Protein AF-0000000067017288 (afdb_homodimer)

Foldseek 3Di:
DDPPPPVVVVVVVVVVVVVVVVVVVVVVVVVVVVVVVVVPPVPPPVPDDPPPPDPPDDPPPPPPLLVVQLPPPQPVVVVVDDDDDDDDDDDDDPVVVVVVVVVLCVLVVPAAAFQAFDLDADDPVLVVVLLVQLQVFDARNSPSFKDKDKDQDLVLLVVLQVLQLVLLVVVVCVVCVVPDDDPPVVVNVVSHRCSSRSFNIKIFMKGFAPPPPPVPPPSNRVNNRVRSLVRSVRSVVSSQSSCSVVQKHKHKDASRVSFVVSCVSVVHDPRMTGGTMIRIHHHDPPTDGDPDDDDDPVVVDDDDD/DDPPPPPVVVVVVVVVVVVVVVVVVVVVVVVVVVVVVVVPVVPPPVPDDPPPPDPPDDPPDPPVLLVVQLPPPQPVVVVVDDDDDDDDDDDDDPVVVVVVVVVLCVLVVPAAAFQAFDLDADDPVLVVVLLVQLQVFDARNSPSFKDKDKDQDLVLLVVLQVLQLVLLVVVVCVVPVVDDDDPPVVVNVVSHRCSSRSFNIKIFMKGFAPPPPPVPPPSNRVNNRVRSLVRSVRSVVSSQSSCSVVQKHKHKDASRVSFVVSCVSVVHDPRITGGIMIRIHHHDPPTDGDPDDDDDPVVVDDDDD

InterPro domains:
  IPR000415 Nitroreductase-like [G3DSA:3.40.109.10] (81-304)
  IPR000415 Nitroreductase-like [SSF55469] (104-302)
  IPR029479 Nitroreductase [PF00881] (109-281)
  IPR050627 Nitroreductase/BluB [PTHR23026] (95-302)

Radius of gyration: 33.51 Å; Cα contacts (8 Å, |Δi|>4): 882; chains: 2; bounding box: 77×176×64 Å

Nearest PDB structures (foldseek):
  4ttc-assembly2_D  TM=8.836E-01  e=7.783E-23  Homo sapiens
  5yak-assembly3_D  TM=8.912E-01  e=1.045E-22  Homo sapiens
  5yak-assembly2_B  TM=8.889E-01  e=2.250E-22  Homo sapiens
  3to0-assembly1_A  TM=9.563E-01  e=1.242E-20  Mus musculus
  5ko8-assembly2_B-2  TM=8.628E-01  e=1.173E-21  Haliscomenobacter hydrossis DSM 1100

Organism: Wuchereria bancrofti (NCBI:txid6293)

Solvent-accessible surface area (backbone atoms only — not comparable to full-atom values): 33010 Å² total; per-residue (Å²): 138,82,87,66,75,70,56,60,61,53,51,53,53,50,50,51,50,51,52,51,50,52,52,52,51,53,50,52,50,52,51,49,48,55,55,53,54,60,60,58,65,66,62,60,71,72,69,64,83,76,66,80,70,71,76,68,73,74,73,72,80,62,67,58,60,61,29,67,13,58,47,62,64,52,58,52,75,64,60,77,64,55,56,70,38,80,50,86,72,81,83,63,51,70,66,55,22,39,49,39,19,46,53,52,22,62,56,36,65,69,57,61,65,41,64,40,46,23,81,58,81,71,60,65,68,41,54,49,30,26,50,48,32,17,63,48,45,72,35,71,85,64,61,62,48,50,35,39,35,40,34,53,29,60,70,60,31,45,51,48,38,50,44,42,32,51,42,46,46,52,29,45,47,62,50,34,74,74,51,79,87,65,59,62,69,66,47,50,66,64,35,60,56,65,34,45,53,53,18,48,30,28,37,39,36,28,33,53,43,84,72,57,78,78,57,73,61,69,50,35,54,57,30,45,49,50,43,37,50,46,26,46,18,22,19,50,12,29,29,50,50,38,34,50,66,28,47,32,38,32,32,88,39,74,43,70,57,29,25,64,62,48,36,55,76,66,68,52,62,87,45,47,39,60,61,38,37,33,31,31,27,35,60,22,90,82,20,56,29,69,72,73,80,73,80,53,63,76,77,33,49,45,79,40,111,138,80,87,72,74,71,61,62,62,55,55,54,54,52,52,51,49,52,53,52,50,52,54,52,51,53,50,53,49,53,53,50,50,57,55,53,54,62,62,58,63,68,63,60,73,72,70,65,86,76,64,80,70,71,77,69,74,75,74,76,76,69,60,63,59,60,26,64,12,58,44,65,64,53,56,52,73,65,57,78,65,54,54,70,38,79,51,86,73,81,84,62,52,70,66,57,22,40,49,39,19,46,52,51,22,61,56,37,65,69,58,60,66,42,64,40,47,22,80,59,80,71,59,67,66,42,54,47,29,27,51,48,31,16,65,48,46,71,37,71,85,64,62,63,48,51,37,38,36,39,35,52,28,61,69,60,31,45,51,47,38,50,45,43,30,50,42,46,45,52,31,45,46,61,53,35,73,72,52,77,88,63,61,61,71,66,47,50,65,65,38,60,56,65,32,45,53,51,17,48,29,29,36,39,36,28,33,52,43,83,71,55,78,80,57,72,61,67,50,34,52,57,30,46,48,50,45,36,49,46,24,45,18,22,20,49,14,29,29,51,49,37,33,50,66,26,47,35,38,33,32,87,39,74,43,70,56,29,25,64,62,47,35,55,76,68,68,51,64,89,46,47,39,60,61,39,35,32,30,33,27,35,59,24,89,80,21,55,27,69,71,73,80,72,80,53,64,78,76,32,49,45,80,41,111

Sequence (610 aa):
MLTEGNWRWDVVHSCTNVFCLTLVIAFVITQLISLFRITKARKQNMVATIQERKFIPKAPMIDKQIGDVIESVMNYGEVFGVKKVPYHRLRLHDDEALLRSQLFYENMKMRRCIQEFSPRPVPSKLIQNIIKSAGTAPSAGNLQPWMFCVISNYGLKATIRKIIEEEERSTYSKKMGADWVLDIAELKVMWSKPYLTEAPHLIVMMKQVEFAAHLINDSNELTSTHYNQISIGITVGILIAALQDAGLATSITYPLYGGEKIRKHLKRPPDEEVFLLLPVGFPAKNATVSDLKRKSVEEIIRCYVMLTEGNWRWDVVHSCTNVFCLTLVIAFVITQLISLFRITKARKQNMVATIQERKFIPKAPMIDKQIGDVIESVMNYGEVFGVKKVPYHRLRLHDDEALLRSQLFYENMKMRRCIQEFSPRPVPSKLIQNIIKSAGTAPSAGNLQPWMFCVISNYGLKATIRKIIEEEERSTYSKKMGADWVLDIAELKVMWSKPYLTEAPHLIVMMKQVEFAAHLINDSNELTSTHYNQISIGITVGILIAALQDAGLATSITYPLYGGEKIRKHLKRPPDEEVFLLLPVGFPAKNATVSDLKRKSVEEIIRCYV

Structure (mmCIF, N/CA/C/O backbone):
data_AF-0000000067017288-model_v1
#
loop_
_entity.id
_entity.type
_entity.pdbx_description
1 polymer Nitroreductase
#
loop_
_atom_site.group_PDB
_atom_site.id
_atom_site.type_symbol
_atom_site.label_atom_id
_atom_site.label_alt_id
_atom_site.label_comp_id
_atom_site.label_asym_id
_atom_site.label_entity_id
_atom_site.label_seq_id
_atom_site.pdbx_PDB_ins_code
_atom_site.Cartn_x
_atom_site.Cartn_y
_atom_site.Cartn_z
_atom_site.occupancy
_atom_site.B_iso_or_equiv
_atom_site.auth_seq_id
_atom_site.auth_comp_id
_atom_site.auth_asym_id
_atom_site.auth_atom_id
_atom_site.pdbx_PDB_model_num
ATOM 1 N N . MET A 1 1 ? 46.594 -78.688 -23.688 1 28.33 1 MET A N 1
ATOM 2 C CA . MET A 1 1 ? 47.188 -77.438 -24.172 1 28.33 1 MET A CA 1
ATOM 3 C C . MET A 1 1 ? 46.438 -76.25 -23.625 1 28.33 1 MET A C 1
ATOM 5 O O . MET A 1 1 ? 45.312 -76 -24.016 1 28.33 1 MET A O 1
ATOM 9 N N . LEU A 1 2 ? 46.656 -75.875 -22.328 1 35.28 2 LEU A N 1
ATOM 10 C CA . LEU A 1 2 ? 46.188 -74.875 -21.406 1 35.28 2 LEU A CA 1
ATOM 11 C C . LEU A 1 2 ? 46.375 -73.5 -22.016 1 35.28 2 LEU A C 1
ATOM 13 O O . LEU A 1 2 ? 47.344 -73.25 -22.75 1 35.28 2 LEU A O 1
ATOM 17 N N . THR A 1 3 ? 45.312 -72.625 -22.078 1 37.78 3 THR A N 1
ATOM 18 C CA . THR A 1 3 ? 44.875 -71.312 -22.531 1 37.78 3 THR A CA 1
ATOM 19 C C . THR A 1 3 ? 45.75 -70.188 -21.969 1 37.78 3 THR A C 1
ATOM 21 O O . THR A 1 3 ? 45.625 -69.812 -20.812 1 37.78 3 THR A O 1
ATOM 24 N N . GLU A 1 4 ? 47.156 -70.188 -22.25 1 42.38 4 GLU A N 1
ATOM 25 C CA . GLU A 1 4 ? 48.219 -69.25 -21.875 1 42.38 4 GLU A CA 1
ATOM 26 C C . GLU A 1 4 ? 47.906 -67.812 -22.312 1 42.38 4 GLU A C 1
ATOM 28 O O . GLU A 1 4 ? 48.625 -66.875 -21.953 1 42.38 4 GLU A O 1
ATOM 33 N N . GLY A 1 5 ? 47.156 -67.75 -23.391 1 41.66 5 GLY A N 1
ATOM 34 C CA . GLY A 1 5 ? 47.156 -66.5 -24.125 1 41.66 5 GLY A CA 1
ATOM 35 C C . GLY A 1 5 ? 46.688 -65.312 -23.297 1 41.66 5 GLY A C 1
ATOM 36 O O . GLY A 1 5 ? 46.75 -64.125 -23.734 1 41.66 5 GLY A O 1
ATOM 37 N N . ASN A 1 6 ? 45.844 -65.625 -22.266 1 44.34 6 ASN A N 1
ATOM 38 C CA . ASN A 1 6 ? 45.062 -64.5 -21.75 1 44.34 6 ASN A CA 1
ATOM 39 C C . ASN A 1 6 ? 45.875 -63.594 -20.828 1 44.34 6 ASN A C 1
ATOM 41 O O . ASN A 1 6 ? 45.375 -62.594 -20.297 1 44.34 6 ASN A O 1
ATOM 45 N N . TRP A 1 7 ? 47.156 -64.062 -20.453 1 48.84 7 TRP A N 1
ATOM 46 C CA . TRP A 1 7 ? 47.844 -63.375 -19.375 1 48.84 7 TRP A CA 1
ATOM 47 C C . TRP A 1 7 ? 48.469 -62.094 -19.891 1 48.84 7 TRP A C 1
ATOM 49 O O . TRP A 1 7 ? 48.594 -61.094 -19.172 1 48.84 7 TRP A O 1
ATOM 59 N N . ARG A 1 8 ? 48.969 -62.062 -21.219 1 51.12 8 ARG A N 1
ATOM 60 C CA . ARG A 1 8 ? 49.75 -60.938 -21.719 1 51.12 8 ARG A CA 1
ATOM 61 C C . ARG A 1 8 ? 48.969 -59.656 -21.719 1 51.12 8 ARG A C 1
ATOM 63 O O . ARG A 1 8 ? 49.5 -58.562 -21.422 1 51.12 8 ARG A O 1
ATOM 70 N N . TRP A 1 9 ? 47.688 -59.875 -22.203 1 50.84 9 TRP A N 1
ATOM 71 C CA . TRP A 1 9 ? 46.906 -58.656 -22.375 1 50.84 9 TRP A CA 1
ATOM 72 C C . TRP A 1 9 ? 46.625 -58 -21.047 1 50.84 9 TRP A C 1
ATOM 74 O O . TRP A 1 9 ? 46.562 -56.781 -20.953 1 50.84 9 TRP A O 1
ATOM 84 N N . ASP A 1 10 ? 46.688 -58.844 -19.969 1 50.5 10 ASP A N 1
ATOM 85 C CA . ASP A 1 10 ? 46.375 -58.281 -18.656 1 50.5 10 ASP A CA 1
ATOM 86 C C . ASP A 1 10 ? 47.5 -57.375 -18.156 1 50.5 10 ASP A C 1
ATOM 88 O O . ASP A 1 10 ? 47.25 -56.344 -17.531 1 50.5 10 ASP A O 1
ATOM 92 N N . VAL A 1 11 ? 48.75 -57.75 -18.547 1 55.78 11 VAL A N 1
ATOM 93 C CA . VAL A 1 11 ? 49.875 -57 -18.062 1 55.78 11 VAL A CA 1
ATOM 94 C C . VAL A 1 11 ? 49.969 -55.656 -18.75 1 55.78 11 VAL A C 1
ATOM 96 O O . VAL A 1 11 ? 50.25 -54.625 -18.125 1 55.78 11 VAL A O 1
ATOM 99 N N . VAL A 1 12 ? 49.656 -55.688 -20.016 1 56.38 12 VAL A N 1
ATOM 100 C CA . VAL A 1 12 ? 49.75 -54.469 -20.797 1 56.38 12 VAL A CA 1
ATOM 101 C C . VAL A 1 12 ? 48.688 -53.469 -20.312 1 56.38 12 VAL A C 1
ATOM 103 O O . VAL A 1 12 ? 48.969 -52.281 -20.172 1 56.38 12 VAL A O 1
ATOM 106 N N . HIS A 1 13 ? 47.5 -54 -19.953 1 55.44 13 HIS A N 1
ATOM 107 C CA . HIS A 1 13 ? 46.438 -53.125 -19.484 1 55.44 13 HIS A CA 1
ATOM 108 C C . HIS A 1 13 ? 46.781 -52.531 -18.109 1 55.44 13 HIS A C 1
ATOM 110 O O . HIS A 1 13 ? 46.469 -51.375 -17.844 1 55.44 13 HIS A O 1
ATOM 116 N N . SER A 1 14 ? 47.5 -53.312 -17.359 1 58.22 14 SER A N 1
ATOM 117 C CA . SER A 1 14 ? 47.875 -52.844 -16.031 1 58.22 14 SER A CA 1
ATOM 118 C C . SER A 1 14 ? 48.938 -51.75 -16.109 1 58.22 14 SER A C 1
ATOM 120 O O . SER A 1 14 ? 48.844 -50.75 -15.383 1 58.22 14 SER A O 1
ATOM 122 N N . CYS A 1 15 ? 49.844 -51.906 -17.047 1 58.03 15 CYS A N 1
ATOM 123 C CA . CYS A 1 15 ? 50.906 -50.938 -17.203 1 58.03 15 CYS A CA 1
ATOM 124 C C . CYS A 1 15 ? 50.375 -49.625 -17.75 1 58.03 15 CYS A C 1
ATOM 126 O O . CYS A 1 15 ? 50.781 -48.531 -17.312 1 58.03 15 CYS A O 1
ATOM 128 N N . THR A 1 16 ? 49.406 -49.781 -18.672 1 60.19 16 THR A N 1
ATOM 129 C CA . THR A 1 16 ? 48.812 -48.562 -19.25 1 60.19 16 THR A CA 1
ATOM 130 C C . THR A 1 16 ? 48 -47.812 -18.203 1 60.19 16 THR A C 1
ATOM 132 O O . THR A 1 16 ? 48.031 -46.562 -18.188 1 60.19 16 THR A O 1
ATOM 135 N N . ASN A 1 17 ? 47.406 -48.562 -17.266 1 56.94 17 ASN A N 1
ATOM 136 C CA . ASN A 1 17 ? 46.625 -47.938 -16.203 1 56.94 17 ASN A CA 1
ATOM 137 C C . ASN A 1 17 ? 47.531 -47.188 -15.234 1 56.94 17 ASN A C 1
ATOM 139 O O . ASN A 1 17 ? 47.219 -46.062 -14.812 1 56.94 17 ASN A O 1
ATOM 143 N N . VAL A 1 18 ? 48.688 -47.75 -14.977 1 60.28 18 VAL A N 1
ATOM 144 C CA . VAL A 1 18 ? 49.625 -47.125 -14.062 1 60.28 18 VAL A CA 1
ATOM 145 C C . VAL A 1 18 ? 50.219 -45.875 -14.703 1 60.28 18 VAL A C 1
ATOM 147 O O . VAL A 1 18 ? 50.375 -44.844 -14.039 1 60.28 18 VAL A O 1
ATOM 150 N N . PHE A 1 19 ? 50.438 -45.969 -16 1 62.44 19 PHE A N 1
ATOM 151 C CA . PHE A 1 19 ? 50.969 -44.844 -16.734 1 62.44 19 PHE A CA 1
ATOM 152 C C . PHE A 1 19 ? 49.969 -43.688 -16.75 1 62.44 19 PHE A C 1
ATOM 154 O O . PHE A 1 19 ? 50.344 -42.531 -16.516 1 62.44 19 PHE A O 1
ATOM 161 N N . CYS A 1 20 ? 48.656 -44.12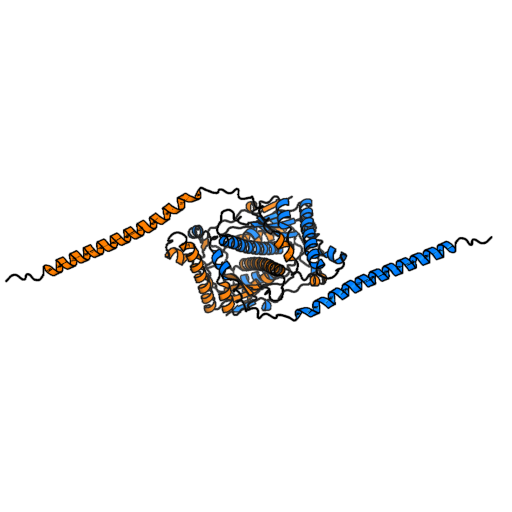5 -16.953 1 59.75 20 CYS A N 1
ATOM 162 C CA . CYS A 1 20 ? 47.625 -43.094 -16.969 1 59.75 20 CYS A CA 1
ATOM 163 C C . CYS A 1 20 ? 47.438 -42.469 -15.594 1 59.75 20 CYS A C 1
ATOM 165 O O . CYS A 1 20 ? 47.25 -41.25 -15.477 1 59.75 20 CYS A O 1
ATOM 167 N N . LEU A 1 21 ? 47.594 -43.25 -14.531 1 60.5 21 LEU A N 1
ATOM 168 C CA . LEU A 1 21 ? 47.469 -42.75 -13.164 1 60.5 21 LEU A CA 1
ATOM 169 C C . LEU A 1 21 ? 48.594 -41.812 -12.805 1 60.5 21 LEU A C 1
ATOM 171 O O . LEU A 1 21 ? 48.375 -40.75 -12.18 1 60.5 21 LEU A O 1
ATOM 175 N N . THR A 1 22 ? 49.812 -42.062 -13.297 1 63.97 22 THR A N 1
ATOM 176 C CA . THR A 1 22 ? 50.969 -41.219 -13.008 1 63.97 22 THR A CA 1
ATOM 177 C C . THR A 1 22 ? 50.844 -39.875 -13.719 1 63.97 22 THR A C 1
ATOM 179 O O . THR A 1 22 ? 51.188 -38.844 -13.148 1 63.97 22 THR A O 1
ATOM 182 N N . LEU A 1 23 ? 50.25 -39.938 -14.938 1 63.75 23 LEU A N 1
ATOM 183 C CA . LEU A 1 23 ? 50.062 -38.688 -15.688 1 63.75 23 LEU A CA 1
ATOM 184 C C . LEU A 1 23 ? 49 -37.812 -15.016 1 63.75 23 LEU A C 1
ATOM 186 O O . LEU A 1 23 ? 49.188 -36.594 -14.945 1 63.75 23 LEU A O 1
ATOM 190 N N . VAL A 1 24 ? 47.938 -38.5 -14.422 1 61.56 24 VAL A N 1
ATOM 191 C CA . VAL A 1 24 ? 46.875 -37.75 -13.734 1 61.56 24 VAL A CA 1
ATOM 192 C C . VAL A 1 24 ? 47.438 -37.156 -12.445 1 61.56 24 VAL A C 1
ATOM 194 O O . VAL A 1 24 ? 47.188 -35.969 -12.141 1 61.56 24 VAL A O 1
ATOM 197 N N . ILE A 1 25 ? 48.312 -37.844 -11.773 1 63.03 25 ILE A N 1
ATOM 198 C CA . ILE A 1 25 ? 48.875 -37.344 -10.531 1 63.03 25 ILE A CA 1
ATOM 199 C C . ILE A 1 25 ? 49.844 -36.188 -10.828 1 63.03 25 ILE A C 1
ATOM 201 O O . ILE A 1 25 ? 49.812 -35.156 -10.141 1 63.03 25 ILE A O 1
ATOM 205 N N . ALA A 1 26 ? 50.594 -36.281 -11.922 1 64.25 26 ALA A N 1
ATOM 206 C CA . ALA A 1 26 ? 51.531 -35.219 -12.312 1 64.25 26 ALA A CA 1
ATOM 207 C C . ALA A 1 26 ? 50.75 -33.938 -12.68 1 64.25 26 ALA A C 1
ATOM 209 O O . ALA A 1 26 ? 51.156 -32.844 -12.297 1 64.25 26 ALA A O 1
ATOM 210 N N . PHE A 1 27 ? 49.594 -34.188 -13.336 1 62.59 27 PHE A N 1
ATOM 211 C CA . PHE A 1 27 ? 48.75 -33.062 -13.719 1 62.59 27 PHE A CA 1
ATOM 212 C C . PHE A 1 27 ? 48.156 -32.375 -12.484 1 62.59 27 PHE A C 1
ATOM 214 O O . PHE A 1 27 ? 48.156 -31.156 -12.391 1 62.59 27 PHE A O 1
ATOM 221 N N . VAL A 1 28 ? 47.719 -33.156 -11.5 1 60 28 VAL A N 1
ATOM 222 C CA . VAL A 1 28 ? 47.125 -32.594 -10.273 1 60 28 VAL A CA 1
ATOM 223 C C . VAL A 1 28 ? 48.188 -31.859 -9.484 1 60 28 VAL A C 1
ATOM 225 O O . VAL A 1 28 ? 47.938 -30.766 -8.961 1 60 28 VAL A O 1
ATOM 228 N N . ILE A 1 29 ? 49.406 -32.312 -9.516 1 62 29 ILE A N 1
ATOM 229 C CA . ILE A 1 29 ? 50.5 -31.688 -8.781 1 62 29 ILE A CA 1
ATOM 230 C C . ILE A 1 29 ? 50.844 -30.344 -9.438 1 62 29 ILE A C 1
ATOM 232 O O . ILE A 1 29 ? 51.031 -29.344 -8.75 1 62 29 ILE A O 1
ATOM 236 N N . THR A 1 30 ? 50.875 -30.328 -10.789 1 59.59 30 THR A N 1
ATOM 237 C CA . THR A 1 30 ? 51.188 -29.094 -11.484 1 59.59 30 THR A CA 1
ATOM 238 C C . THR A 1 30 ? 50.125 -28.047 -11.242 1 59.59 30 THR A C 1
ATOM 240 O O . THR A 1 30 ? 50.406 -26.859 -11.102 1 59.59 30 THR A O 1
ATOM 243 N N . GLN A 1 31 ? 48.812 -28.547 -11.18 1 52.44 31 GLN A N 1
ATOM 244 C CA . GLN A 1 31 ? 47.688 -27.625 -10.883 1 52.44 31 GLN A CA 1
ATOM 245 C C . GLN A 1 31 ? 47.781 -27.094 -9.461 1 52.44 31 GLN A C 1
ATOM 247 O O . GLN A 1 31 ? 47.562 -25.906 -9.219 1 52.44 31 GLN A O 1
ATOM 252 N N . LEU A 1 32 ? 48.188 -27.906 -8.547 1 54 32 LEU A N 1
ATOM 253 C CA . LEU A 1 32 ? 48.312 -27.484 -7.16 1 54 32 LEU A CA 1
ATOM 254 C C . LEU A 1 32 ? 49.5 -26.547 -7.004 1 54 32 LEU A C 1
ATOM 256 O O . LEU A 1 32 ? 49.406 -25.547 -6.281 1 54 32 LEU A O 1
ATOM 260 N N . ILE A 1 33 ? 50.562 -26.812 -7.691 1 52.81 33 ILE A N 1
ATOM 261 C CA . ILE A 1 33 ? 51.719 -25.938 -7.637 1 52.81 33 ILE A CA 1
ATOM 262 C C . ILE A 1 33 ? 51.375 -24.578 -8.234 1 52.81 33 ILE A C 1
ATOM 264 O O . ILE A 1 33 ? 51.75 -23.531 -7.695 1 52.81 33 ILE A O 1
ATOM 268 N N . SER A 1 34 ? 50.625 -24.656 -9.367 1 46.72 34 SER A N 1
ATOM 269 C CA . SER A 1 34 ? 50.219 -23.406 -9.984 1 46.72 34 SER A CA 1
ATOM 270 C C . SER A 1 34 ? 49.312 -22.609 -9.047 1 46.72 34 SER A C 1
ATOM 272 O O . SER A 1 34 ? 49.375 -21.375 -9.023 1 46.72 34 SER A O 1
ATOM 274 N N . LEU A 1 35 ? 48.469 -23.328 -8.266 1 44.62 35 LEU A N 1
ATOM 275 C CA . LEU A 1 35 ? 47.594 -22.641 -7.32 1 44.62 35 LEU A CA 1
ATOM 276 C C . LEU A 1 35 ? 48.406 -22.062 -6.164 1 44.62 35 LEU A C 1
ATOM 278 O O . LEU A 1 35 ? 48.125 -20.953 -5.707 1 44.62 35 LEU A O 1
ATOM 282 N N . PHE A 1 36 ? 49.375 -22.719 -5.703 1 45.91 36 PHE A N 1
ATOM 283 C CA . PHE A 1 36 ? 50.125 -22.234 -4.559 1 45.91 36 PHE A CA 1
ATOM 284 C C . PHE A 1 36 ? 51.094 -21.141 -4.977 1 45.91 36 PHE A C 1
ATOM 286 O O . PHE A 1 36 ? 51.562 -20.359 -4.145 1 45.91 36 PHE A O 1
ATOM 293 N N . ARG A 1 37 ? 51.594 -21.219 -6.191 1 39.44 37 ARG A N 1
ATOM 294 C CA . ARG A 1 37 ? 52.5 -20.156 -6.605 1 39.44 37 ARG A CA 1
ATOM 295 C C . ARG A 1 37 ? 51.781 -18.812 -6.68 1 39.44 37 ARG A C 1
ATOM 297 O O . ARG A 1 37 ? 52.438 -17.75 -6.566 1 39.44 37 ARG A O 1
ATOM 304 N N . ILE A 1 38 ? 50.5 -18.875 -7.035 1 37.28 38 ILE A N 1
ATOM 305 C CA . ILE A 1 38 ? 49.812 -17.594 -7.16 1 37.28 38 ILE A CA 1
ATOM 306 C C . ILE A 1 38 ? 49.656 -16.969 -5.781 1 37.28 38 ILE A C 1
ATOM 308 O O . ILE A 1 38 ? 49.688 -15.734 -5.645 1 37.28 38 ILE A O 1
ATOM 312 N N . THR A 1 39 ? 49.656 -17.828 -4.719 1 36.5 39 THR A N 1
ATOM 313 C CA . THR A 1 39 ? 49.375 -17.219 -3.424 1 36.5 39 THR A CA 1
ATOM 314 C C . THR A 1 39 ? 50.594 -16.453 -2.904 1 36.5 39 THR A C 1
ATOM 316 O O . THR A 1 39 ? 50.469 -15.555 -2.07 1 36.5 39 THR A O 1
ATOM 319 N N . LYS A 1 40 ? 51.844 -16.922 -3.238 1 37.41 40 LYS A N 1
ATOM 320 C CA . LYS A 1 40 ? 52.969 -16.297 -2.572 1 37.41 40 LYS A CA 1
ATOM 321 C C . LYS A 1 40 ? 53.25 -14.906 -3.133 1 37.41 40 LYS A C 1
ATOM 323 O O . LYS A 1 40 ? 53.812 -14.055 -2.439 1 37.41 40 LYS A O 1
ATOM 328 N N . ALA A 1 41 ? 53.125 -14.781 -4.422 1 33.03 41 ALA A N 1
ATOM 329 C CA . ALA A 1 41 ? 53.656 -13.516 -4.938 1 33.03 41 ALA A CA 1
ATOM 330 C C . ALA A 1 41 ? 52.875 -12.328 -4.383 1 33.03 41 ALA A C 1
ATOM 332 O O . ALA A 1 41 ? 53.375 -11.203 -4.355 1 33.03 41 ALA A O 1
ATOM 333 N N . ARG A 1 42 ? 51.656 -12.594 -4.121 1 28.08 42 ARG A N 1
ATOM 334 C CA . ARG A 1 42 ? 50.906 -11.359 -3.885 1 28.08 42 ARG A CA 1
ATOM 335 C C . ARG A 1 42 ? 51.188 -10.805 -2.494 1 28.08 42 ARG A C 1
ATOM 337 O O . ARG A 1 42 ? 50.688 -9.75 -2.123 1 28.08 42 ARG A O 1
ATOM 344 N N . LYS A 1 43 ? 51.906 -11.625 -1.715 1 32.56 43 LYS A N 1
ATOM 345 C CA . LYS A 1 43 ? 52 -11.117 -0.348 1 32.56 43 LYS A CA 1
ATOM 346 C C . LYS A 1 43 ? 53 -9.961 -0.265 1 32.56 43 LYS A C 1
ATOM 348 O O . LYS A 1 43 ? 52.969 -9.188 0.693 1 32.56 43 LYS A O 1
ATOM 353 N N . GLN A 1 44 ? 54 -10.125 -1.071 1 29.11 44 GLN A N 1
ATOM 354 C CA . GLN A 1 44 ? 55.094 -9.25 -0.652 1 29.11 44 GLN A CA 1
ATOM 355 C C . GLN A 1 44 ? 54.719 -7.781 -0.793 1 29.11 44 GLN A C 1
ATOM 357 O O . GLN A 1 44 ? 55.062 -6.961 0.06 1 29.11 44 GLN A O 1
ATOM 362 N N . ASN A 1 45 ? 54.5 -7.434 -2.002 1 28.39 45 ASN A N 1
ATOM 363 C CA . ASN A 1 45 ? 54.781 -6.031 -2.297 1 28.39 45 ASN A CA 1
ATOM 364 C C . ASN A 1 45 ? 53.75 -5.109 -1.64 1 28.39 45 ASN A C 1
ATOM 366 O O . ASN A 1 45 ? 53.688 -3.912 -1.927 1 28.39 45 ASN A O 1
ATOM 370 N N . MET A 1 46 ? 52.781 -5.703 -1.032 1 26.89 46 MET A N 1
ATOM 371 C CA . MET A 1 46 ? 51.688 -4.797 -0.696 1 26.89 46 MET A CA 1
ATOM 372 C C . MET A 1 46 ? 52.094 -3.857 0.437 1 26.89 46 MET A C 1
ATOM 374 O O . MET A 1 46 ? 51.25 -3.109 0.954 1 26.89 46 MET A O 1
ATOM 378 N N . VAL A 1 47 ? 53.281 -3.988 0.901 1 29.86 47 VAL A N 1
ATOM 379 C CA . VAL A 1 47 ? 53.562 -3.131 2.047 1 29.86 47 VAL A CA 1
ATOM 380 C C . VAL A 1 47 ? 53.594 -1.668 1.607 1 29.86 47 VAL A C 1
ATOM 382 O O . VAL A 1 47 ? 53.688 -0.764 2.439 1 29.86 47 VAL A O 1
ATOM 385 N N . ALA A 1 48 ? 54.031 -1.485 0.389 1 27.11 48 ALA A N 1
ATOM 386 C CA . ALA A 1 48 ? 54.656 -0.184 0.228 1 27.11 48 ALA A CA 1
ATOM 387 C C . ALA A 1 48 ? 53.75 0.944 0.676 1 27.11 48 ALA A C 1
ATOM 389 O O . ALA A 1 48 ? 54.125 1.766 1.516 1 27.11 48 ALA A O 1
ATOM 390 N N . THR A 1 49 ? 53.469 1.944 -0.359 1 27.06 49 THR A N 1
ATOM 391 C CA . THR A 1 49 ? 53.25 3.383 -0.259 1 27.06 49 THR A CA 1
ATOM 392 C C . THR A 1 49 ? 51.875 3.676 0.328 1 27.06 49 THR A C 1
ATOM 394 O O . THR A 1 49 ? 50.875 3.391 -0.3 1 27.06 49 THR A O 1
ATOM 397 N N . ILE A 1 50 ? 51.688 3.439 1.53 1 28.41 50 ILE A N 1
ATOM 398 C CA . ILE A 1 50 ? 50.531 3.918 2.273 1 28.41 50 ILE A CA 1
ATOM 399 C C . ILE A 1 50 ? 50.281 5.398 1.985 1 28.41 50 ILE A C 1
ATOM 401 O O . ILE A 1 50 ? 51 6.258 2.531 1 28.41 50 ILE A O 1
ATOM 405 N N . GLN A 1 51 ? 50.438 5.844 0.662 1 26.73 51 GLN A N 1
ATOM 406 C CA . GLN A 1 51 ? 50.219 7.281 0.519 1 26.73 51 GLN A CA 1
ATOM 407 C C . GLN A 1 51 ? 48.969 7.723 1.31 1 26.73 51 GLN A C 1
ATOM 409 O O . GLN A 1 51 ? 47.969 7.023 1.333 1 26.73 51 GLN A O 1
ATOM 414 N N . GLU A 1 52 ? 49.188 8.688 2.242 1 29.25 52 GLU A N 1
ATOM 415 C CA . GLU A 1 52 ? 48.219 9.477 3.012 1 29.25 52 GLU A CA 1
ATOM 416 C C . GLU A 1 52 ? 47.031 9.891 2.156 1 29.25 52 GLU A C 1
ATOM 418 O O . GLU A 1 52 ? 47.156 10.742 1.271 1 29.25 52 GLU A O 1
ATOM 423 N N . ARG A 1 53 ? 46.344 8.977 1.615 1 26.81 53 ARG A N 1
ATOM 424 C CA . ARG A 1 53 ? 45.188 9.477 0.851 1 26.81 53 ARG A CA 1
ATOM 425 C C . ARG A 1 53 ? 44.5 10.609 1.599 1 26.81 53 ARG A C 1
ATOM 427 O O . ARG A 1 53 ? 44.094 10.438 2.754 1 26.81 53 ARG A O 1
ATOM 434 N N . LYS A 1 54 ? 44.812 11.781 1.206 1 28.11 54 LYS A N 1
ATOM 435 C CA . LYS A 1 54 ? 44.062 12.984 1.56 1 28.11 54 LYS A CA 1
ATOM 436 C C . LYS A 1 54 ? 42.562 12.695 1.66 1 28.11 54 LYS A C 1
ATOM 438 O O . LYS A 1 54 ? 42 12 0.813 1 28.11 54 LYS A O 1
ATOM 443 N N . PHE A 1 55 ? 42 12.648 2.84 1 23.33 55 PHE A N 1
ATOM 444 C CA . PHE A 1 55 ? 40.594 12.625 3.221 1 23.33 55 PHE A CA 1
ATOM 445 C C . PHE A 1 55 ? 39.75 13.43 2.234 1 23.33 55 PHE A C 1
ATOM 447 O O . PHE A 1 55 ? 39.812 14.656 2.213 1 23.33 55 PHE A O 1
ATOM 454 N N . ILE A 1 56 ? 39.781 13.039 0.952 1 27.94 56 ILE A N 1
ATOM 455 C CA . ILE A 1 56 ? 38.812 13.875 0.25 1 27.94 56 ILE A CA 1
ATOM 456 C C . ILE A 1 56 ? 37.469 13.891 1.012 1 27.94 56 ILE A C 1
ATOM 458 O O . ILE A 1 56 ? 36.938 12.836 1.322 1 27.94 56 ILE A O 1
ATOM 462 N N . PRO A 1 57 ? 37.062 14.93 1.617 1 25.73 57 PRO A N 1
ATOM 463 C CA . PRO A 1 57 ? 35.781 15.086 2.314 1 25.73 57 PRO A CA 1
ATOM 464 C C . PRO A 1 57 ? 34.625 14.422 1.573 1 25.73 57 PRO A C 1
ATOM 466 O O . PRO A 1 57 ? 34.594 14.414 0.34 1 25.73 57 PRO A O 1
ATOM 469 N N . LYS A 1 58 ? 34.094 13.414 2.139 1 30.78 58 LYS A N 1
ATOM 470 C CA . LYS A 1 58 ? 32.875 12.75 1.717 1 30.78 58 LYS A CA 1
ATOM 471 C C . LYS A 1 58 ? 31.875 13.742 1.107 1 30.78 58 LYS A C 1
ATOM 473 O O . LYS A 1 58 ? 31.453 14.688 1.77 1 30.78 58 LYS A O 1
ATOM 478 N N . ALA A 1 59 ? 31.984 13.938 -0.106 1 28.69 59 ALA A N 1
ATOM 479 C CA . ALA A 1 59 ? 30.891 14.734 -0.64 1 28.69 59 ALA A CA 1
ATOM 480 C C . ALA A 1 59 ? 29.547 14.273 -0.085 1 28.69 59 ALA A C 1
ATOM 482 O O . ALA A 1 59 ? 29.234 13.078 -0.109 1 28.69 59 ALA A O 1
ATOM 483 N N . PRO A 1 60 ? 28.953 14.883 0.963 1 27.77 60 PRO A N 1
ATOM 484 C CA . PRO A 1 60 ? 27.609 14.609 1.479 1 27.77 60 PRO A CA 1
ATOM 485 C C . PRO A 1 60 ? 26.625 14.18 0.386 1 27.77 60 PRO A C 1
ATOM 487 O O . PRO A 1 60 ? 26.469 14.883 -0.616 1 27.77 60 PRO A O 1
ATOM 490 N N . MET A 1 61 ? 26.609 13.055 0.025 1 29.7 61 MET A N 1
ATOM 491 C CA . MET A 1 61 ? 25.562 12.578 -0.873 1 29.7 61 MET A CA 1
ATOM 492 C C . MET A 1 61 ? 24.25 13.32 -0.616 1 29.7 61 MET A C 1
ATOM 494 O O . MET A 1 61 ? 23.703 13.258 0.488 1 29.7 61 MET A O 1
ATOM 498 N N . ILE A 1 62 ? 23.859 14.398 -1.354 1 29.38 62 ILE A N 1
ATOM 499 C CA . ILE A 1 62 ? 22.922 15.516 -1.362 1 29.38 62 ILE A CA 1
ATOM 500 C C . ILE A 1 62 ? 21.5 15 -1.175 1 29.38 62 ILE A C 1
ATOM 502 O O . ILE A 1 62 ? 20.969 14.312 -2.045 1 29.38 62 ILE A O 1
ATOM 506 N N . ASP A 1 63 ? 21.031 14.609 -0.152 1 32.47 63 ASP A N 1
ATOM 507 C CA . ASP A 1 63 ? 19.656 14.727 0.29 1 32.47 63 ASP A CA 1
ATOM 508 C C . ASP A 1 63 ? 18.953 15.891 -0.415 1 32.47 63 ASP A C 1
ATOM 510 O O . ASP A 1 63 ? 17.719 16 -0.367 1 32.47 63 ASP A O 1
ATOM 514 N N . LYS A 1 64 ? 19.703 16.859 -0.899 1 34.78 64 LYS A N 1
ATOM 515 C CA . LYS A 1 64 ? 19.297 18.078 -1.589 1 34.78 64 LYS A CA 1
ATOM 516 C C . LYS A 1 64 ? 18.609 17.75 -2.918 1 34.78 64 LYS A C 1
ATOM 518 O O . LYS A 1 64 ? 17.703 18.453 -3.34 1 34.78 64 LYS A O 1
ATOM 523 N N . GLN A 1 65 ? 19.016 16.734 -3.562 1 32.38 65 GLN A N 1
ATOM 524 C CA . GLN A 1 65 ? 18.531 16.5 -4.918 1 32.38 65 GLN A CA 1
ATOM 525 C C . GLN A 1 65 ? 17.094 15.977 -4.91 1 32.38 65 GLN A C 1
ATOM 527 O O . GLN A 1 65 ? 16.344 16.203 -5.852 1 32.38 65 GLN A O 1
ATOM 532 N N . ILE A 1 66 ? 16.781 15.281 -3.916 1 33.94 66 ILE A N 1
ATOM 533 C CA . ILE A 1 66 ? 15.414 14.773 -3.932 1 33.94 66 ILE A CA 1
ATOM 534 C C . ILE A 1 66 ? 14.43 15.922 -3.682 1 33.94 66 ILE A C 1
ATOM 536 O O . ILE A 1 66 ? 13.344 15.945 -4.254 1 33.94 66 ILE A O 1
ATOM 540 N N . GLY A 1 67 ? 14.789 16.953 -2.832 1 31.95 67 GLY A N 1
ATOM 541 C CA . GLY A 1 67 ? 13.945 18.094 -2.516 1 31.95 67 GLY A CA 1
ATOM 542 C C . GLY A 1 67 ? 13.625 18.953 -3.725 1 31.95 67 GLY A C 1
ATOM 543 O O . GLY A 1 67 ? 12.492 19.422 -3.877 1 31.95 67 GLY A O 1
ATOM 544 N N . ASP A 1 68 ? 14.578 19.25 -4.504 1 35.25 68 ASP A N 1
ATOM 545 C CA . ASP A 1 68 ? 14.43 20.203 -5.598 1 35.25 68 ASP A CA 1
ATOM 546 C C . ASP A 1 68 ? 13.477 19.672 -6.664 1 35.25 68 ASP A C 1
ATOM 548 O O . ASP A 1 68 ? 12.805 20.453 -7.344 1 35.25 68 ASP A O 1
ATOM 552 N N . VAL A 1 69 ? 13.398 18.391 -6.855 1 36.59 69 VAL A N 1
ATOM 553 C CA . VAL A 1 69 ? 12.781 17.688 -7.98 1 36.59 69 VAL A CA 1
ATOM 554 C C . VAL A 1 69 ? 11.312 17.391 -7.664 1 36.59 69 VAL A C 1
ATOM 556 O O . VAL A 1 69 ? 10.547 17.031 -8.555 1 36.59 69 VAL A O 1
ATOM 559 N N . ILE A 1 70 ? 10.852 17.391 -6.531 1 39.28 70 ILE A N 1
ATOM 560 C CA . ILE A 1 70 ? 9.492 17.078 -6.09 1 39.28 70 ILE A CA 1
ATOM 561 C C . ILE A 1 70 ? 8.508 18.047 -6.75 1 39.28 70 ILE A C 1
ATOM 563 O O . ILE A 1 70 ? 7.297 17.797 -6.742 1 39.28 70 ILE A O 1
ATOM 567 N N . GLU A 1 71 ? 8.953 19.141 -7.324 1 37.34 71 GLU A N 1
ATOM 568 C CA . GLU A 1 71 ? 8.273 20.406 -7.57 1 37.34 71 GLU A CA 1
ATOM 569 C C . GLU A 1 71 ? 7.262 20.281 -8.711 1 37.34 71 GLU A C 1
ATOM 571 O O . GLU A 1 71 ? 6.172 20.844 -8.641 1 37.34 71 GLU A O 1
ATOM 576 N N . SER A 1 72 ? 7.672 19.766 -9.906 1 37.88 72 SER A N 1
ATOM 577 C CA . SER A 1 72 ? 6.969 20.078 -11.148 1 37.88 72 SER A CA 1
ATOM 578 C C . SER A 1 72 ? 5.715 19.219 -11.305 1 37.88 72 SER A C 1
ATOM 580 O O . SER A 1 72 ? 4.926 19.438 -12.227 1 37.88 72 SER A O 1
ATOM 582 N N . VAL A 1 73 ? 5.707 18.141 -10.781 1 41.84 73 VAL A N 1
ATOM 583 C CA . VAL A 1 73 ? 4.625 17.25 -11.195 1 41.84 73 VAL A CA 1
ATOM 584 C C . VAL A 1 73 ? 3.291 17.797 -10.688 1 41.84 73 VAL A C 1
ATOM 586 O O . VAL A 1 73 ? 2.227 17.391 -11.156 1 41.84 73 VAL A O 1
ATOM 589 N N . MET A 1 74 ? 3.301 18.516 -9.555 1 40.81 74 MET A N 1
ATOM 590 C CA . MET A 1 74 ? 1.982 19 -9.164 1 40.81 74 MET A CA 1
ATOM 591 C C . MET A 1 74 ? 1.57 20.188 -10.023 1 40.81 74 MET A C 1
ATOM 593 O O . MET A 1 74 ? 2.211 21.25 -9.984 1 40.81 74 MET A O 1
ATOM 597 N N . ASN A 1 75 ? 1.223 19.906 -11.258 1 37.62 75 ASN A N 1
ATOM 598 C CA . ASN A 1 75 ? 0.572 21.047 -11.891 1 37.62 75 ASN A CA 1
ATOM 599 C C . ASN A 1 75 ? -0.264 21.844 -10.891 1 37.62 75 ASN A C 1
ATOM 601 O O . ASN A 1 75 ? -1.45 21.562 -10.711 1 37.62 75 ASN A O 1
ATOM 605 N N . TYR A 1 76 ? 0.367 22.391 -10.062 1 39.59 76 TYR A N 1
ATOM 606 C CA . TYR A 1 76 ? -0.203 23.266 -9.039 1 39.59 76 TYR A CA 1
ATOM 607 C C . TYR A 1 76 ? -1.249 24.203 -9.641 1 39.59 76 TYR A C 1
ATOM 609 O O . TYR A 1 76 ? -2.145 24.672 -8.938 1 39.59 76 TYR A O 1
ATOM 617 N N . GLY A 1 77 ? -0.964 24.562 -10.805 1 40.12 77 GLY A N 1
ATOM 618 C CA . GLY A 1 77 ? -1.983 25.422 -11.383 1 40.12 77 GLY A CA 1
ATOM 619 C C . GLY A 1 77 ? -3.373 24.812 -11.336 1 40.12 77 GLY A C 1
ATOM 620 O O . GLY A 1 77 ? -4.359 25.516 -11.133 1 40.12 77 GLY A O 1
ATOM 621 N N . GLU A 1 78 ? -3.41 23.547 -11.703 1 43.44 78 GLU A N 1
ATOM 622 C CA . GLU A 1 78 ? -4.723 22.906 -11.758 1 43.44 78 GLU A CA 1
ATOM 623 C C . GLU A 1 78 ? -5.242 22.594 -10.359 1 43.44 78 GLU A C 1
ATOM 625 O O . GLU A 1 78 ? -6.434 22.328 -10.18 1 43.44 78 GLU A O 1
ATOM 630 N N . VAL A 1 79 ? -4.422 22.625 -9.375 1 47.41 79 VAL A N 1
ATOM 631 C CA . VAL A 1 79 ? -4.871 22.359 -8.008 1 47.41 79 VAL A CA 1
ATOM 632 C C . VAL A 1 79 ? -5.691 23.531 -7.496 1 47.41 79 VAL A C 1
ATOM 634 O O . VAL A 1 79 ? -6.672 23.344 -6.766 1 47.41 79 VAL A O 1
ATOM 637 N N . PHE A 1 80 ? -5.305 24.75 -7.887 1 50.31 80 PHE A N 1
ATOM 638 C CA . PHE A 1 80 ? -5.98 25.938 -7.367 1 50.31 80 PHE A CA 1
ATOM 639 C C . PHE A 1 80 ? -7.426 25.984 -7.852 1 50.31 80 PHE A C 1
ATOM 641 O O . PHE A 1 80 ? -8.266 26.656 -7.25 1 50.31 80 PHE A O 1
ATOM 648 N N . GLY A 1 81 ? -7.68 25.109 -8.695 1 58.88 81 GLY A N 1
ATOM 649 C CA . GLY A 1 81 ? -9 25.375 -9.25 1 58.88 81 GLY A CA 1
ATOM 650 C C . GLY A 1 81 ? -9.961 24.219 -9.094 1 58.88 81 GLY A C 1
ATOM 651 O O . GLY A 1 81 ? -11.008 24.172 -9.75 1 58.88 81 GLY A O 1
ATOM 652 N N . VAL A 1 82 ? -9.5 23.359 -8.055 1 68.88 82 VAL A N 1
ATOM 653 C CA . VAL A 1 82 ? -10.445 22.25 -8.047 1 68.88 82 VAL A CA 1
ATOM 654 C C . VAL A 1 82 ? -11.617 22.578 -7.117 1 68.88 82 VAL A C 1
ATOM 656 O O . VAL A 1 82 ? -11.414 23.062 -6.004 1 68.88 82 VAL A O 1
ATOM 659 N N . LYS A 1 83 ? -12.773 22.469 -7.637 1 83.19 83 LYS A N 1
ATOM 660 C CA . LYS A 1 83 ? -14 22.672 -6.871 1 83.19 83 LYS A CA 1
ATOM 661 C C . LYS A 1 83 ? -14.047 21.75 -5.656 1 83.19 83 LYS A C 1
ATOM 663 O O . LYS A 1 83 ? -13.672 20.578 -5.746 1 83.19 83 LYS A O 1
ATOM 668 N N . LYS A 1 84 ? -14.375 22.375 -4.543 1 89.5 84 LYS A N 1
ATOM 669 C CA . LYS A 1 84 ? -14.547 21.594 -3.32 1 89.5 84 LYS A CA 1
ATOM 670 C C . LYS A 1 84 ? -16 21.203 -3.123 1 89.5 84 LYS A C 1
ATOM 672 O O . LYS A 1 84 ? -16.906 21.953 -3.469 1 89.5 84 LYS A O 1
ATOM 677 N N . VAL A 1 85 ? -16.25 19.984 -2.637 1 92.06 85 VAL A N 1
ATOM 678 C CA . VAL A 1 85 ? -17.594 19.5 -2.336 1 92.06 85 VAL A CA 1
ATOM 679 C C . VAL A 1 85 ? -17.641 18.984 -0.897 1 92.06 85 VAL A C 1
ATOM 681 O O . VAL A 1 85 ? -16.609 18.594 -0.333 1 92.06 85 VAL A O 1
ATOM 684 N N . PRO A 1 86 ? -18.797 19.031 -0.307 1 93.5 86 PRO A N 1
ATOM 685 C CA . PRO A 1 86 ? -18.906 18.5 1.055 1 93.5 86 PRO A CA 1
ATOM 686 C C . PRO A 1 86 ? -18.609 17 1.133 1 93.5 86 PRO A C 1
ATOM 688 O O . PRO A 1 86 ? -18.969 16.25 0.22 1 93.5 86 PRO A O 1
ATOM 691 N N . TYR A 1 87 ? -17.938 16.656 2.168 1 93.5 87 TYR A N 1
ATOM 692 C CA . TYR A 1 87 ? -17.672 15.242 2.463 1 93.5 87 TYR A CA 1
ATOM 693 C C . TYR A 1 87 ? -18.688 14.711 3.47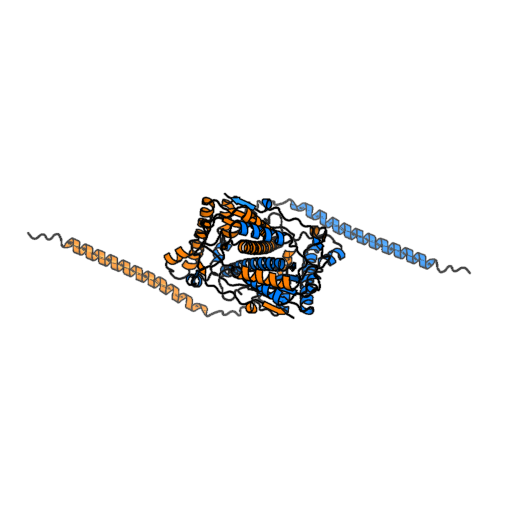7 1 93.5 87 TYR A C 1
ATOM 695 O O . TYR A 1 87 ? -18.828 15.266 4.566 1 93.5 87 TYR A O 1
ATOM 703 N N . HIS A 1 88 ? -19.406 13.594 3.051 1 87.62 88 HIS A N 1
ATOM 704 C CA . HIS A 1 88 ? -20.391 13 3.932 1 87.62 88 HIS A CA 1
ATOM 705 C C . HIS A 1 88 ? -20.078 11.539 4.227 1 87.62 88 HIS A C 1
ATOM 707 O O . HIS A 1 88 ? -19.953 10.734 3.305 1 87.62 88 HIS A O 1
ATOM 713 N N . ARG A 1 89 ? -19.859 11.336 5.473 1 87.62 89 ARG A N 1
ATOM 714 C CA . ARG A 1 89 ? -19.672 9.953 5.914 1 87.62 89 ARG A CA 1
ATOM 715 C C . ARG A 1 89 ? -20.359 9.711 7.254 1 87.62 89 ARG A C 1
ATOM 717 O O . ARG A 1 89 ? -20.5 10.633 8.062 1 87.62 89 ARG A O 1
ATOM 724 N N . LEU A 1 90 ? -20.75 8.461 7.398 1 82.94 90 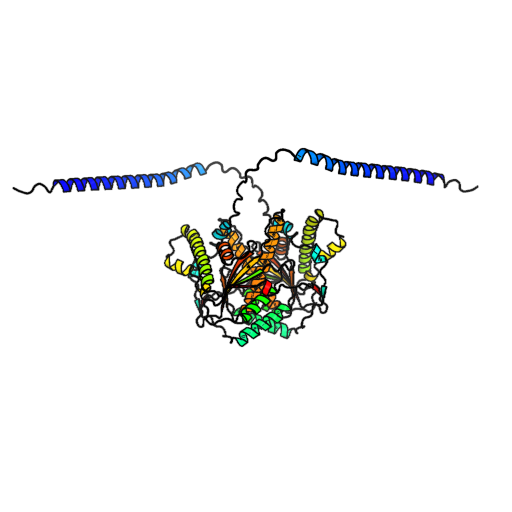LEU A N 1
ATOM 725 C CA . LEU A 1 90 ? -21.391 8.094 8.664 1 82.94 90 LEU A CA 1
ATOM 726 C C . LEU A 1 90 ? -20.406 8.227 9.82 1 82.94 90 LEU A C 1
ATOM 728 O O . LEU A 1 90 ? -19.266 7.781 9.727 1 82.94 90 LEU A O 1
ATOM 732 N N . ARG A 1 91 ? -20.922 8.922 10.844 1 88.5 91 ARG A N 1
ATOM 733 C CA . ARG A 1 91 ? -20.125 9.062 12.055 1 88.5 91 ARG A CA 1
ATOM 734 C C . ARG A 1 91 ? -20.266 7.844 12.953 1 88.5 91 ARG A C 1
ATOM 736 O O . ARG A 1 91 ? -21.375 7.488 13.359 1 88.5 91 ARG A O 1
ATOM 743 N N . LEU A 1 92 ? -19.125 7.266 13.289 1 93 92 LEU A N 1
ATOM 744 C CA . LEU A 1 92 ? -19.156 6.098 14.164 1 93 92 LEU A CA 1
ATOM 745 C C . LEU A 1 92 ? -18.938 6.504 15.617 1 93 92 LEU A C 1
ATOM 747 O O . LEU A 1 92 ? -18.125 7.395 15.906 1 93 92 LEU A O 1
ATOM 751 N N . HIS A 1 93 ? -19.656 5.781 16.469 1 93.31 93 HIS A N 1
ATOM 752 C CA . HIS A 1 93 ? -19.344 5.91 17.891 1 93.31 93 HIS A CA 1
ATOM 753 C C . HIS A 1 93 ? -18 5.281 18.219 1 93.31 93 HIS A C 1
ATOM 755 O O . HIS A 1 93 ? -17.531 4.398 17.5 1 93.31 93 HIS A O 1
ATOM 761 N N . ASP A 1 94 ? -17.469 5.691 19.328 1 94.25 94 ASP A N 1
ATOM 762 C CA . ASP A 1 94 ? -16.141 5.227 19.719 1 94.25 94 ASP A CA 1
ATOM 763 C C . ASP A 1 94 ? -16.094 3.707 19.859 1 94.25 94 ASP A C 1
ATOM 765 O O . ASP A 1 94 ? -15.156 3.061 19.406 1 94.25 94 ASP A O 1
ATOM 769 N N . ASP A 1 95 ? -17.141 3.186 20.391 1 95.31 95 ASP A N 1
ATOM 770 C CA . ASP A 1 95 ? -17.188 1.743 20.609 1 95.31 95 ASP A CA 1
ATOM 771 C C . ASP A 1 95 ? -17.234 0.988 19.281 1 95.31 95 ASP A C 1
ATOM 773 O O . ASP A 1 95 ? -16.594 -0.056 19.141 1 95.31 95 ASP A O 1
ATOM 777 N N . GLU A 1 96 ? -18.031 1.529 18.438 1 96.69 96 GLU A N 1
ATOM 778 C CA . GLU A 1 96 ? -18.141 0.902 17.125 1 96.69 96 GLU A CA 1
ATOM 779 C C . GLU A 1 96 ? -16.828 1.011 16.359 1 96.69 96 GLU A C 1
ATOM 781 O O . GLU A 1 96 ? -16.406 0.054 15.703 1 96.69 96 GLU A O 1
ATOM 786 N N . ALA A 1 97 ? -16.188 2.184 16.453 1 97.81 97 ALA A N 1
ATOM 787 C CA . ALA A 1 97 ? -14.898 2.385 15.797 1 97.81 97 ALA A CA 1
ATOM 788 C C . ALA A 1 97 ? -13.852 1.415 16.344 1 97.81 97 ALA A C 1
ATOM 790 O O . ALA A 1 97 ? -13.086 0.821 15.578 1 97.81 97 ALA A O 1
ATOM 791 N N . LEU A 1 98 ? -13.852 1.237 17.625 1 97.81 98 LEU A N 1
ATOM 792 C CA . LEU A 1 98 ? -12.914 0.325 18.281 1 97.81 98 LEU A CA 1
ATOM 793 C C . LEU A 1 98 ? -13.18 -1.116 17.859 1 97.81 98 LEU A C 1
ATOM 795 O O . LEU A 1 98 ? -12.242 -1.856 17.547 1 97.81 98 LEU A O 1
ATOM 799 N N . LEU A 1 99 ? -14.461 -1.507 17.797 1 97.94 99 LEU A N 1
ATOM 800 C CA . LEU A 1 99 ? -14.828 -2.861 17.391 1 97.94 99 LEU A CA 1
ATOM 801 C C . LEU A 1 99 ? -14.43 -3.133 15.953 1 97.94 99 LEU A C 1
ATOM 803 O O . LEU A 1 99 ? -13.859 -4.184 15.648 1 97.94 99 LEU A O 1
ATOM 807 N N . ARG A 1 100 ? -14.68 -2.201 15.117 1 98 100 ARG A N 1
ATOM 808 C CA . ARG A 1 100 ? -14.344 -2.361 13.711 1 98 100 ARG A CA 1
ATOM 809 C C . ARG A 1 100 ? -12.836 -2.475 13.508 1 98 100 ARG A C 1
ATOM 811 O O . ARG A 1 100 ? -12.375 -3.285 12.711 1 98 100 ARG A O 1
ATOM 818 N N . SER A 1 101 ? -12.078 -1.622 14.242 1 98.44 101 SER A N 1
ATOM 819 C CA . SER A 1 101 ? -10.625 -1.685 14.141 1 98.44 101 SER A CA 1
ATOM 820 C C . SER A 1 101 ? -10.094 -3.037 14.609 1 98.44 101 SER A C 1
ATOM 822 O O . SER A 1 101 ? -9.18 -3.596 13.992 1 98.44 101 SER A O 1
ATOM 824 N N . GLN A 1 102 ? -10.68 -3.582 15.633 1 98.31 102 GLN A N 1
ATOM 825 C CA . GLN A 1 102 ? -10.266 -4.883 16.156 1 98.31 102 GLN A CA 1
ATOM 826 C C . GLN A 1 102 ? -10.609 -6.004 15.18 1 98.31 102 GLN A C 1
ATOM 828 O O . GLN A 1 102 ? -9.797 -6.895 14.93 1 98.31 102 GLN A O 1
ATOM 833 N N . LEU A 1 103 ? -11.82 -5.926 14.656 1 98.38 103 LEU A N 1
ATOM 834 C CA . LEU A 1 103 ? -12.258 -6.953 13.711 1 98.38 103 LEU A CA 1
ATOM 835 C C . LEU A 1 103 ? -11.406 -6.922 12.445 1 98.38 103 LEU A C 1
ATOM 837 O O . LEU A 1 103 ? -11.062 -7.973 11.898 1 98.38 103 LEU A O 1
ATOM 841 N N . PHE A 1 104 ? -11.086 -5.75 11.992 1 98.75 104 PHE A N 1
ATOM 842 C CA . PHE A 1 104 ? -10.211 -5.613 10.828 1 98.75 104 PHE A CA 1
ATOM 843 C C . PHE A 1 104 ? -8.852 -6.246 11.094 1 98.75 104 PHE A C 1
ATOM 845 O O . PHE A 1 104 ? -8.336 -6.988 10.258 1 98.75 104 PHE A O 1
ATOM 852 N N . TYR A 1 105 ? -8.312 -6 12.281 1 98.62 105 TYR A N 1
ATOM 853 C CA . TYR A 1 105 ? -7.02 -6.57 12.648 1 98.62 105 TYR A CA 1
ATOM 854 C C . TYR A 1 105 ? -7.09 -8.086 12.719 1 98.62 105 TYR A C 1
ATOM 856 O O . TYR A 1 105 ? -6.195 -8.781 12.227 1 98.62 105 TYR A O 1
ATOM 864 N N . GLU A 1 106 ? -8.102 -8.602 13.305 1 97.81 106 GLU A N 1
ATOM 865 C CA . GLU A 1 106 ? -8.25 -10.055 13.422 1 97.81 106 GLU A CA 1
ATOM 866 C C . GLU A 1 106 ? -8.289 -10.719 12.055 1 97.81 106 GLU A C 1
ATOM 868 O O . GLU A 1 106 ? -7.754 -11.812 11.875 1 97.81 106 GLU A O 1
ATOM 873 N N . ASN A 1 107 ? -8.906 -10.047 11.117 1 97.5 107 ASN A N 1
ATOM 874 C CA . ASN A 1 107 ? -8.938 -10.57 9.75 1 97.5 107 ASN A CA 1
ATOM 875 C C . ASN A 1 107 ? -7.562 -10.5 9.094 1 97.5 107 ASN A C 1
ATOM 877 O O . ASN A 1 107 ? -7.086 -11.484 8.531 1 97.5 107 ASN A O 1
ATOM 881 N N . MET A 1 108 ? -6.914 -9.32 9.234 1 97.94 108 MET A N 1
ATOM 882 C CA . MET A 1 108 ? -5.629 -9.109 8.578 1 97.94 108 MET A CA 1
ATOM 883 C C . MET A 1 108 ? -4.543 -9.969 9.227 1 97.94 108 MET A C 1
ATOM 885 O O . MET A 1 108 ? -3.596 -10.383 8.555 1 97.94 108 MET A O 1
ATOM 889 N N . LYS A 1 109 ? -4.711 -10.242 10.469 1 96.12 109 LYS A N 1
ATOM 890 C CA . LYS A 1 109 ? -3.752 -11.062 11.195 1 96.12 109 LYS A CA 1
ATOM 891 C C . LYS A 1 109 ? -3.643 -12.461 10.586 1 96.12 109 LYS A C 1
ATOM 893 O O . LYS A 1 109 ? -2.602 -13.109 10.695 1 96.12 109 LYS A O 1
ATOM 898 N N . MET A 1 110 ? -4.648 -12.891 9.922 1 95.25 110 MET A N 1
ATOM 899 C CA . MET A 1 110 ? -4.68 -14.219 9.305 1 95.25 110 MET A CA 1
ATOM 900 C C . MET A 1 110 ? -4.062 -14.195 7.914 1 95.25 110 MET A C 1
ATOM 902 O O . MET A 1 110 ? -3.859 -15.242 7.301 1 95.25 110 MET A O 1
ATOM 906 N N . ARG A 1 111 ? -3.754 -13.031 7.418 1 96.25 111 ARG A N 1
ATOM 907 C CA . ARG A 1 111 ? -3.176 -12.922 6.082 1 96.25 111 ARG A CA 1
ATOM 908 C C . ARG A 1 111 ? -1.771 -13.516 6.043 1 96.25 111 ARG A C 1
ATOM 910 O O . ARG A 1 111 ? -0.932 -13.188 6.887 1 96.25 111 ARG A O 1
ATOM 917 N N . ARG A 1 112 ? -1.551 -14.344 5.094 1 94.94 112 ARG A N 1
ATOM 918 C CA . ARG A 1 112 ? -0.244 -14.922 4.793 1 94.94 112 ARG A CA 1
ATOM 919 C C . ARG A 1 112 ? 0.026 -14.914 3.293 1 94.94 112 ARG A C 1
ATOM 921 O O . ARG A 1 112 ? -0.897 -14.75 2.492 1 94.94 112 ARG A O 1
ATOM 928 N N . CYS A 1 113 ? 1.315 -14.961 2.996 1 94.75 113 CYS A N 1
ATOM 929 C CA . CYS A 1 113 ? 1.656 -15.195 1.597 1 94.75 113 CYS A CA 1
ATOM 930 C C . CYS A 1 113 ? 1.386 -16.641 1.207 1 94.75 113 CYS A C 1
ATOM 932 O O . CYS A 1 113 ? 2.045 -17.562 1.704 1 94.75 113 CYS A O 1
ATOM 934 N N . ILE A 1 114 ? 0.461 -16.812 0.31 1 95.75 114 ILE A N 1
ATOM 935 C CA . ILE A 1 114 ? 0.044 -18.156 -0.079 1 95.75 114 ILE A CA 1
ATOM 936 C C . ILE A 1 114 ? 0.521 -18.453 -1.498 1 95.75 114 ILE A C 1
ATOM 938 O O . ILE A 1 114 ? 0.356 -17.625 -2.4 1 95.75 114 ILE A O 1
ATOM 942 N N . GLN A 1 115 ? 1.111 -19.672 -1.647 1 95.56 115 GLN A N 1
ATOM 943 C CA . GLN A 1 115 ? 1.597 -20.062 -2.965 1 95.56 115 GLN A CA 1
ATOM 944 C C . GLN A 1 115 ? 1.007 -21.406 -3.387 1 95.56 115 GLN A C 1
ATOM 946 O O . GLN A 1 115 ? 1.548 -22.078 -4.27 1 95.56 115 GLN A O 1
ATOM 951 N N . GLU A 1 116 ? 0.037 -21.828 -2.666 1 97.12 116 GLU A N 1
ATOM 952 C CA . GLU A 1 116 ? -0.763 -23 -3 1 97.12 116 GLU A CA 1
ATOM 953 C C . GLU A 1 116 ? -2.242 -22.641 -3.115 1 97.12 116 GLU A C 1
ATOM 955 O O . GLU A 1 116 ? -2.881 -22.297 -2.123 1 97.12 116 GLU A O 1
ATOM 960 N N . PHE A 1 117 ? -2.816 -22.891 -4.324 1 97.56 117 PHE A N 1
ATOM 961 C CA . PHE A 1 117 ? -4.16 -22.375 -4.574 1 97.56 117 PHE A CA 1
ATOM 962 C C . PHE A 1 117 ? -5.113 -23.516 -4.918 1 97.56 117 PHE A C 1
ATOM 964 O O . PHE A 1 117 ? -4.711 -24.5 -5.52 1 97.56 117 PHE A O 1
ATOM 971 N N . SER A 1 118 ? -6.32 -23.328 -4.496 1 96.44 118 SER A N 1
ATOM 972 C CA . SER A 1 118 ? -7.41 -24.188 -4.934 1 96.44 118 SER A CA 1
ATOM 973 C C . SER A 1 118 ? -7.746 -23.953 -6.402 1 96.44 118 SER A C 1
ATOM 975 O O . SER A 1 118 ? -7.711 -22.812 -6.879 1 96.44 118 SER A O 1
ATOM 977 N N . PRO A 1 119 ? -8.109 -25 -7.086 1 94.56 119 PRO A N 1
ATOM 978 C CA . PRO A 1 119 ? -8.562 -24.812 -8.469 1 94.56 119 PRO A CA 1
ATOM 979 C C . PRO A 1 119 ? -9.953 -24.172 -8.547 1 94.56 119 PRO A C 1
ATOM 981 O O . PRO A 1 119 ? -10.43 -23.875 -9.648 1 94.56 119 PRO A O 1
ATOM 984 N N . ARG A 1 120 ? -10.578 -23.969 -7.43 1 95.31 120 ARG A N 1
ATOM 985 C CA . ARG A 1 120 ? -11.891 -23.328 -7.402 1 95.31 120 ARG A CA 1
ATOM 986 C C . ARG A 1 120 ? -11.867 -22.016 -8.18 1 95.31 120 ARG A C 1
ATOM 988 O O . ARG A 1 120 ? -11.023 -21.156 -7.93 1 95.31 120 ARG A O 1
ATOM 995 N N . PRO A 1 121 ? -12.781 -21.922 -9.195 1 95.69 121 PRO A N 1
ATOM 996 C CA . PRO A 1 121 ? -12.805 -20.672 -9.969 1 95.69 121 PRO A CA 1
ATOM 997 C C . PRO A 1 121 ? -13.164 -19.469 -9.109 1 95.69 121 PRO A C 1
ATOM 999 O O . PRO A 1 121 ? -13.867 -19.594 -8.109 1 95.69 121 PRO A O 1
ATOM 1002 N N . VAL A 1 122 ? -12.68 -18.359 -9.508 1 97.31 122 VAL A N 1
ATOM 1003 C CA . VAL A 1 122 ? -13 -17.078 -8.883 1 97.31 122 VAL A CA 1
ATOM 1004 C C . VAL A 1 122 ? -13.828 -16.234 -9.844 1 97.31 122 VAL A C 1
ATOM 1006 O O . VAL A 1 122 ? -13.375 -15.898 -10.938 1 97.31 122 VAL A O 1
ATOM 1009 N N . PRO A 1 123 ? -14.992 -15.867 -9.43 1 95.12 123 PRO A N 1
ATOM 1010 C CA . PRO A 1 123 ? -15.836 -15.055 -10.312 1 95.12 123 PRO A CA 1
ATOM 1011 C C . PRO A 1 123 ? -15.172 -13.742 -10.734 1 95.12 123 PRO A C 1
ATOM 1013 O O . PRO A 1 123 ? -14.523 -13.094 -9.914 1 95.12 123 PRO A O 1
ATOM 1016 N N . SER A 1 124 ? -15.422 -13.406 -12 1 94.88 124 SER A N 1
ATOM 1017 C CA . SER A 1 124 ? -14.828 -12.188 -12.539 1 94.88 124 SER A CA 1
ATOM 1018 C C . SER A 1 124 ? -15.32 -10.961 -11.789 1 94.88 124 SER A C 1
ATOM 1020 O O . SER A 1 124 ? -14.562 -10.008 -11.586 1 94.88 124 SER A O 1
ATOM 1022 N N . LYS A 1 125 ? -16.578 -10.977 -11.43 1 97.06 125 LYS A N 1
ATOM 1023 C CA . LYS A 1 125 ? -17.156 -9.844 -10.719 1 97.06 125 LYS A CA 1
ATOM 1024 C C . LYS A 1 125 ? -16.453 -9.617 -9.383 1 97.06 125 LYS A C 1
ATOM 1026 O O . LYS A 1 125 ? -16.281 -8.477 -8.953 1 97.06 125 LYS A O 1
ATOM 1031 N N . LEU A 1 126 ? -16.078 -10.703 -8.75 1 98 126 LEU A N 1
ATOM 1032 C CA . LEU A 1 126 ? -15.336 -10.633 -7.496 1 98 126 LEU A CA 1
ATOM 1033 C C . LEU A 1 126 ? -14 -9.93 -7.691 1 98 126 LEU A C 1
ATOM 1035 O O . LEU A 1 126 ? -13.656 -9.023 -6.93 1 98 126 LEU A O 1
ATOM 1039 N N . ILE A 1 127 ? -13.281 -10.25 -8.758 1 98.25 127 ILE A N 1
ATOM 1040 C CA . ILE A 1 127 ? -11.992 -9.641 -9.078 1 98.25 127 ILE A CA 1
ATOM 1041 C C . ILE A 1 127 ? -12.195 -8.164 -9.414 1 98.25 127 ILE A C 1
ATOM 1043 O O . ILE A 1 127 ? -11.414 -7.312 -8.992 1 98.25 127 ILE A O 1
ATOM 1047 N N . GLN A 1 128 ? -13.227 -7.855 -10.07 1 98.25 128 GLN A N 1
ATOM 1048 C CA . GLN A 1 128 ? -13.516 -6.477 -10.445 1 98.25 128 GLN A CA 1
ATOM 1049 C C . GLN A 1 128 ? -13.773 -5.617 -9.203 1 98.25 128 GLN A C 1
ATOM 1051 O O . GLN A 1 128 ? -13.266 -4.5 -9.102 1 98.25 128 GLN A O 1
ATOM 1056 N N . ASN A 1 129 ? -14.617 -6.137 -8.281 1 98.56 129 ASN A N 1
ATOM 1057 C CA . ASN A 1 129 ? -14.867 -5.414 -7.043 1 98.56 129 ASN A CA 1
ATOM 1058 C C . ASN A 1 129 ? -13.57 -5.117 -6.293 1 98.56 129 ASN A C 1
ATOM 1060 O O . ASN A 1 129 ? -13.391 -4.012 -5.77 1 98.56 129 ASN A O 1
ATOM 1064 N N . ILE A 1 130 ? -12.719 -6.066 -6.281 1 98.81 130 ILE A N 1
ATOM 1065 C CA . ILE A 1 130 ? -11.453 -5.945 -5.57 1 98.81 130 ILE A CA 1
ATOM 1066 C C . ILE A 1 130 ? -10.594 -4.871 -6.23 1 98.81 130 ILE A C 1
ATOM 1068 O O . ILE A 1 130 ? -10.008 -4.027 -5.547 1 98.81 130 ILE A O 1
ATOM 1072 N N . ILE A 1 131 ? -10.547 -4.867 -7.531 1 98.75 131 ILE A N 1
ATOM 1073 C CA . ILE A 1 131 ? -9.734 -3.908 -8.273 1 98.75 131 ILE A CA 1
ATOM 1074 C C . ILE A 1 131 ? -10.336 -2.51 -8.133 1 98.75 131 ILE A C 1
ATOM 1076 O O . ILE A 1 131 ? -9.602 -1.522 -8.016 1 98.75 131 ILE A O 1
ATOM 1080 N N . LYS A 1 132 ? -11.648 -2.41 -8.133 1 98.56 132 LYS A N 1
ATOM 1081 C CA . LYS A 1 132 ? -12.297 -1.129 -7.859 1 98.56 132 LYS A CA 1
ATOM 1082 C C . LYS A 1 132 ? -11.859 -0.566 -6.512 1 98.56 132 LYS A C 1
ATOM 1084 O O . LYS A 1 132 ? -11.57 0.627 -6.395 1 98.56 132 LYS A O 1
ATOM 1089 N N . SER A 1 133 ? -11.82 -1.42 -5.496 1 98.75 133 SER A N 1
ATOM 1090 C CA . SER A 1 133 ? -11.359 -0.996 -4.18 1 98.75 133 SER A CA 1
ATOM 1091 C C . SER A 1 133 ? -9.922 -0.475 -4.234 1 98.75 133 SER A C 1
ATOM 1093 O O . SER A 1 133 ? -9.617 0.572 -3.66 1 98.75 133 SER A O 1
ATOM 1095 N N . ALA A 1 134 ? -9.078 -1.228 -4.945 1 98.75 134 ALA A N 1
ATOM 1096 C CA . ALA A 1 134 ? -7.68 -0.82 -5.086 1 98.75 134 ALA A CA 1
ATOM 1097 C C . ALA A 1 134 ? -7.574 0.537 -5.777 1 98.75 134 ALA A C 1
ATOM 1099 O O . ALA A 1 134 ? -6.727 1.357 -5.414 1 98.75 134 ALA A O 1
ATOM 1100 N N . GLY A 1 135 ? -8.461 0.831 -6.688 1 97.81 135 GLY A N 1
ATOM 1101 C CA . GLY A 1 135 ? -8.469 2.062 -7.461 1 97.81 135 GLY A CA 1
ATOM 1102 C C . GLY A 1 135 ? -8.867 3.277 -6.645 1 97.81 135 GLY A C 1
ATOM 1103 O O . GLY A 1 135 ? -8.812 4.406 -7.137 1 97.81 135 GLY A O 1
ATOM 1104 N N . THR A 1 136 ? -9.258 3.096 -5.391 1 97.69 136 THR A N 1
ATOM 1105 C CA . THR A 1 136 ? -9.633 4.219 -4.539 1 97.69 136 THR A CA 1
ATOM 1106 C C . THR A 1 136 ? -8.406 4.797 -3.842 1 97.69 136 THR A C 1
ATOM 1108 O O . THR A 1 136 ? -8.516 5.766 -3.084 1 97.69 136 THR A O 1
ATOM 1111 N N . ALA A 1 137 ? -7.223 4.211 -4.113 1 98.12 137 ALA A N 1
ATOM 1112 C CA . ALA A 1 137 ? -5.98 4.637 -3.473 1 98.12 137 ALA A CA 1
ATOM 1113 C C . ALA A 1 137 ? -5.684 6.105 -3.773 1 98.12 137 ALA A C 1
ATOM 1115 O O . ALA A 1 137 ? -6.055 6.617 -4.832 1 98.12 137 ALA A O 1
ATOM 1116 N N . PRO A 1 138 ? -5.09 6.82 -2.793 1 96.25 138 PRO A N 1
ATOM 1117 C CA . PRO A 1 138 ? -4.602 8.164 -3.104 1 96.25 138 PRO A CA 1
ATOM 1118 C C . PRO A 1 138 ? -3.414 8.156 -4.062 1 96.25 138 PRO A C 1
ATOM 1120 O O . PRO A 1 138 ? -2.678 7.168 -4.133 1 96.25 138 PRO A O 1
ATOM 1123 N N . SER A 1 139 ? -3.307 9.172 -4.84 1 93.12 139 SER A N 1
ATOM 1124 C CA . SER A 1 139 ? -2.162 9.375 -5.723 1 93.12 139 SER A CA 1
ATOM 1125 C C . SER A 1 139 ? -1.852 10.859 -5.891 1 93.12 139 SER A C 1
ATOM 1127 O O . SER A 1 139 ? -2.736 11.703 -5.75 1 93.12 139 SER A O 1
ATOM 1129 N N . ALA A 1 140 ? -0.574 11.062 -6.082 1 85.62 140 ALA A N 1
ATOM 1130 C CA . ALA A 1 140 ? -0.174 12.453 -6.305 1 85.62 140 ALA A CA 1
ATOM 1131 C C . ALA A 1 140 ? -0.932 13.055 -7.484 1 85.62 140 ALA A C 1
ATOM 1133 O O . ALA A 1 140 ? -0.955 12.484 -8.578 1 85.62 140 ALA A O 1
ATOM 1134 N N . GLY A 1 141 ? -1.655 14.18 -7.199 1 82.88 141 GLY A N 1
ATOM 1135 C CA . GLY A 1 141 ? -2.393 14.859 -8.258 1 82.88 141 GLY A CA 1
ATOM 1136 C C . GLY A 1 141 ? -3.551 14.039 -8.789 1 82.88 141 GLY A C 1
ATOM 1137 O O . GLY A 1 141 ? -4.051 14.305 -9.883 1 82.88 141 GLY A O 1
ATOM 1138 N N . ASN A 1 142 ? -3.926 12.992 -8.117 1 90 142 ASN A N 1
ATOM 1139 C CA . ASN A 1 142 ? -4.969 12.07 -8.562 1 90 142 ASN A CA 1
ATOM 1140 C C . ASN A 1 142 ? -4.648 11.477 -9.93 1 90 142 ASN A C 1
ATOM 1142 O O . ASN A 1 142 ? -5.551 11.266 -10.742 1 90 142 ASN A O 1
ATOM 1146 N N . LEU A 1 143 ? -3.41 11.219 -10.156 1 89.25 143 LEU A N 1
ATOM 1147 C CA . LEU A 1 143 ? -2.969 10.68 -11.438 1 89.25 143 LEU A CA 1
ATOM 1148 C C . LEU A 1 143 ? -3.48 9.258 -11.625 1 89.25 143 LEU A C 1
ATOM 1150 O O . LEU A 1 143 ? -3.668 8.805 -12.758 1 89.25 143 LEU A O 1
ATOM 1154 N N . GLN A 1 144 ? -3.617 8.562 -10.562 1 94.81 144 GLN A N 1
ATOM 1155 C CA . GLN A 1 144 ? -4.078 7.184 -10.625 1 94.81 144 GLN A CA 1
ATOM 1156 C C . GLN A 1 144 ? -3.242 6.363 -11.602 1 94.81 144 GLN A C 1
ATOM 1158 O O . GLN A 1 144 ? -3.779 5.766 -12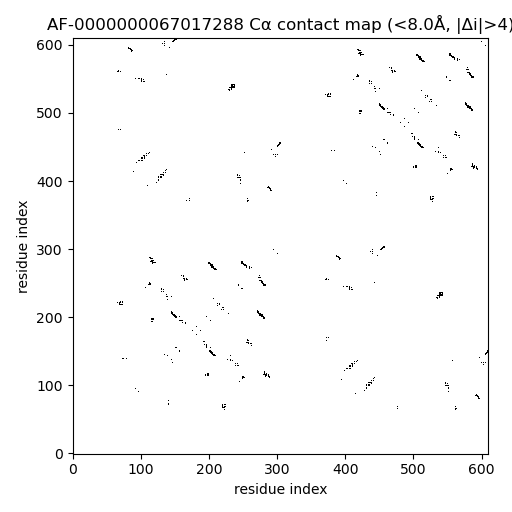.539 1 94.81 144 GLN A O 1
ATOM 1163 N N . PRO A 1 145 ? -1.867 6.312 -11.281 1 95.5 145 PRO A N 1
ATOM 1164 C CA . PRO A 1 145 ? -0.916 5.75 -12.242 1 95.5 145 PRO A CA 1
ATOM 1165 C C . PRO A 1 145 ? -0.868 4.223 -12.195 1 95.5 145 PRO A C 1
ATOM 1167 O O . PRO A 1 145 ? 0.217 3.639 -12.156 1 95.5 145 PRO A O 1
ATOM 1170 N N . TRP A 1 146 ? -1.978 3.59 -12.242 1 97.56 146 TRP A N 1
ATOM 1171 C CA . TRP A 1 146 ? -1.999 2.137 -12.117 1 97.56 146 TRP A CA 1
ATOM 1172 C C . TRP A 1 146 ? -2.859 1.507 -13.203 1 97.56 146 TRP A C 1
ATOM 1174 O O . TRP A 1 146 ? -3.865 2.084 -13.625 1 97.56 146 TRP A O 1
ATOM 1184 N N . MET A 1 147 ? -2.438 0.374 -13.672 1 98.25 147 MET A N 1
ATOM 1185 C CA . MET A 1 147 ? -3.166 -0.533 -14.555 1 98.25 147 MET A CA 1
ATOM 1186 C C . MET A 1 147 ? -3.098 -1.967 -14.039 1 98.25 147 MET A C 1
ATOM 1188 O O . MET A 1 147 ? -2.027 -2.445 -13.664 1 98.25 147 MET A O 1
ATOM 1192 N N . PHE A 1 148 ? -4.262 -2.617 -13.969 1 98.75 148 PHE A N 1
ATOM 1193 C CA . PHE A 1 148 ? -4.344 -3.998 -13.508 1 98.75 148 PHE A CA 1
ATOM 1194 C C . PHE A 1 148 ? -4.547 -4.949 -14.68 1 98.75 148 PHE A C 1
ATOM 1196 O O . PHE A 1 148 ? -5.625 -4.977 -15.289 1 98.75 148 PHE A O 1
ATOM 1203 N N . CYS A 1 149 ? -3.549 -5.707 -14.984 1 98.81 149 CYS A N 1
ATOM 1204 C CA . CYS A 1 149 ? -3.693 -6.754 -15.992 1 98.81 149 CYS A CA 1
ATOM 1205 C C . CYS A 1 149 ? -4.086 -8.078 -15.344 1 98.81 149 CYS A C 1
ATOM 1207 O O . CYS A 1 149 ? -3.287 -8.688 -14.633 1 98.81 149 CYS A O 1
ATOM 1209 N N . VAL A 1 150 ? -5.285 -8.5 -15.594 1 98.81 150 VAL A N 1
ATOM 1210 C CA . VAL A 1 150 ? -5.805 -9.742 -15.023 1 98.81 150 VAL A CA 1
ATOM 1211 C C . VAL A 1 150 ? -5.695 -10.867 -16.047 1 98.81 150 VAL A C 1
ATOM 1213 O O . VAL A 1 150 ? -6.363 -10.836 -17.078 1 98.81 150 VAL A O 1
ATOM 1216 N N . ILE A 1 151 ? -4.887 -11.867 -15.711 1 98.75 151 ILE A N 1
ATOM 1217 C CA . ILE A 1 151 ? -4.617 -12.953 -16.641 1 98.75 151 ILE A CA 1
ATOM 1218 C C . ILE A 1 151 ? -5.266 -14.234 -16.141 1 98.75 151 ILE A C 1
ATOM 1220 O O . ILE A 1 151 ? -4.934 -14.727 -15.055 1 98.75 151 ILE A O 1
ATOM 1224 N N . SER A 1 152 ? -6.137 -14.789 -16.906 1 97.75 152 SER A N 1
ATOM 1225 C CA . SER A 1 152 ? -6.75 -16.078 -16.609 1 97.75 152 SER A CA 1
ATOM 1226 C C . SER A 1 152 ? -6.328 -17.141 -17.625 1 97.75 152 SER A C 1
ATOM 1228 O O . SER A 1 152 ? -6.504 -18.344 -17.391 1 97.75 152 SER A O 1
ATOM 1230 N N . ASN A 1 153 ? -5.754 -16.656 -18.75 1 97.69 153 ASN A N 1
ATOM 1231 C CA . ASN A 1 153 ? -5.273 -17.547 -19.797 1 97.69 153 ASN A CA 1
ATOM 1232 C C . ASN A 1 153 ? -4.07 -18.359 -19.328 1 97.69 153 ASN A C 1
ATOM 1234 O O . ASN A 1 153 ? -3.029 -17.781 -18.984 1 97.69 153 ASN A O 1
ATOM 1238 N N . TYR A 1 154 ? -4.227 -19.672 -19.391 1 97.56 154 TYR A N 1
ATOM 1239 C CA . TYR A 1 154 ? -3.188 -20.562 -18.891 1 97.56 154 TYR A CA 1
ATOM 1240 C C . TYR A 1 154 ? -1.887 -20.375 -19.656 1 97.56 154 TYR A C 1
ATOM 1242 O O . TYR A 1 154 ? -0.806 -20.344 -19.078 1 97.56 154 TYR A O 1
ATOM 1250 N N . GLY A 1 155 ? -1.988 -20.328 -20.984 1 98.25 155 GLY A N 1
ATOM 1251 C CA . GLY A 1 155 ? -0.799 -20.172 -21.797 1 98.25 155 GLY A CA 1
ATOM 1252 C C . GLY A 1 155 ? -0.009 -18.922 -21.484 1 98.25 155 GLY A C 1
ATOM 1253 O O . GLY A 1 155 ? 1.219 -18.953 -21.391 1 98.25 155 GLY A O 1
ATOM 1254 N N . LEU A 1 156 ? -0.679 -17.844 -21.344 1 98.5 156 LEU A N 1
ATOM 1255 C CA . LEU A 1 156 ? -0.026 -16.578 -21.016 1 98.5 156 LEU A CA 1
ATOM 1256 C C . LEU A 1 156 ? 0.596 -16.641 -19.625 1 98.5 156 LEU A C 1
ATOM 1258 O O . LEU A 1 156 ? 1.722 -16.172 -19.422 1 98.5 156 LEU A O 1
ATOM 1262 N N . LYS A 1 157 ? -0.128 -17.188 -18.641 1 98.56 157 LYS A N 1
ATOM 1263 C CA . LYS A 1 157 ? 0.433 -17.344 -17.312 1 98.56 157 LYS A CA 1
ATOM 1264 C C . LYS A 1 157 ? 1.696 -18.203 -17.344 1 98.56 157 LYS A C 1
ATOM 1266 O O . LYS A 1 157 ? 2.682 -17.891 -16.672 1 98.56 157 LYS A O 1
ATOM 1271 N N . ALA A 1 158 ? 1.657 -19.25 -18.125 1 98.5 158 ALA A N 1
ATOM 1272 C CA . ALA A 1 158 ? 2.809 -20.141 -18.25 1 98.5 158 ALA A CA 1
ATOM 1273 C C . ALA A 1 158 ? 4.008 -19.406 -18.844 1 98.5 158 ALA A C 1
ATOM 1275 O O . ALA A 1 158 ? 5.145 -19.609 -18.406 1 98.5 158 ALA A O 1
ATOM 1276 N N . THR A 1 159 ? 3.756 -18.609 -19.828 1 98.44 159 THR A N 1
ATOM 1277 C CA . THR A 1 159 ? 4.816 -17.797 -20.438 1 98.44 159 THR A CA 1
ATOM 1278 C C . THR A 1 159 ? 5.434 -16.859 -19.406 1 98.44 159 THR A C 1
ATOM 1280 O O . THR A 1 159 ? 6.656 -16.75 -19.312 1 98.44 159 THR A O 1
ATOM 1283 N N . ILE A 1 160 ? 4.609 -16.203 -18.656 1 98.44 160 ILE A N 1
ATOM 1284 C CA . ILE A 1 160 ? 5.074 -15.266 -17.641 1 98.44 160 ILE A CA 1
ATOM 1285 C C . ILE A 1 160 ? 5.879 -16.016 -16.578 1 98.44 160 ILE A C 1
ATOM 1287 O O . ILE A 1 160 ? 6.945 -15.562 -16.172 1 98.44 160 ILE A O 1
ATOM 1291 N N . ARG A 1 161 ? 5.355 -17.156 -16.172 1 97.88 161 ARG A N 1
ATOM 1292 C CA . ARG A 1 161 ? 6.07 -17.984 -15.203 1 97.88 161 ARG A CA 1
ATOM 1293 C C . ARG A 1 161 ? 7.465 -18.328 -15.703 1 97.88 161 ARG A C 1
ATOM 1295 O O . ARG A 1 161 ? 8.445 -18.219 -14.961 1 97.88 161 ARG A O 1
ATOM 1302 N N . LYS A 1 162 ? 7.555 -18.734 -16.938 1 97.38 162 LYS A N 1
ATOM 1303 C CA . LYS A 1 162 ? 8.844 -19.078 -17.531 1 97.38 162 LYS A CA 1
ATOM 1304 C C . LYS A 1 162 ? 9.812 -17.906 -17.469 1 97.38 162 LYS A C 1
ATOM 1306 O O . LYS A 1 162 ? 10.984 -18.078 -17.125 1 97.38 162 LYS A O 1
ATOM 1311 N N . ILE A 1 163 ? 9.32 -16.766 -17.812 1 96.94 163 ILE A N 1
ATOM 1312 C CA . ILE A 1 163 ? 10.148 -15.57 -17.797 1 96.94 163 ILE A CA 1
ATOM 1313 C C . ILE A 1 163 ? 10.68 -15.336 -16.375 1 96.94 163 ILE A C 1
ATOM 1315 O O . ILE A 1 163 ? 11.883 -15.102 -16.188 1 96.94 163 ILE A O 1
ATOM 1319 N N . ILE A 1 164 ? 9.812 -15.398 -15.398 1 95.25 164 ILE A N 1
ATOM 1320 C CA . ILE A 1 164 ? 10.18 -15.109 -14.008 1 95.25 164 ILE A CA 1
ATOM 1321 C C . ILE A 1 164 ? 11.172 -16.156 -13.516 1 95.25 164 ILE A C 1
ATOM 1323 O O . ILE A 1 164 ? 12.172 -15.805 -12.875 1 95.25 164 ILE A O 1
ATOM 1327 N N . GLU A 1 165 ? 10.93 -17.406 -13.781 1 93.06 165 GLU A N 1
ATOM 1328 C CA . GLU A 1 165 ? 11.805 -18.484 -13.328 1 93.06 165 GLU A CA 1
ATOM 1329 C C . GLU A 1 165 ? 13.18 -18.391 -13.992 1 93.06 165 GLU A C 1
ATOM 1331 O O . GLU A 1 165 ? 14.195 -18.656 -13.352 1 93.06 165 GLU A O 1
ATOM 1336 N N . GLU A 1 166 ? 13.242 -18.016 -15.219 1 91.75 166 GLU A N 1
ATOM 1337 C CA . GLU A 1 166 ? 14.516 -17.828 -15.906 1 91.75 166 GLU A CA 1
ATOM 1338 C C . GLU A 1 166 ? 15.312 -16.688 -15.289 1 91.75 166 GLU A C 1
ATOM 1340 O O . GLU A 1 166 ? 16.531 -16.797 -15.117 1 91.75 166 GLU A O 1
ATOM 1345 N N . GLU A 1 167 ? 14.602 -15.633 -15.031 1 86.31 167 GLU A N 1
ATOM 1346 C CA . GLU A 1 167 ? 15.258 -14.492 -14.414 1 86.31 167 GLU A CA 1
ATOM 1347 C C . GLU A 1 167 ? 15.805 -14.852 -13.031 1 86.31 167 GLU A C 1
ATOM 1349 O O . GLU A 1 167 ? 16.891 -14.406 -12.648 1 86.31 167 GLU A O 1
ATOM 1354 N N . GLU A 1 168 ? 15 -15.555 -12.258 1 82.25 168 GLU A N 1
ATOM 1355 C CA . GLU A 1 168 ? 15.445 -16 -10.945 1 82.25 168 GLU A CA 1
ATOM 1356 C C . GLU A 1 168 ? 16.672 -16.891 -11.055 1 82.25 168 GLU A C 1
ATOM 1358 O O . GLU A 1 168 ? 17.625 -16.734 -10.289 1 82.25 168 GLU A O 1
ATOM 1363 N N . ARG A 1 169 ? 16.656 -17.812 -11.992 1 82.19 169 ARG A N 1
ATOM 1364 C CA . ARG A 1 169 ? 17.797 -18.703 -12.227 1 82.19 169 ARG A CA 1
ATOM 1365 C C . ARG A 1 169 ? 19.047 -17.906 -12.586 1 82.19 169 ARG A C 1
ATOM 1367 O O . ARG A 1 169 ? 20.125 -18.156 -12.047 1 82.19 169 ARG A O 1
ATOM 1374 N N . SER A 1 170 ? 18.891 -16.969 -13.406 1 78.62 170 SER A N 1
ATOM 1375 C CA . SER A 1 170 ? 20 -16.141 -13.852 1 78.62 170 SER A CA 1
ATOM 1376 C C . SER A 1 170 ? 20.547 -15.297 -12.703 1 78.62 170 SER A C 1
ATOM 1378 O O . SER A 1 170 ? 21.766 -15.164 -12.555 1 78.62 170 SER A O 1
ATOM 1380 N N . THR A 1 171 ? 19.656 -14.695 -11.938 1 71.25 171 THR A N 1
ATOM 1381 C CA . THR A 1 171 ? 20.047 -13.836 -10.828 1 71.25 171 THR A CA 1
ATOM 1382 C C . THR A 1 171 ? 20.781 -14.641 -9.75 1 71.25 171 THR A C 1
ATOM 1384 O O . THR A 1 171 ? 21.781 -14.195 -9.211 1 71.25 171 THR A O 1
ATOM 1387 N N . TYR A 1 172 ? 20.25 -15.82 -9.492 1 66.88 172 TYR A N 1
ATOM 1388 C CA . TYR A 1 172 ? 20.859 -16.656 -8.469 1 66.88 172 TYR A CA 1
ATOM 1389 C C . TYR A 1 172 ? 22.172 -17.25 -8.961 1 66.88 172 TYR A C 1
ATOM 1391 O O . TYR A 1 172 ? 23.125 -17.406 -8.188 1 66.88 172 TYR A O 1
ATOM 1399 N N . SER A 1 173 ? 22.172 -17.703 -10.172 1 68.5 173 SER A N 1
ATOM 1400 C CA . SER A 1 173 ? 23.406 -18.25 -10.734 1 68.5 173 SER A CA 1
ATOM 1401 C C . SER A 1 173 ? 24.531 -17.219 -10.703 1 68.5 173 SER A C 1
ATOM 1403 O O . SER A 1 173 ? 25.688 -17.547 -10.43 1 68.5 173 SER A O 1
ATOM 1405 N N . LYS A 1 174 ? 24.203 -16.016 -11.008 1 63.09 174 LYS A N 1
ATOM 1406 C CA . LYS A 1 174 ? 25.188 -14.938 -10.969 1 63.09 174 LYS A CA 1
ATOM 1407 C C . LYS A 1 174 ? 25.688 -14.695 -9.547 1 63.09 174 LYS A C 1
ATOM 1409 O O . LYS A 1 174 ? 26.859 -14.406 -9.336 1 63.09 174 LYS A O 1
ATOM 1414 N N . LYS A 1 175 ? 24.75 -14.898 -8.688 1 56.75 175 LYS A N 1
ATOM 1415 C CA . LYS A 1 175 ? 25.109 -14.703 -7.289 1 56.75 175 LYS A CA 1
ATOM 1416 C C . LYS A 1 175 ? 25.922 -15.875 -6.754 1 56.75 175 LYS A C 1
ATOM 1418 O O . LYS A 1 175 ? 26.859 -15.695 -5.977 1 56.75 175 LYS A O 1
ATOM 1423 N N . MET A 1 176 ? 25.391 -17.078 -7.055 1 53.12 176 MET A N 1
ATOM 1424 C CA . MET A 1 176 ? 26.078 -18.297 -6.598 1 53.12 176 MET A CA 1
ATOM 1425 C C . MET A 1 176 ? 27.438 -18.438 -7.273 1 53.12 176 MET A C 1
ATOM 1427 O O . MET A 1 176 ? 28.344 -19.047 -6.707 1 53.12 176 MET A O 1
ATOM 1431 N N . GLY A 1 177 ? 27.5 -18.344 -8.648 1 49.56 177 GLY A N 1
ATOM 1432 C CA . GLY A 1 177 ? 28.859 -18.422 -9.164 1 49.56 177 GLY A CA 1
ATOM 1433 C C . GLY A 1 177 ? 29.875 -17.734 -8.281 1 49.56 177 GLY A C 1
ATOM 1434 O O . GLY A 1 177 ? 31.078 -17.969 -8.398 1 49.56 177 GLY A O 1
ATOM 1435 N N . ALA A 1 178 ? 29.484 -16.578 -7.68 1 43.91 178 ALA A N 1
ATOM 1436 C CA . ALA A 1 178 ? 30.516 -16.047 -6.789 1 43.91 178 ALA A CA 1
ATOM 1437 C C . ALA A 1 178 ? 30.719 -16.969 -5.586 1 43.91 178 ALA A C 1
ATOM 1439 O O . ALA A 1 178 ? 31.844 -17.109 -5.094 1 43.91 178 ALA A O 1
ATOM 1440 N N . ASP A 1 179 ? 29.562 -17.328 -4.789 1 46.16 179 ASP A N 1
ATOM 1441 C CA . ASP A 1 179 ? 29.734 -18.266 -3.67 1 46.16 179 ASP A CA 1
ATOM 1442 C C . ASP A 1 179 ? 29.547 -19.703 -4.125 1 46.16 179 ASP A C 1
ATOM 1444 O O . ASP A 1 179 ? 29.047 -19.969 -5.219 1 46.16 179 ASP A O 1
ATOM 1448 N N . TRP A 1 180 ? 29.609 -20.828 -2.973 1 41.91 180 TRP A N 1
ATOM 1449 C CA . TRP A 1 180 ? 29.719 -2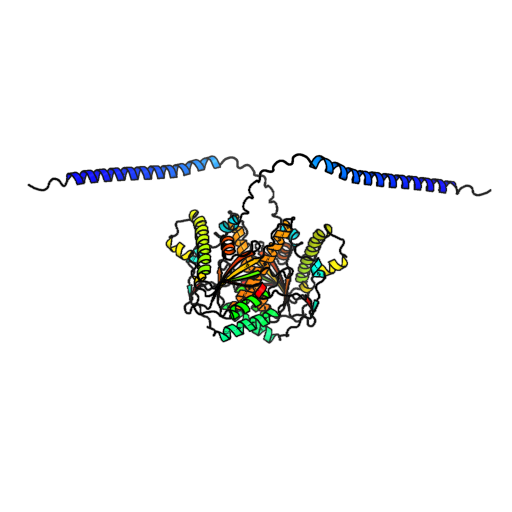2.281 -2.91 1 41.91 180 TRP A CA 1
ATOM 1450 C C . TRP A 1 180 ? 28.578 -22.953 -3.666 1 41.91 180 TRP A C 1
ATOM 1452 O O . TRP A 1 180 ? 27.516 -22.359 -3.834 1 41.91 180 TRP A O 1
ATOM 1462 N N . VAL A 1 181 ? 28.859 -24.156 -4.34 1 42.16 181 VAL A N 1
ATOM 1463 C CA . VAL A 1 181 ? 28.188 -25.219 -5.078 1 42.16 181 VAL A CA 1
ATOM 1464 C C . VAL A 1 181 ? 26.875 -25.578 -4.379 1 42.16 181 VAL A C 1
ATOM 1466 O O . VAL A 1 181 ? 26.891 -26.25 -3.344 1 42.16 181 VAL A O 1
ATOM 1469 N N . LEU A 1 182 ? 26.016 -24.734 -4.074 1 45.5 182 LEU A N 1
ATOM 1470 C CA . LEU A 1 182 ? 24.781 -25.328 -3.559 1 45.5 182 LEU A CA 1
ATOM 1471 C C . LEU A 1 182 ? 24.203 -26.312 -4.555 1 45.5 182 LEU A C 1
ATOM 1473 O O . LEU A 1 182 ? 24.438 -26.219 -5.758 1 45.5 182 LEU A O 1
ATOM 1477 N N . ASP A 1 183 ? 23.781 -27.469 -4.062 1 46.44 183 ASP A N 1
ATOM 1478 C CA . ASP A 1 183 ? 23.125 -28.547 -4.797 1 46.44 183 ASP A CA 1
ATOM 1479 C C . ASP A 1 183 ? 22.047 -28.016 -5.727 1 46.44 183 ASP A C 1
ATOM 1481 O O . ASP A 1 183 ? 21.141 -27.297 -5.289 1 46.44 183 ASP A O 1
ATOM 1485 N N . ILE A 1 184 ? 22.375 -28.031 -6.941 1 48.06 184 ILE A N 1
ATOM 1486 C CA . ILE A 1 184 ? 21.562 -27.625 -8.078 1 48.06 184 ILE A CA 1
ATOM 1487 C C . ILE A 1 184 ? 20.094 -28 -7.84 1 48.06 184 ILE A C 1
ATOM 1489 O O . ILE A 1 184 ? 19.188 -27.234 -8.18 1 48.06 184 ILE A O 1
ATOM 1493 N N . ALA A 1 185 ? 19.906 -29.234 -7.273 1 50.31 185 ALA A N 1
ATOM 1494 C CA . ALA A 1 185 ? 18.547 -29.688 -7.039 1 50.31 185 ALA A CA 1
ATOM 1495 C C . ALA A 1 185 ? 17.812 -28.781 -6.051 1 50.31 185 ALA A C 1
ATOM 1497 O O . ALA A 1 185 ? 16.625 -28.5 -6.219 1 50.31 185 ALA A O 1
ATOM 1498 N N . GLU A 1 186 ? 18.484 -28.406 -4.996 1 53.5 186 GLU A N 1
ATOM 1499 C CA . GLU A 1 186 ? 17.906 -27.531 -3.98 1 53.5 186 GLU A CA 1
ATOM 1500 C C . GLU A 1 186 ? 17.609 -26.156 -4.547 1 53.5 186 GLU A C 1
ATOM 1502 O O . GLU A 1 186 ? 16.625 -25.516 -4.184 1 53.5 186 GLU A O 1
ATOM 1507 N N . LEU A 1 187 ? 18.406 -25.906 -5.609 1 51.72 187 LEU A N 1
ATOM 1508 C CA . LEU A 1 187 ? 18.234 -24.609 -6.246 1 51.72 187 LEU A CA 1
ATOM 1509 C C . LEU A 1 187 ? 17 -24.594 -7.141 1 51.72 187 LEU A C 1
ATOM 1511 O O . LEU A 1 187 ? 16.312 -23.578 -7.242 1 51.72 187 LEU A O 1
ATOM 1515 N N . LYS A 1 188 ? 16.875 -25.797 -7.883 1 50.69 188 LYS A N 1
ATOM 1516 C CA . LYS A 1 188 ? 15.711 -25.875 -8.773 1 50.69 188 LYS A CA 1
ATOM 1517 C C . LYS A 1 188 ? 14.414 -25.609 -8.016 1 50.69 188 LYS A C 1
ATOM 1519 O O . LYS A 1 188 ? 13.508 -24.953 -8.531 1 50.69 188 LYS A O 1
ATOM 1524 N N . VAL A 1 189 ? 14.305 -26.25 -6.855 1 53.91 189 VAL A N 1
ATOM 1525 C CA . VAL A 1 189 ? 13.125 -26.062 -6.023 1 53.91 189 VAL A CA 1
ATOM 1526 C C . VAL A 1 189 ? 12.961 -24.594 -5.652 1 53.91 189 VAL A C 1
ATOM 1528 O O . VAL A 1 189 ? 11.844 -24.094 -5.527 1 53.91 189 VAL A O 1
ATOM 1531 N N . MET A 1 190 ? 14.094 -23.922 -5.867 1 61.5 190 MET A N 1
ATOM 1532 C CA . MET A 1 190 ? 14.047 -22.562 -5.367 1 61.5 190 MET A CA 1
ATOM 1533 C C . MET A 1 190 ? 13.508 -21.609 -6.434 1 61.5 190 MET A C 1
ATOM 1535 O O . MET A 1 190 ? 12.836 -20.625 -6.113 1 61.5 190 MET A O 1
ATOM 1539 N N . TRP A 1 191 ? 13.641 -22.156 -7.73 1 76.69 191 TRP A N 1
ATOM 1540 C CA . TRP A 1 191 ? 13.289 -21.188 -8.75 1 76.69 191 TRP A CA 1
ATOM 1541 C C . TRP A 1 191 ? 11.906 -21.469 -9.32 1 76.69 191 TRP A C 1
ATOM 1543 O O . TRP A 1 191 ? 11.32 -20.625 -10 1 76.69 191 TRP A O 1
ATOM 1553 N N . SER A 1 192 ? 11.469 -22.641 -9.023 1 87.69 192 SER A N 1
ATOM 1554 C CA . SER A 1 192 ? 10.156 -22.984 -9.555 1 87.69 192 SER A CA 1
ATOM 1555 C C . SER A 1 192 ? 9.047 -22.234 -8.828 1 87.69 192 SER A C 1
ATOM 1557 O O . SER A 1 192 ? 9.047 -22.141 -7.602 1 87.69 192 SER A O 1
ATOM 1559 N N . LYS A 1 193 ? 8.141 -21.625 -9.664 1 93.94 193 LYS A N 1
ATOM 1560 C CA . LYS A 1 193 ? 7.039 -20.844 -9.117 1 93.94 193 LYS A CA 1
ATOM 1561 C C . LYS A 1 193 ? 5.703 -21.297 -9.703 1 93.94 193 LYS A C 1
ATOM 1563 O O . LYS A 1 193 ? 4.996 -20.5 -10.336 1 93.94 193 LYS A O 1
ATOM 1568 N N . PRO A 1 194 ? 5.328 -22.547 -9.43 1 96.06 194 PRO A N 1
ATOM 1569 C CA . PRO A 1 194 ? 4.109 -23.094 -10.031 1 96.06 194 PRO A CA 1
ATOM 1570 C C . PRO A 1 194 ? 2.859 -22.297 -9.656 1 96.06 194 PRO A C 1
ATOM 1572 O O . PRO A 1 194 ? 1.863 -22.344 -10.383 1 96.06 194 PRO A O 1
ATOM 1575 N N . TYR A 1 195 ? 2.877 -21.562 -8.562 1 96.44 195 TYR A N 1
ATOM 1576 C CA . TYR A 1 195 ? 1.707 -20.812 -8.109 1 96.44 195 TYR A CA 1
ATOM 1577 C C . TYR A 1 195 ? 1.324 -19.734 -9.125 1 96.44 195 TYR A C 1
ATOM 1579 O O . TYR A 1 195 ? 0.182 -19.281 -9.141 1 96.44 195 TYR A O 1
ATOM 1587 N N . LEU A 1 196 ? 2.219 -19.359 -10.016 1 97.94 196 LEU A N 1
ATOM 1588 C CA . LEU A 1 196 ? 1.928 -18.344 -11.023 1 97.94 196 LEU A CA 1
ATOM 1589 C C . LEU A 1 196 ? 0.99 -18.891 -12.094 1 97.94 196 LEU A C 1
ATOM 1591 O O . LEU A 1 196 ? 0.242 -18.141 -12.719 1 97.94 196 LEU A O 1
ATOM 1595 N N . THR A 1 197 ? 1.006 -20.203 -12.266 1 97.94 197 THR A N 1
ATOM 1596 C CA . THR A 1 197 ? 0.123 -20.828 -13.242 1 97.94 197 THR A CA 1
ATOM 1597 C C . THR A 1 197 ? -1.061 -21.5 -12.555 1 97.94 197 THR A C 1
ATOM 1599 O O . THR A 1 197 ? -2.154 -21.578 -13.117 1 97.94 197 THR A O 1
ATOM 1602 N N . GLU A 1 198 ? -0.875 -21.953 -11.344 1 97.44 198 GLU A N 1
ATOM 1603 C CA . GLU A 1 198 ? -1.893 -22.719 -10.625 1 97.44 198 GLU A CA 1
ATOM 1604 C C . GLU A 1 198 ? -3.002 -21.812 -10.109 1 97.44 198 GLU A C 1
ATOM 1606 O O . GLU A 1 198 ? -4.16 -22.234 -10.016 1 97.44 198 GLU A O 1
ATOM 1611 N N . ALA A 1 199 ? -2.668 -20.625 -9.773 1 98.25 199 ALA A N 1
ATOM 1612 C CA . ALA A 1 199 ? -3.699 -19.688 -9.328 1 98.25 199 ALA A CA 1
ATOM 1613 C C . ALA A 1 199 ? -4.688 -19.391 -10.453 1 98.25 199 ALA A C 1
ATOM 1615 O O . ALA A 1 199 ? -4.293 -19.203 -11.609 1 98.25 199 ALA A O 1
ATOM 1616 N N . PRO A 1 200 ? -5.98 -19.375 -10.148 1 98.25 200 PRO A N 1
ATOM 1617 C CA . PRO A 1 200 ? -6.984 -19.094 -11.188 1 98.25 200 PRO A CA 1
ATOM 1618 C C . PRO A 1 200 ? -6.715 -17.797 -11.938 1 98.25 200 PRO A C 1
ATOM 1620 O O . PRO A 1 200 ? -6.914 -17.719 -13.148 1 98.25 200 PRO A O 1
ATOM 1623 N N . HIS A 1 201 ? -6.293 -16.75 -11.242 1 98.5 201 HIS A N 1
ATOM 1624 C CA . HIS A 1 201 ? -5.953 -15.469 -11.867 1 98.5 201 HIS A CA 1
ATOM 1625 C C . HIS A 1 201 ? -4.555 -15.016 -11.469 1 98.5 201 HIS A C 1
ATOM 1627 O O . HIS A 1 201 ? -4.082 -15.336 -10.375 1 98.5 201 HIS A O 1
ATOM 1633 N N . LEU A 1 202 ? -3.908 -14.406 -12.383 1 98.81 202 LEU A N 1
ATOM 1634 C CA . LEU A 1 202 ? -2.688 -13.656 -12.117 1 98.81 202 LEU A CA 1
ATOM 1635 C C . LEU A 1 202 ? -2.895 -12.172 -12.383 1 98.81 202 LEU A C 1
ATOM 1637 O O . LEU A 1 202 ? -3.25 -11.781 -13.5 1 98.81 202 LEU A O 1
ATOM 1641 N N . ILE A 1 203 ? -2.77 -11.352 -11.352 1 98.88 203 ILE A N 1
ATOM 1642 C CA . ILE A 1 203 ? -2.832 -9.906 -11.547 1 98.88 203 ILE A CA 1
ATOM 1643 C C . ILE A 1 203 ? -1.421 -9.344 -11.695 1 98.88 203 ILE A C 1
ATOM 1645 O O . ILE A 1 203 ? -0.593 -9.469 -10.797 1 98.88 203 ILE A O 1
ATOM 1649 N N . VAL A 1 204 ? -1.146 -8.836 -12.836 1 98.88 204 VAL A N 1
ATOM 1650 C CA . VAL A 1 204 ? 0.088 -8.094 -13.062 1 98.88 204 VAL A CA 1
ATOM 1651 C C . VAL A 1 204 ? -0.167 -6.598 -12.875 1 98.88 204 VAL A C 1
ATOM 1653 O O . VAL A 1 204 ? -0.882 -5.977 -13.664 1 98.88 204 VAL A O 1
ATOM 1656 N N . MET A 1 205 ? 0.42 -6.035 -11.812 1 98.56 205 MET A N 1
ATOM 1657 C CA . MET A 1 205 ? 0.294 -4.613 -11.516 1 98.56 205 MET A CA 1
ATOM 1658 C C . MET A 1 205 ? 1.26 -3.793 -12.367 1 98.56 205 MET A C 1
ATOM 1660 O O . MET A 1 205 ? 2.475 -3.984 -12.297 1 98.56 205 MET A O 1
ATOM 1664 N N . MET A 1 206 ? 0.683 -2.865 -13.172 1 98.06 206 MET A N 1
ATOM 1665 C CA . MET A 1 206 ? 1.489 -1.992 -14.016 1 98.06 206 MET A CA 1
ATOM 1666 C C . MET A 1 206 ? 1.544 -0.579 -13.445 1 98.06 206 MET A C 1
ATOM 1668 O O . MET A 1 206 ? 0.532 -0.055 -12.977 1 98.06 206 MET A O 1
ATOM 1672 N N . LYS A 1 207 ? 2.688 -0.06 -13.445 1 96 207 LYS A N 1
ATOM 1673 C CA . LYS A 1 207 ? 2.896 1.333 -13.062 1 96 207 LYS A CA 1
ATOM 1674 C C . LYS A 1 207 ? 3.104 2.215 -14.289 1 96 207 LYS A C 1
ATOM 1676 O O . LYS A 1 207 ? 3.928 1.905 -15.148 1 96 207 LYS A O 1
ATOM 1681 N N . GLN A 1 208 ? 2.361 3.27 -14.383 1 91.56 208 GLN A N 1
ATOM 1682 C CA . GLN A 1 208 ? 2.584 4.242 -15.453 1 91.56 208 GLN A CA 1
ATOM 1683 C C . GLN A 1 208 ? 3.832 5.078 -15.18 1 91.56 208 GLN A C 1
ATOM 1685 O O . GLN A 1 208 ? 4.086 5.477 -14.047 1 91.56 208 GLN A O 1
ATOM 1690 N N . VAL A 1 209 ? 4.613 5.121 -16.25 1 85 209 VAL A N 1
ATOM 1691 C CA . VAL A 1 209 ? 5.852 5.883 -16.109 1 85 209 VAL A CA 1
ATOM 1692 C C . VAL A 1 209 ? 5.836 7.074 -17.078 1 85 209 VAL A C 1
ATOM 1694 O O . VAL A 1 209 ? 5.227 7.012 -18.141 1 85 209 VAL A O 1
ATOM 1697 N N . GLU A 1 210 ? 5.941 8.297 -16.656 1 65.44 210 GLU A N 1
ATOM 1698 C CA . GLU A 1 210 ? 6.012 9.445 -17.547 1 65.44 210 GLU A CA 1
ATOM 1699 C C . GLU A 1 210 ? 7.301 9.438 -18.359 1 65.44 210 GLU A C 1
ATOM 1701 O O . GLU A 1 210 ? 8.375 9.141 -17.828 1 65.44 210 GLU A O 1
ATOM 1706 N N . PHE A 1 211 ? 7.234 9.023 -19.656 1 49.72 211 PHE A N 1
ATOM 1707 C CA . PHE A 1 211 ? 8.398 9.109 -20.531 1 49.72 211 PHE A CA 1
ATOM 1708 C C . PHE A 1 211 ? 8.953 10.531 -20.562 1 49.72 211 PHE A C 1
ATOM 1710 O O . PHE A 1 211 ? 8.188 11.5 -20.531 1 49.72 211 PHE A O 1
ATOM 1717 N N . ALA A 1 212 ? 10.102 10.703 -20.141 1 43.03 212 ALA A N 1
ATOM 1718 C CA . ALA A 1 212 ? 10.953 11.883 -20.25 1 43.03 212 ALA A CA 1
ATOM 1719 C C . ALA A 1 212 ? 10.789 12.555 -21.609 1 43.03 212 ALA A C 1
ATOM 1721 O O . ALA A 1 212 ? 11.586 13.43 -21.969 1 43.03 212 ALA A O 1
ATOM 1722 N N . ALA A 1 213 ? 10.234 12.133 -22.719 1 37.53 213 ALA A N 1
ATOM 1723 C CA . ALA A 1 213 ? 10.594 13 -23.844 1 37.53 213 ALA A CA 1
ATOM 1724 C C . ALA A 1 213 ? 10.562 14.469 -23.438 1 37.53 213 ALA A C 1
ATOM 1726 O O . ALA A 1 213 ? 11.398 15.258 -23.875 1 37.53 213 ALA A O 1
ATOM 1727 N N . HIS A 1 214 ? 9.422 15.086 -23.25 1 35.62 214 HIS A N 1
ATOM 1728 C CA . HIS A 1 214 ? 9.414 16.547 -23.203 1 35.62 214 HIS A CA 1
ATOM 1729 C C . HIS A 1 214 ? 9.938 17.062 -21.875 1 35.62 214 HIS A C 1
ATOM 1731 O O . HIS A 1 214 ? 10 18.281 -21.656 1 35.62 214 HIS A O 1
ATOM 1737 N N . LEU A 1 215 ? 9.789 16.281 -20.875 1 37.91 215 LEU A N 1
ATOM 1738 C CA . LEU A 1 215 ? 10.234 17.016 -19.703 1 37.91 215 LEU A CA 1
ATOM 1739 C C . LEU A 1 215 ? 11.758 17.094 -19.641 1 37.91 215 LEU A C 1
ATOM 1741 O O . LEU A 1 215 ? 12.422 16.078 -19.438 1 37.91 215 LEU A O 1
ATOM 1745 N N . ILE A 1 216 ? 12.289 17.844 -20.438 1 36.69 216 ILE A N 1
ATOM 1746 C CA . ILE A 1 216 ? 13.68 18.266 -20.578 1 36.69 216 ILE A CA 1
ATOM 1747 C C . ILE A 1 216 ? 14.359 18.234 -19.203 1 36.69 216 ILE A C 1
ATOM 1749 O O . ILE A 1 216 ? 15.562 17.969 -19.109 1 36.69 216 ILE A O 1
ATOM 1753 N N . ASN A 1 217 ? 13.789 18.797 -18.109 1 40.66 217 ASN A N 1
ATOM 1754 C CA . ASN A 1 217 ? 14.641 18.953 -16.938 1 40.66 217 ASN A CA 1
ATOM 1755 C C . ASN A 1 217 ? 14.586 17.734 -16.031 1 40.66 217 ASN A C 1
ATOM 1757 O O . ASN A 1 217 ? 13.508 17.344 -15.57 1 40.66 217 ASN A O 1
ATOM 1761 N N . ASP A 1 218 ? 15.531 16.828 -16 1 47.22 218 ASP A N 1
ATOM 1762 C CA . ASP A 1 218 ? 15.922 15.547 -15.414 1 47.22 218 ASP A CA 1
ATOM 1763 C C . ASP A 1 218 ? 15.367 15.398 -14 1 47.22 218 ASP A C 1
ATOM 1765 O O . ASP A 1 218 ? 14.945 14.305 -13.609 1 47.22 218 ASP A O 1
ATOM 1769 N N . SER A 1 219 ? 15.32 16.484 -13.234 1 47.91 219 SER A N 1
ATOM 1770 C CA . SER A 1 219 ? 15 16.422 -11.812 1 47.91 219 SER A CA 1
ATOM 1771 C C . SER A 1 219 ? 13.508 16.188 -11.594 1 47.91 219 SER A C 1
ATOM 1773 O O . SER A 1 219 ? 13.117 15.445 -10.688 1 47.91 219 SER A O 1
ATOM 1775 N N . ASN A 1 220 ? 12.602 16.688 -12.547 1 50.72 220 ASN A N 1
ATOM 1776 C CA . ASN A 1 220 ? 11.156 16.594 -12.43 1 50.72 220 ASN A CA 1
ATOM 1777 C C . ASN A 1 220 ? 10.664 15.172 -12.727 1 50.72 220 ASN A C 1
ATOM 1779 O O . ASN A 1 220 ? 9.711 14.703 -12.102 1 50.72 220 ASN A O 1
ATOM 1783 N N . GLU A 1 221 ? 11.375 14.508 -13.547 1 53.25 221 GLU A N 1
ATOM 1784 C CA . GLU A 1 221 ? 11 13.156 -13.938 1 53.25 221 GLU A CA 1
ATOM 1785 C C . GLU A 1 221 ? 11.188 12.172 -12.789 1 53.25 221 GLU A C 1
ATOM 1787 O O . GLU A 1 221 ? 10.336 11.312 -12.547 1 53.25 221 GLU A O 1
ATOM 1792 N N . LEU A 1 222 ? 12.305 12.344 -12.148 1 54.47 222 LEU A N 1
ATOM 1793 C CA . LEU A 1 222 ? 12.625 11.398 -11.086 1 54.47 222 LEU A CA 1
ATOM 1794 C C . LEU A 1 222 ? 11.617 11.508 -9.945 1 54.47 222 LEU A C 1
ATOM 1796 O O . LEU A 1 222 ? 11.211 10.5 -9.367 1 54.47 222 LEU A O 1
ATOM 1800 N N . THR A 1 223 ? 11.062 12.734 -9.852 1 59.72 223 THR A N 1
ATOM 1801 C CA . THR A 1 223 ? 10.125 12.953 -8.75 1 59.72 223 THR A CA 1
ATOM 1802 C C . THR A 1 223 ? 8.766 12.336 -9.07 1 59.72 223 THR A C 1
ATOM 1804 O O . THR A 1 223 ? 8.164 11.68 -8.219 1 59.72 223 THR A O 1
ATOM 1807 N N . SER A 1 224 ? 8.406 12.492 -10.328 1 67.88 224 SER A N 1
ATOM 1808 C CA . SER A 1 224 ? 7.113 11.938 -10.703 1 67.88 224 SER A CA 1
ATOM 1809 C C . SER A 1 224 ? 7.113 10.414 -10.609 1 67.88 224 SER A C 1
ATOM 1811 O O . SER A 1 224 ? 6.156 9.812 -10.117 1 67.88 224 SER A O 1
ATOM 1813 N N . THR A 1 225 ? 8.242 9.914 -10.938 1 76.94 225 THR A N 1
ATOM 1814 C CA . THR A 1 225 ? 8.367 8.461 -10.891 1 76.94 225 THR A CA 1
ATOM 1815 C C . THR A 1 225 ? 8.328 7.969 -9.445 1 76.94 225 THR A C 1
ATOM 1817 O O . THR A 1 225 ? 7.707 6.941 -9.156 1 76.94 225 THR A O 1
ATOM 1820 N N . HIS A 1 226 ? 8.906 8.766 -8.594 1 82.62 226 HIS A N 1
ATOM 1821 C CA . HIS A 1 226 ? 8.945 8.406 -7.18 1 82.62 226 HIS A CA 1
ATOM 1822 C C . HIS A 1 226 ? 7.543 8.414 -6.57 1 82.62 226 HIS A C 1
ATOM 1824 O O . HIS A 1 226 ? 7.145 7.457 -5.902 1 82.62 226 HIS A O 1
ATOM 1830 N N . TYR A 1 227 ? 6.738 9.367 -6.891 1 86.69 227 TYR A N 1
ATOM 1831 C CA . TYR A 1 227 ? 5.391 9.484 -6.344 1 86.69 227 TYR A CA 1
ATOM 1832 C C . TYR A 1 227 ? 4.469 8.414 -6.922 1 86.69 227 TYR A C 1
ATOM 1834 O O . TYR A 1 227 ? 3.615 7.875 -6.215 1 86.69 227 TYR A O 1
ATOM 1842 N N . ASN A 1 228 ? 4.73 8.164 -8.18 1 90.38 228 ASN A N 1
ATOM 1843 C CA . ASN A 1 228 ? 3.953 7.086 -8.781 1 90.38 228 ASN A CA 1
ATOM 1844 C C . ASN A 1 228 ? 4.227 5.746 -8.109 1 90.38 228 ASN A C 1
ATOM 1846 O O . ASN A 1 228 ? 3.307 4.957 -7.891 1 90.38 228 ASN A O 1
ATOM 1850 N N . GLN A 1 229 ? 5.461 5.586 -7.758 1 91.69 229 GLN A N 1
ATOM 1851 C CA . GLN A 1 229 ? 5.824 4.34 -7.094 1 91.69 229 GLN A CA 1
ATOM 1852 C C . GLN A 1 229 ? 5.148 4.23 -5.73 1 91.69 229 GLN A C 1
ATOM 1854 O O . GLN A 1 229 ? 4.664 3.158 -5.355 1 91.69 229 GLN A O 1
ATOM 1859 N N . ILE A 1 230 ? 5.133 5.305 -5.012 1 94.56 230 ILE A N 1
ATOM 1860 C CA . ILE A 1 230 ? 4.469 5.312 -3.711 1 94.56 230 ILE A CA 1
ATOM 1861 C C . ILE A 1 230 ? 2.98 5.023 -3.891 1 94.56 230 ILE A C 1
ATOM 1863 O O . ILE A 1 230 ? 2.422 4.168 -3.199 1 94.56 230 ILE A O 1
ATOM 1867 N N . SER A 1 231 ? 2.361 5.66 -4.887 1 96.06 231 SER A N 1
ATOM 1868 C CA . SER A 1 231 ? 0.932 5.504 -5.137 1 96.06 231 SER A CA 1
ATOM 1869 C C . SER A 1 231 ? 0.588 4.059 -5.488 1 96.06 231 SER A C 1
ATOM 1871 O O . SER A 1 231 ? -0.411 3.52 -5.008 1 96.06 231 SER A O 1
ATOM 1873 N N . ILE A 1 232 ? 1.409 3.459 -6.273 1 96.94 232 ILE A N 1
ATOM 1874 C CA . ILE A 1 232 ? 1.125 2.092 -6.691 1 96.94 232 ILE A CA 1
ATOM 1875 C C . ILE A 1 232 ? 1.301 1.142 -5.508 1 96.94 232 ILE A C 1
ATOM 1877 O O . ILE A 1 232 ? 0.544 0.179 -5.359 1 96.94 232 ILE A O 1
ATOM 1881 N N . GLY A 1 233 ? 2.338 1.368 -4.652 1 97.81 233 GLY A N 1
ATOM 1882 C CA . GLY A 1 233 ? 2.475 0.576 -3.441 1 97.81 233 GLY A CA 1
ATOM 1883 C C . GLY A 1 233 ? 1.248 0.631 -2.551 1 97.81 233 GLY A C 1
ATOM 1884 O O . GLY A 1 233 ? 0.776 -0.401 -2.07 1 97.81 233 GLY A O 1
ATOM 1885 N N . ILE A 1 234 ? 0.739 1.808 -2.369 1 98.56 234 ILE A N 1
ATOM 1886 C CA . ILE A 1 234 ? -0.458 2.008 -1.561 1 98.56 234 ILE A CA 1
ATOM 1887 C C . ILE A 1 234 ? -1.631 1.247 -2.176 1 98.56 234 ILE A C 1
ATOM 1889 O O . ILE A 1 234 ? -2.375 0.564 -1.469 1 98.56 234 ILE A O 1
ATOM 1893 N N . THR A 1 235 ? -1.72 1.342 -3.488 1 98.69 235 THR A N 1
ATOM 1894 C CA . THR A 1 235 ? -2.795 0.672 -4.211 1 98.69 235 THR A CA 1
ATOM 1895 C C . THR A 1 235 ? -2.729 -0.838 -4 1 98.69 235 THR A C 1
ATOM 1897 O O . THR A 1 235 ? -3.758 -1.487 -3.803 1 98.69 235 THR A O 1
ATOM 1900 N N . VAL A 1 236 ? -1.583 -1.379 -3.988 1 98.81 236 VAL A N 1
ATOM 1901 C CA . VAL A 1 236 ? -1.405 -2.812 -3.783 1 98.81 236 VAL A CA 1
ATOM 1902 C C . VAL A 1 236 ? -1.82 -3.188 -2.363 1 98.81 236 VAL A C 1
ATOM 1904 O O . VAL A 1 236 ? -2.406 -4.25 -2.141 1 98.81 236 VAL A O 1
ATOM 1907 N N . GLY A 1 237 ? -1.501 -2.336 -1.398 1 98.88 237 GLY A N 1
ATOM 1908 C CA . GLY A 1 237 ? -1.939 -2.596 -0.037 1 98.88 237 GLY A CA 1
ATOM 1909 C C . GLY A 1 237 ? -3.447 -2.689 0.096 1 98.88 237 GLY A C 1
ATOM 1910 O O . GLY A 1 237 ? -3.963 -3.592 0.76 1 98.88 237 GLY A O 1
ATOM 1911 N N . ILE A 1 238 ? -4.156 -1.789 -0.533 1 98.94 238 ILE A N 1
ATOM 1912 C CA . ILE A 1 238 ? -5.617 -1.815 -0.506 1 98.94 238 ILE A CA 1
ATOM 1913 C C . ILE A 1 238 ? -6.125 -3.059 -1.232 1 98.94 238 ILE A C 1
ATOM 1915 O O . ILE A 1 238 ? -7.074 -3.701 -0.784 1 98.94 238 ILE A O 1
ATOM 1919 N N . LEU A 1 239 ? -5.453 -3.404 -2.318 1 98.94 239 LEU A N 1
ATOM 1920 C CA . LEU A 1 239 ? -5.789 -4.613 -3.061 1 98.94 239 LEU A CA 1
ATOM 1921 C C . LEU A 1 239 ? -5.688 -5.848 -2.168 1 98.94 239 LEU A C 1
ATOM 1923 O O . LEU A 1 239 ? -6.609 -6.668 -2.131 1 98.94 239 LEU A O 1
ATOM 1927 N N . ILE A 1 240 ? -4.621 -5.938 -1.431 1 98.88 240 ILE A N 1
ATOM 1928 C CA . ILE A 1 240 ? -4.359 -7.09 -0.571 1 98.88 240 ILE A CA 1
ATOM 1929 C C . ILE A 1 240 ? -5.41 -7.156 0.534 1 98.88 240 ILE A C 1
ATOM 1931 O O . ILE A 1 240 ? -5.922 -8.234 0.847 1 98.88 240 ILE A O 1
ATOM 1935 N N . ALA A 1 241 ? -5.742 -6.008 1.093 1 98.88 241 ALA A N 1
ATOM 1936 C CA . ALA A 1 241 ? -6.77 -5.977 2.131 1 98.88 241 ALA A CA 1
ATOM 1937 C C . ALA A 1 241 ? -8.117 -6.434 1.579 1 98.88 241 ALA A C 1
ATOM 1939 O O . ALA A 1 241 ? -8.844 -7.18 2.24 1 98.88 241 ALA A O 1
ATOM 1940 N N . ALA A 1 242 ? -8.422 -5.977 0.387 1 98.88 242 ALA A N 1
ATOM 1941 C CA . ALA A 1 242 ? -9.68 -6.367 -0.25 1 98.88 242 ALA A CA 1
ATOM 1942 C C . ALA A 1 242 ? -9.703 -7.863 -0.543 1 98.88 242 ALA A C 1
ATOM 1944 O O . ALA A 1 242 ? -10.711 -8.531 -0.32 1 98.88 242 ALA A O 1
ATOM 1945 N N . LEU A 1 243 ? -8.602 -8.414 -1.062 1 98.75 243 LEU A N 1
ATOM 1946 C CA . LEU A 1 243 ? -8.484 -9.844 -1.313 1 98.75 243 LEU A CA 1
ATOM 1947 C C . LEU A 1 243 ? -8.703 -10.641 -0.03 1 98.75 243 LEU A C 1
ATOM 1949 O O . LEU A 1 243 ? -9.484 -11.594 -0.009 1 98.75 243 LEU A O 1
ATOM 1953 N N . GLN A 1 244 ? -8.047 -10.18 1.003 1 98.38 244 GLN A N 1
ATOM 1954 C CA . GLN A 1 244 ? -8.133 -10.859 2.293 1 98.38 244 GLN A CA 1
ATOM 1955 C C . GLN A 1 244 ? -9.57 -10.859 2.816 1 98.38 244 GLN A C 1
ATOM 1957 O O . GLN A 1 244 ? -10.047 -11.875 3.322 1 98.38 244 GLN A O 1
ATOM 1962 N N . ASP A 1 245 ? -10.219 -9.75 2.668 1 98.25 245 ASP A N 1
ATOM 1963 C CA . ASP A 1 245 ? -11.586 -9.625 3.162 1 98.25 245 ASP A CA 1
ATOM 1964 C C . ASP A 1 245 ? -12.531 -10.57 2.414 1 98.25 245 ASP A C 1
ATOM 1966 O O . ASP A 1 245 ? -13.484 -11.094 2.994 1 98.25 245 ASP A O 1
ATOM 1970 N N . ALA A 1 246 ? -12.25 -10.852 1.196 1 98.19 246 ALA A N 1
ATOM 1971 C CA . ALA A 1 246 ? -13.117 -11.672 0.346 1 98.19 246 ALA A CA 1
ATOM 1972 C C . ALA A 1 246 ? -12.758 -13.148 0.462 1 98.19 246 ALA A C 1
ATOM 1974 O O . ALA A 1 246 ? -13.336 -13.992 -0.227 1 98.19 246 ALA A O 1
ATOM 1975 N N . GLY A 1 247 ? -11.797 -13.484 1.262 1 97.31 247 GLY A N 1
ATOM 1976 C CA . GLY A 1 247 ? -11.422 -14.867 1.475 1 97.31 247 GLY A CA 1
ATOM 1977 C C . GLY A 1 247 ? -10.414 -15.383 0.455 1 97.31 247 GLY A C 1
ATOM 1978 O O . GLY A 1 247 ? -10.078 -16.562 0.445 1 97.31 247 GLY A O 1
ATOM 1979 N N . LEU A 1 248 ? -9.984 -14.508 -0.428 1 98.25 248 LEU A N 1
ATOM 1980 C CA . LEU A 1 248 ? -8.961 -14.859 -1.407 1 98.25 248 LEU A CA 1
ATOM 1981 C C . LEU A 1 248 ? -7.562 -14.68 -0.822 1 98.25 248 LEU A C 1
ATOM 1983 O O . LEU A 1 248 ? -7.402 -14.062 0.23 1 98.25 248 LEU A O 1
ATOM 1987 N N . ALA A 1 249 ? -6.633 -15.352 -1.419 1 97.44 249 ALA A N 1
ATOM 1988 C CA . ALA A 1 249 ? -5.23 -15.266 -1.015 1 97.44 249 ALA A CA 1
ATOM 1989 C C . ALA A 1 249 ? -4.348 -14.844 -2.186 1 97.44 249 ALA A C 1
ATOM 1991 O O . ALA A 1 249 ? -4.777 -14.891 -3.342 1 97.44 249 ALA A O 1
ATOM 1992 N N . THR A 1 250 ? -3.164 -14.375 -1.831 1 98.25 250 THR A N 1
ATOM 1993 C CA . THR A 1 250 ? -2.186 -13.961 -2.83 1 98.25 250 THR A CA 1
ATOM 1994 C C . THR A 1 250 ? -0.771 -14.031 -2.26 1 98.25 250 THR A C 1
ATOM 1996 O O . THR A 1 250 ? -0.581 -14.398 -1.1 1 98.25 250 THR A O 1
ATOM 1999 N N . SER A 1 251 ? 0.182 -13.852 -3.082 1 96.88 251 SER A N 1
ATOM 2000 C CA . SER A 1 251 ? 1.594 -13.664 -2.762 1 96.88 251 SER A CA 1
ATOM 2001 C C . SER A 1 251 ? 2.232 -12.617 -3.666 1 96.88 251 SER A C 1
ATOM 2003 O O . SER A 1 251 ? 1.681 -12.273 -4.711 1 96.88 251 SER A O 1
ATOM 2005 N N . ILE A 1 252 ? 3.303 -12.023 -3.172 1 96.31 252 ILE A N 1
ATOM 2006 C CA . ILE A 1 252 ? 3.988 -10.984 -3.938 1 96.31 252 ILE A CA 1
ATOM 2007 C C . ILE A 1 252 ? 5.156 -11.602 -4.707 1 96.31 252 ILE A C 1
ATOM 2009 O O . ILE A 1 252 ? 6.008 -12.273 -4.121 1 96.31 252 ILE A O 1
ATOM 2013 N N . THR A 1 253 ? 5.141 -11.484 -5.98 1 94.56 253 THR A N 1
ATOM 2014 C CA . THR A 1 253 ? 6.262 -11.883 -6.824 1 94.56 253 THR A CA 1
ATOM 2015 C C . THR A 1 253 ? 6.84 -10.68 -7.559 1 94.56 253 THR A C 1
ATOM 2017 O O . THR A 1 253 ? 6.105 -9.93 -8.203 1 94.56 253 THR A O 1
ATOM 2020 N N . TYR A 1 254 ? 8.094 -10.492 -7.398 1 90.94 254 TYR A N 1
ATOM 2021 C CA . TYR A 1 254 ? 8.781 -9.406 -8.086 1 90.94 254 TYR A CA 1
ATOM 2022 C C . TYR A 1 254 ? 9.188 -9.828 -9.5 1 90.94 254 TYR A C 1
ATOM 2024 O O . TYR A 1 254 ? 9.609 -10.961 -9.719 1 90.94 254 TYR A O 1
ATOM 2032 N N . PRO A 1 255 ? 9.102 -8.898 -10.43 1 92.75 255 PRO A N 1
ATOM 2033 C CA . PRO A 1 255 ? 9.422 -9.25 -11.812 1 92.75 255 PRO A CA 1
ATOM 2034 C C . PRO A 1 255 ? 10.922 -9.336 -12.062 1 92.75 255 PRO A C 1
ATOM 2036 O O . PRO A 1 255 ? 11.352 -9.883 -13.086 1 92.75 255 PRO A O 1
ATOM 2039 N N . LEU A 1 256 ? 11.664 -8.797 -11.203 1 82.94 256 LEU A N 1
ATOM 2040 C CA . LEU A 1 256 ? 13.109 -8.719 -11.414 1 82.94 256 LEU A CA 1
ATOM 2041 C C . LEU A 1 256 ? 13.422 -8.102 -12.773 1 82.94 256 LEU A C 1
ATOM 2043 O O . LEU A 1 256 ? 13 -6.98 -13.07 1 82.94 256 LEU A O 1
ATOM 2047 N N . TYR A 1 257 ? 14.234 -8.742 -13.641 1 84.69 257 TYR A N 1
ATOM 2048 C CA . TYR A 1 257 ? 14.594 -8.18 -14.93 1 84.69 257 TYR A CA 1
ATOM 2049 C C . TYR A 1 257 ? 13.633 -8.656 -16.016 1 84.69 257 TYR A C 1
ATOM 2051 O O . TYR A 1 257 ? 13.828 -8.352 -17.203 1 84.69 257 TYR A O 1
ATOM 2059 N N . GLY A 1 258 ? 12.641 -9.281 -15.633 1 93.5 258 GLY A N 1
ATOM 2060 C CA . GLY A 1 258 ? 11.703 -9.828 -16.609 1 93.5 258 GLY A CA 1
ATOM 2061 C C . GLY A 1 258 ? 10.547 -8.898 -16.922 1 93.5 258 GLY A C 1
ATOM 2062 O O . GLY A 1 258 ? 9.68 -9.227 -17.719 1 93.5 258 GLY A O 1
ATOM 2063 N N . GLY A 1 259 ? 10.539 -7.707 -16.344 1 95.94 259 GLY A N 1
ATOM 2064 C CA . GLY A 1 259 ? 9.422 -6.785 -16.484 1 95.94 259 GLY A CA 1
ATOM 2065 C C . GLY A 1 259 ? 9.172 -6.375 -17.922 1 95.94 259 GLY A C 1
ATOM 2066 O O . GLY A 1 259 ? 8.023 -6.371 -18.391 1 95.94 259 GLY A O 1
ATOM 2067 N N . GLU A 1 260 ? 10.164 -6.07 -18.594 1 95.69 260 GLU A N 1
ATOM 2068 C CA . GLU A 1 260 ? 10.016 -5.621 -19.969 1 95.69 260 GLU A CA 1
ATOM 2069 C C . GLU A 1 260 ? 9.453 -6.73 -20.859 1 95.69 260 GLU A C 1
ATOM 2071 O O . GLU A 1 260 ? 8.562 -6.488 -21.672 1 95.69 260 GLU A O 1
ATOM 2076 N N . LYS A 1 261 ? 10.047 -7.93 -20.703 1 97.56 261 LYS A N 1
ATOM 2077 C CA . LYS A 1 261 ? 9.562 -9.07 -21.484 1 97.56 261 LYS A CA 1
ATOM 2078 C C . LYS A 1 261 ? 8.086 -9.32 -21.219 1 97.56 261 LYS A C 1
ATOM 2080 O O . LYS A 1 261 ? 7.309 -9.547 -22.141 1 97.56 261 LYS A O 1
ATOM 2085 N N . ILE A 1 262 ? 7.695 -9.258 -19.969 1 98.56 262 ILE A N 1
ATOM 2086 C CA . ILE A 1 262 ? 6.309 -9.484 -19.578 1 98.56 262 ILE A CA 1
ATOM 2087 C C . ILE A 1 262 ? 5.418 -8.406 -20.188 1 98.56 262 ILE A C 1
ATOM 2089 O O . ILE A 1 262 ? 4.359 -8.703 -20.75 1 98.56 262 ILE A O 1
ATOM 2093 N N . ARG A 1 263 ? 5.828 -7.141 -20.078 1 98.38 263 ARG A N 1
ATOM 2094 C CA . ARG A 1 263 ? 5.07 -6.031 -20.641 1 98.38 263 ARG A CA 1
ATOM 2095 C C . ARG A 1 263 ? 4.809 -6.25 -22.125 1 98.38 263 ARG A C 1
ATOM 2097 O O . ARG A 1 263 ? 3.695 -6.039 -22.609 1 98.38 263 ARG A O 1
ATOM 2104 N N . LYS A 1 264 ? 5.805 -6.703 -22.812 1 97.94 264 LYS A N 1
ATOM 2105 C CA . LYS A 1 264 ? 5.699 -6.926 -24.25 1 97.94 264 LYS A CA 1
ATOM 2106 C C . LYS A 1 264 ? 4.734 -8.07 -24.562 1 97.94 264 LYS A C 1
ATOM 2108 O O . LYS A 1 264 ? 3.928 -7.977 -25.484 1 97.94 264 LYS A O 1
ATOM 2113 N N . HIS A 1 265 ? 4.809 -9.125 -23.797 1 97.75 265 HIS A N 1
ATOM 2114 C CA . HIS A 1 265 ? 3.912 -10.25 -24 1 97.75 265 HIS A CA 1
ATOM 2115 C C . HIS A 1 265 ? 2.461 -9.859 -23.75 1 97.75 265 HIS A C 1
ATOM 2117 O O . HIS A 1 265 ? 1.546 -10.391 -24.391 1 97.75 265 HIS A O 1
ATOM 2123 N N . LEU A 1 266 ? 2.299 -8.859 -22.859 1 98.38 266 LEU A N 1
ATOM 2124 C CA . LEU A 1 266 ? 0.957 -8.383 -22.547 1 98.38 266 LEU A CA 1
ATOM 2125 C C . LEU A 1 266 ? 0.529 -7.289 -23.516 1 98.38 266 LEU A C 1
ATOM 2127 O O . LEU A 1 266 ? -0.59 -6.777 -23.438 1 98.38 266 LEU A O 1
ATOM 2131 N N . LYS A 1 267 ? 1.404 -6.926 -24.406 1 98 267 LYS A N 1
ATOM 2132 C CA . LYS A 1 267 ? 1.148 -5.895 -25.406 1 98 267 LYS A CA 1
ATOM 2133 C C . LYS A 1 267 ? 0.733 -4.582 -24.75 1 98 267 LYS A C 1
ATOM 2135 O O . LYS A 1 267 ? -0.229 -3.941 -25.172 1 98 267 LYS A O 1
ATOM 2140 N N . ARG A 1 268 ? 1.384 -4.301 -23.688 1 97.75 268 ARG A N 1
ATOM 2141 C CA . ARG A 1 268 ? 1.148 -3.033 -23 1 97.75 268 ARG A CA 1
ATOM 2142 C C . ARG A 1 268 ? 2.055 -1.938 -23.547 1 97.75 268 ARG A C 1
ATOM 2144 O O . ARG A 1 268 ? 3.146 -2.221 -24.047 1 97.75 268 ARG A O 1
ATOM 2151 N N . PRO A 1 269 ? 1.637 -0.672 -23.469 1 96.06 269 PRO A N 1
ATOM 2152 C CA . PRO A 1 269 ? 2.436 0.427 -24.016 1 96.06 269 PRO A CA 1
ATOM 2153 C C . PRO A 1 269 ? 3.758 0.62 -23.281 1 96.06 269 PRO A C 1
ATOM 2155 O O . PRO A 1 269 ? 3.918 0.139 -22.156 1 96.06 269 PRO A O 1
ATOM 2158 N N . PRO A 1 270 ? 4.711 1.356 -23.859 1 93.75 270 PRO A N 1
ATOM 2159 C CA . PRO A 1 270 ? 6.051 1.512 -23.2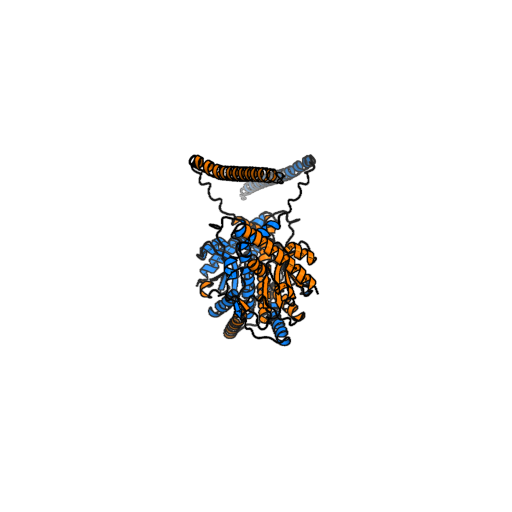97 1 93.75 270 PRO A CA 1
ATOM 2160 C C . PRO A 1 270 ? 6.062 2.402 -22.047 1 93.75 270 PRO A C 1
ATOM 2162 O O . PRO A 1 270 ? 7.031 2.391 -21.281 1 93.75 270 PRO A O 1
ATOM 2165 N N . ASP A 1 271 ? 4.992 3.141 -21.812 1 92.19 271 ASP A N 1
ATOM 2166 C CA . ASP A 1 271 ? 4.961 4.031 -20.656 1 92.19 271 ASP A CA 1
ATOM 2167 C C . ASP A 1 271 ? 4.422 3.312 -19.422 1 92.19 271 ASP A C 1
ATOM 2169 O O . ASP A 1 271 ? 4.086 3.951 -18.422 1 92.19 271 ASP A O 1
ATOM 2173 N N . GLU A 1 272 ? 4.289 2.02 -19.562 1 95.5 272 GLU A N 1
ATOM 2174 C CA . GLU A 1 272 ? 3.934 1.19 -18.422 1 95.5 272 GLU A CA 1
ATOM 2175 C C . GLU A 1 272 ? 5.062 0.228 -18.062 1 95.5 272 GLU A C 1
ATOM 2177 O O . GLU A 1 272 ? 5.75 -0.289 -18.938 1 95.5 272 GLU A O 1
ATOM 2182 N N . GLU A 1 273 ? 5.199 0.065 -16.781 1 95.62 273 GLU A N 1
ATOM 2183 C CA . GLU A 1 273 ? 6.18 -0.887 -16.266 1 95.62 273 GLU A CA 1
ATOM 2184 C C . GLU A 1 273 ? 5.535 -1.867 -15.297 1 95.62 273 GLU A C 1
ATOM 2186 O O . GLU A 1 273 ? 4.691 -1.48 -14.484 1 95.62 273 GLU A O 1
ATOM 2191 N N . VAL A 1 274 ? 6.043 -3.145 -15.391 1 97.75 274 VAL A N 1
ATOM 2192 C CA . VAL A 1 274 ? 5.551 -4.141 -14.445 1 97.75 274 VAL A CA 1
ATOM 2193 C C . VAL A 1 274 ? 6.059 -3.811 -13.039 1 97.75 274 VAL A C 1
ATOM 2195 O O . VAL A 1 274 ? 7.262 -3.639 -12.836 1 97.75 274 VAL A O 1
ATOM 2198 N N . PHE A 1 275 ? 5.195 -3.699 -12.148 1 97.19 275 PHE A N 1
ATOM 2199 C CA . PHE A 1 275 ? 5.535 -3.363 -10.773 1 97.19 275 PHE A CA 1
ATOM 2200 C C . PHE A 1 275 ? 5.602 -4.621 -9.914 1 97.19 275 PHE A C 1
ATOM 2202 O O . PHE A 1 275 ? 6.621 -4.891 -9.273 1 97.19 275 PHE A O 1
ATOM 2209 N N . LEU A 1 276 ? 4.531 -5.441 -9.898 1 98.25 276 LEU A N 1
ATOM 2210 C CA . LEU A 1 276 ? 4.426 -6.676 -9.125 1 98.25 276 LEU A CA 1
ATOM 2211 C C . LEU A 1 276 ? 3.525 -7.684 -9.836 1 98.25 276 LEU A C 1
ATOM 2213 O O . LEU A 1 276 ? 2.689 -7.305 -10.656 1 98.25 276 LEU A O 1
ATOM 2217 N N . LEU A 1 277 ? 3.758 -8.938 -9.516 1 98.62 277 LEU A N 1
ATOM 2218 C CA . LEU A 1 277 ? 2.85 -10.008 -9.906 1 98.62 277 LEU A CA 1
ATOM 2219 C C . LEU A 1 277 ? 2.158 -10.602 -8.68 1 98.62 277 LEU A C 1
ATOM 2221 O O . LEU A 1 277 ? 2.814 -10.938 -7.691 1 98.62 277 LEU A O 1
ATOM 2225 N N . LEU A 1 278 ? 0.822 -10.75 -8.789 1 98.75 278 LEU A N 1
ATOM 2226 C CA . LEU A 1 278 ? 0.024 -11.266 -7.68 1 98.75 278 LEU A CA 1
ATOM 2227 C C . LEU A 1 278 ? -0.863 -12.422 -8.141 1 98.75 278 LEU A C 1
ATOM 2229 O O . LEU A 1 278 ? -1.91 -12.195 -8.758 1 98.75 278 LEU A O 1
ATOM 2233 N N . PRO A 1 279 ? -0.419 -13.68 -7.871 1 98.81 279 PRO A N 1
ATOM 2234 C CA . PRO A 1 279 ? -1.37 -14.773 -8.078 1 98.81 279 PRO A CA 1
ATOM 2235 C C . PRO A 1 279 ? -2.557 -14.711 -7.117 1 98.81 279 PRO A C 1
ATOM 2237 O O . PRO A 1 279 ? -2.381 -14.43 -5.926 1 98.81 279 PRO A O 1
ATOM 2240 N N . VAL A 1 280 ? -3.754 -14.93 -7.648 1 98.69 280 VAL A N 1
ATOM 2241 C CA . VAL A 1 280 ? -4.953 -14.758 -6.836 1 98.69 280 VAL A CA 1
ATOM 2242 C C . VAL A 1 280 ? -5.836 -15.992 -6.945 1 98.69 280 VAL A C 1
ATOM 2244 O O . VAL A 1 280 ? -6.109 -16.469 -8.047 1 98.69 280 VAL A O 1
ATOM 2247 N N . GLY A 1 281 ? -6.289 -16.453 -5.859 1 98.31 281 GLY A N 1
ATOM 2248 C CA . GLY A 1 281 ? -7.211 -17.578 -5.75 1 98.31 281 GLY A CA 1
ATOM 2249 C C . GLY A 1 281 ? -7.539 -17.938 -4.312 1 98.31 281 GLY A C 1
ATOM 2250 O O . GLY A 1 281 ? -6.977 -17.359 -3.379 1 98.31 281 GLY A O 1
ATOM 2251 N N . PHE A 1 282 ? -8.492 -18.812 -4.191 1 98 282 PHE A N 1
ATOM 2252 C CA . PHE A 1 282 ? -8.734 -19.375 -2.863 1 98 282 PHE A CA 1
ATOM 2253 C C . PHE A 1 282 ? -7.598 -20.281 -2.439 1 98 282 PHE A C 1
ATOM 2255 O O . PHE A 1 282 ? -7.027 -21 -3.266 1 98 282 PHE A O 1
ATOM 2262 N N . PRO A 1 283 ? -7.207 -20.203 -1.123 1 97.12 283 PRO A N 1
ATOM 2263 C CA . PRO A 1 283 ? -6.145 -21.109 -0.67 1 97.12 283 PRO A CA 1
ATOM 2264 C C . PRO A 1 283 ? -6.504 -22.578 -0.862 1 97.12 283 PRO A C 1
ATOM 2266 O O . PRO A 1 283 ? -7.672 -22.969 -0.731 1 97.12 283 PRO A O 1
ATOM 2269 N N . ALA A 1 284 ? -5.484 -23.344 -1.182 1 96.56 284 ALA A N 1
ATOM 2270 C CA . ALA A 1 284 ? -5.684 -24.797 -1.223 1 96.56 284 ALA A CA 1
ATOM 2271 C C . ALA A 1 284 ? -6.066 -25.328 0.152 1 96.56 284 ALA A C 1
ATOM 2273 O O . ALA A 1 284 ? -5.703 -24.75 1.178 1 96.56 284 ALA A O 1
ATOM 2274 N N . LYS A 1 285 ? -6.832 -26.422 0.26 1 91.12 285 LYS A N 1
ATOM 2275 C CA . LYS A 1 285 ? -7.281 -27.016 1.515 1 91.12 285 LYS A CA 1
ATOM 2276 C C . LYS A 1 285 ? -6.098 -27.359 2.414 1 91.12 285 LYS A C 1
ATOM 2278 O O . LYS A 1 285 ? -6.168 -27.188 3.633 1 91.12 285 LYS A O 1
ATOM 2283 N N . ASN A 1 286 ? -4.969 -27.797 1.914 1 90.75 286 ASN A N 1
ATOM 2284 C CA . ASN A 1 286 ? -3.793 -28.188 2.686 1 90.75 286 ASN A CA 1
ATOM 2285 C C . ASN A 1 286 ? -2.613 -27.25 2.418 1 90.75 286 ASN A C 1
ATOM 2287 O O . ASN A 1 286 ? -1.464 -27.703 2.373 1 90.75 286 ASN A O 1
ATOM 2291 N N . ALA A 1 287 ? -3.045 -26 2.221 1 94.69 287 ALA A N 1
ATOM 2292 C CA . ALA A 1 287 ? -1.967 -25.062 1.937 1 94.69 287 ALA A CA 1
ATOM 2293 C C . ALA A 1 287 ? -1.031 -24.922 3.133 1 94.69 287 ALA A C 1
ATOM 2295 O O . ALA A 1 287 ? -1.465 -25.016 4.285 1 94.69 287 ALA A O 1
ATOM 2296 N N . THR A 1 288 ? 0.233 -24.734 2.891 1 93.44 288 THR A N 1
ATOM 2297 C CA . THR A 1 288 ? 1.236 -24.484 3.918 1 93.44 288 THR A CA 1
ATOM 2298 C C . THR A 1 288 ? 1.867 -23.109 3.74 1 93.44 288 THR A C 1
ATOM 2300 O O . THR A 1 288 ? 1.871 -22.562 2.637 1 93.44 288 THR A O 1
ATOM 2303 N N . VAL A 1 289 ? 2.273 -22.547 4.84 1 91.56 289 VAL A N 1
ATOM 2304 C CA . VAL A 1 289 ? 2.92 -21.234 4.816 1 91.56 289 VAL A CA 1
ATOM 2305 C C . VAL A 1 289 ? 4.16 -21.25 5.707 1 91.56 289 VAL A C 1
ATOM 2307 O O . VAL A 1 289 ? 4.281 -22.094 6.594 1 91.56 289 VAL A O 1
ATOM 2310 N N . SER A 1 290 ? 5.078 -20.375 5.391 1 87.94 290 SER A N 1
ATOM 2311 C CA . SER A 1 290 ? 6.262 -20.234 6.238 1 87.94 290 SER A CA 1
ATOM 2312 C C . SER A 1 290 ? 5.887 -19.797 7.648 1 87.94 290 SER A C 1
ATOM 2314 O O . SER A 1 290 ? 5.016 -18.953 7.828 1 87.94 290 SER A O 1
ATOM 2316 N N . ASP A 1 291 ? 6.508 -20.422 8.609 1 86.88 291 ASP A N 1
ATOM 2317 C CA . ASP A 1 291 ? 6.277 -20.047 10.008 1 86.88 291 ASP A CA 1
ATOM 2318 C C . ASP A 1 291 ? 7.043 -18.781 10.367 1 86.88 291 ASP A C 1
ATOM 2320 O O . ASP A 1 291 ? 8.016 -18.828 11.133 1 86.88 291 ASP A O 1
ATOM 2324 N N . LEU A 1 292 ? 6.637 -17.75 9.883 1 83.56 292 LEU A N 1
ATOM 2325 C CA . LEU A 1 292 ? 7.289 -16.469 10.133 1 83.56 292 LEU A CA 1
ATOM 2326 C C . LEU A 1 292 ? 6.578 -15.703 11.242 1 83.56 292 LEU A C 1
ATOM 2328 O O . LEU A 1 292 ? 5.367 -15.859 11.43 1 83.56 292 LEU A O 1
ATOM 2332 N N . LYS A 1 293 ? 7.398 -14.992 11.953 1 87.81 293 LYS A N 1
ATOM 2333 C CA . LYS A 1 293 ? 6.852 -14.188 13.039 1 87.81 293 LYS A CA 1
ATOM 2334 C C . LYS A 1 293 ? 6.797 -12.711 12.664 1 87.81 293 LYS A C 1
ATOM 2336 O O . LYS A 1 293 ? 7.711 -12.195 12.016 1 87.81 293 LYS A O 1
ATOM 2341 N N . ARG A 1 294 ? 5.73 -12.117 13.016 1 92.88 294 ARG A N 1
ATOM 2342 C CA . ARG A 1 294 ? 5.594 -10.672 12.844 1 92.88 294 ARG A CA 1
ATOM 2343 C C . ARG A 1 294 ? 6.059 -9.93 14.094 1 92.88 294 ARG A C 1
ATOM 2345 O O . ARG A 1 294 ? 5.879 -10.414 15.211 1 92.88 294 ARG A O 1
ATOM 2352 N N . LYS A 1 295 ? 6.641 -8.805 13.844 1 94.5 295 LYS A N 1
ATOM 2353 C CA . LYS A 1 295 ? 7.051 -7.961 14.953 1 94.5 295 LYS A CA 1
ATOM 2354 C C . LYS A 1 295 ? 5.848 -7.527 15.789 1 94.5 295 LYS A C 1
ATOM 2356 O O . LYS A 1 295 ? 4.773 -7.266 15.25 1 94.5 295 LYS A O 1
ATOM 2361 N N . SER A 1 296 ? 6.051 -7.477 17.109 1 95.12 296 SER A N 1
ATOM 2362 C CA . SER A 1 296 ? 5 -6.988 18 1 95.12 296 SER A CA 1
ATOM 2363 C C . SER A 1 296 ? 4.723 -5.508 17.766 1 95.12 296 SER A C 1
ATOM 2365 O O . SER A 1 296 ? 5.531 -4.809 17.156 1 95.12 296 SER A O 1
ATOM 2367 N N . VAL A 1 297 ? 3.58 -5.086 18.203 1 95.75 297 VAL A N 1
ATOM 2368 C CA . VAL A 1 297 ? 3.195 -3.691 18.016 1 95.75 297 VAL A CA 1
ATOM 2369 C C . VAL A 1 297 ? 4.207 -2.777 18.703 1 95.75 297 VAL A C 1
ATOM 2371 O O . VAL A 1 297 ? 4.504 -1.686 18.219 1 95.75 297 VAL A O 1
ATOM 2374 N N . GLU A 1 298 ? 4.82 -3.219 19.812 1 95.62 298 GLU A N 1
ATOM 2375 C CA . GLU A 1 298 ? 5.793 -2.43 20.562 1 95.62 298 GLU A CA 1
ATOM 2376 C C . GLU A 1 298 ? 7.082 -2.24 19.766 1 95.62 298 GLU A C 1
ATOM 2378 O O . GLU A 1 298 ? 7.797 -1.254 19.953 1 95.62 298 GLU A O 1
ATOM 2383 N N . GLU A 1 299 ? 7.305 -3.156 18.859 1 96.62 299 GLU A N 1
ATOM 2384 C CA . GLU A 1 299 ? 8.531 -3.107 18.062 1 96.62 299 GLU A CA 1
ATOM 2385 C C . GLU A 1 299 ? 8.375 -2.176 16.859 1 96.62 299 GLU A C 1
ATOM 2387 O O . GLU A 1 299 ? 9.367 -1.77 16.25 1 96.62 299 GLU A O 1
ATOM 2392 N N . ILE A 1 300 ? 7.098 -1.876 16.562 1 97.69 300 ILE A N 1
ATOM 2393 C CA . ILE A 1 300 ? 6.945 -1.152 15.297 1 97.69 300 ILE A CA 1
ATOM 2394 C C . ILE A 1 300 ? 6.258 0.187 15.555 1 97.69 300 ILE A C 1
ATOM 2396 O O . ILE A 1 300 ? 5.969 0.935 14.617 1 97.69 300 ILE A O 1
ATOM 2400 N N . ILE A 1 301 ? 6.023 0.555 16.828 1 98.19 301 ILE A N 1
ATOM 2401 C CA . ILE A 1 301 ? 5.344 1.806 17.156 1 98.19 301 ILE A CA 1
ATOM 2402 C C . ILE A 1 301 ? 6.203 2.631 18.109 1 98.19 301 ILE A C 1
ATOM 2404 O O . ILE A 1 301 ? 6.848 2.082 19 1 98.19 301 ILE A O 1
ATOM 2408 N N . ARG A 1 302 ? 6.281 3.934 17.844 1 98 302 ARG A N 1
ATOM 2409 C CA . ARG A 1 302 ? 6.805 4.918 18.797 1 98 302 ARG A CA 1
ATOM 2410 C C . ARG A 1 302 ? 5.812 6.059 19 1 98 302 ARG A C 1
ATOM 2412 O O . ARG A 1 302 ? 5.387 6.699 18.031 1 98 302 ARG A O 1
ATOM 2419 N N . CYS A 1 303 ? 5.484 6.332 20.281 1 97.81 303 CYS A N 1
ATOM 2420 C CA . CYS A 1 303 ? 4.473 7.332 20.594 1 97.81 303 CYS A CA 1
ATOM 2421 C C . CYS A 1 303 ? 5.109 8.594 21.172 1 97.81 303 CYS A C 1
ATOM 2423 O O . CYS A 1 303 ? 6.02 8.508 22 1 97.81 303 CYS A O 1
ATOM 2425 N N . TYR A 1 304 ? 4.672 9.695 20.688 1 97.81 304 TYR A N 1
ATOM 2426 C CA . TYR A 1 304 ? 5.09 11 21.172 1 97.81 304 TYR A CA 1
ATOM 2427 C C . TYR A 1 304 ? 3.906 11.773 21.75 1 97.81 304 TYR A C 1
ATOM 2429 O O . TYR A 1 304 ? 3.084 12.312 21.016 1 97.81 304 TYR A O 1
ATOM 2437 N N . VAL A 1 305 ? 3.838 11.859 23.062 1 94.44 305 VAL A N 1
ATOM 2438 C CA . VAL A 1 305 ? 2.676 12.438 23.734 1 94.44 305 VAL A CA 1
ATOM 2439 C C . VAL A 1 305 ? 3.053 13.781 24.359 1 94.44 305 VAL A C 1
ATOM 2441 O O . VAL A 1 305 ? 4.188 13.961 24.812 1 94.44 305 VAL A O 1
ATOM 2444 N N . MET B 1 1 ? 15.969 99.375 -2.402 1 27.52 1 MET B N 1
ATOM 2445 C CA . MET B 1 1 ? 17.109 98.438 -2.482 1 27.52 1 MET B CA 1
ATOM 2446 C C . MET B 1 1 ? 16.656 97 -2.518 1 27.52 1 MET B C 1
ATOM 2448 O O . MET B 1 1 ? 16.172 96.438 -1.512 1 27.52 1 MET B O 1
ATOM 2452 N N . LEU B 1 2 ? 16.094 96.5 -3.693 1 35.78 2 LEU B N 1
ATOM 2453 C CA . LEU B 1 2 ? 15.453 95.312 -4.195 1 35.78 2 LEU B CA 1
ATOM 2454 C C . LEU B 1 2 ? 16.375 94.125 -4.027 1 35.78 2 LEU B C 1
ATOM 2456 O O . LEU B 1 2 ? 17.562 94.188 -4.301 1 35.78 2 LEU B O 1
ATOM 2460 N N . THR B 1 3 ? 16.062 93.125 -3.111 1 37.88 3 THR B N 1
ATOM 2461 C CA . THR B 1 3 ? 16.641 91.938 -2.596 1 37.88 3 THR B CA 1
ATOM 2462 C C . THR B 1 3 ? 17 90.938 -3.736 1 37.88 3 THR B C 1
ATOM 2464 O O . THR B 1 3 ? 16.109 90.438 -4.406 1 37.88 3 THR B O 1
ATOM 2467 N N . GLU B 1 4 ? 18.109 91.125 -4.594 1 42.06 4 GLU B N 1
ATOM 2468 C CA . GLU B 1 4 ? 18.812 90.5 -5.711 1 42.06 4 GLU B CA 1
ATOM 2469 C C . GLU B 1 4 ? 19.156 89.062 -5.398 1 42.06 4 GLU B C 1
ATOM 2471 O O . GLU B 1 4 ? 19.719 88.375 -6.246 1 42.06 4 GLU B O 1
ATOM 2476 N N . GLY B 1 5 ? 19.25 88.688 -4.117 1 41.88 5 GLY B N 1
ATOM 2477 C CA . GLY B 1 5 ? 20.031 87.562 -3.742 1 41.88 5 GLY B CA 1
ATOM 2478 C C . GLY B 1 5 ? 19.453 86.25 -4.242 1 41.88 5 GLY B C 1
ATOM 2479 O O . GLY B 1 5 ? 20.078 85.188 -4.133 1 41.88 5 GLY B O 1
ATOM 2480 N N . ASN B 1 6 ? 18.125 86.125 -4.43 1 44.56 6 ASN B N 1
ATOM 2481 C CA . ASN B 1 6 ? 17.484 84.812 -4.426 1 44.56 6 ASN B CA 1
ATOM 2482 C C . ASN B 1 6 ? 17.625 84.125 -5.781 1 44.56 6 ASN B C 1
ATOM 2484 O O . ASN B 1 6 ? 17.125 83.062 -5.973 1 44.56 6 ASN B O 1
ATOM 2488 N N . TRP B 1 7 ? 18.078 84.938 -6.871 1 48.69 7 TRP B N 1
ATOM 2489 C CA . TRP B 1 7 ? 17.969 84.375 -8.219 1 48.69 7 TRP B CA 1
ATOM 2490 C C . TRP B 1 7 ? 19.062 83.312 -8.484 1 48.69 7 TRP B C 1
ATOM 2492 O O . TRP B 1 7 ? 18.859 82.375 -9.25 1 48.69 7 TRP B O 1
ATOM 2502 N N . ARG B 1 8 ? 20.297 83.438 -7.816 1 51.28 8 ARG B N 1
ATOM 2503 C CA . ARG B 1 8 ? 21.469 82.625 -8.188 1 51.28 8 ARG B CA 1
ATOM 2504 C C . ARG B 1 8 ? 21.266 81.188 -7.867 1 51.28 8 ARG B C 1
ATOM 2506 O O . ARG B 1 8 ? 21.688 80.312 -8.625 1 51.28 8 ARG B O 1
ATOM 2513 N N . TRP B 1 9 ? 20.609 81 -6.672 1 51.47 9 TRP B N 1
ATOM 2514 C CA . TRP B 1 9 ? 20.547 79.625 -6.207 1 51.47 9 TRP B CA 1
ATOM 2515 C C . TRP B 1 9 ? 19.625 78.75 -7.086 1 51.47 9 TRP B C 1
ATOM 2517 O O . TRP B 1 9 ? 19.875 77.625 -7.332 1 51.47 9 TRP B O 1
ATOM 2527 N N . ASP B 1 10 ? 18.641 79.5 -7.734 1 50.97 10 ASP B N 1
ATOM 2528 C CA . ASP B 1 10 ? 17.672 78.75 -8.547 1 50.97 10 ASP B CA 1
ATOM 2529 C C . ASP B 1 10 ? 18.328 78.25 -9.828 1 50.97 10 ASP B C 1
ATOM 2531 O O . ASP B 1 10 ? 18.016 77.125 -10.273 1 50.97 10 ASP B O 1
ATOM 2535 N N . VAL B 1 11 ? 19.297 79 -10.367 1 55.53 11 VAL B N 1
ATOM 2536 C CA . VAL B 1 11 ? 19.922 78.625 -11.633 1 55.53 11 VAL B CA 1
ATOM 2537 C C . VAL B 1 11 ? 20.844 77.438 -11.422 1 55.53 11 VAL B C 1
ATOM 2539 O O . VAL B 1 11 ? 20.875 76.5 -12.242 1 55.53 11 VAL B O 1
ATOM 2542 N N . VAL B 1 12 ? 21.531 77.375 -10.242 1 56.47 12 VAL B N 1
ATOM 2543 C CA . VAL B 1 12 ? 22.484 76.312 -9.969 1 56.47 12 VAL B CA 1
ATOM 2544 C C . VAL B 1 12 ? 21.734 75 -9.789 1 56.47 12 VAL B C 1
ATOM 2546 O O . VAL B 1 12 ? 22.156 73.938 -10.297 1 56.47 12 VAL B O 1
ATOM 2549 N N . HIS B 1 13 ? 20.531 75.062 -9.164 1 55.56 13 HIS B N 1
ATOM 2550 C CA . HIS B 1 13 ? 19.75 73.875 -8.93 1 55.56 13 HIS B CA 1
ATOM 2551 C C . HIS B 1 13 ? 19.203 73.312 -10.234 1 55.56 13 HIS B C 1
ATOM 2553 O O . HIS B 1 13 ? 19.156 72.062 -10.43 1 55.56 13 HIS B O 1
ATOM 2559 N N . SER B 1 14 ? 18.891 74.25 -11.148 1 57.72 14 SER B N 1
ATOM 2560 C CA . SER B 1 14 ? 18.328 73.812 -12.43 1 57.72 14 SER B CA 1
ATOM 2561 C C . SER B 1 14 ? 19.391 73.125 -13.289 1 57.72 14 SER B C 1
ATOM 2563 O O . SER B 1 14 ? 19.141 72.062 -13.922 1 57.72 14 SER B O 1
ATOM 2565 N N . CYS B 1 15 ? 20.641 73.625 -13.188 1 57.88 15 CYS B N 1
ATOM 2566 C CA . CYS B 1 15 ? 21.719 73.062 -13.992 1 57.88 15 CYS B CA 1
ATOM 2567 C C . CYS B 1 15 ? 22.141 71.75 -13.461 1 57.88 15 CYS B C 1
ATOM 2569 O O . CYS B 1 15 ? 22.438 70.812 -14.242 1 57.88 15 CYS B O 1
ATOM 2571 N N . THR B 1 16 ? 22.062 71.562 -12.109 1 60.38 16 THR B N 1
ATOM 2572 C CA . THR B 1 16 ? 22.469 70.312 -11.508 1 60.38 16 THR B CA 1
ATOM 2573 C C . THR B 1 16 ? 21.453 69.188 -11.844 1 60.38 16 THR B C 1
ATOM 2575 O O . THR B 1 16 ? 21.828 68.062 -12.086 1 60.38 16 THR B O 1
ATOM 2578 N N . ASN B 1 17 ? 20.172 69.625 -11.961 1 57.44 17 ASN B N 1
ATOM 2579 C CA . ASN B 1 17 ? 19.141 68.688 -12.305 1 57.44 17 ASN B CA 1
ATOM 2580 C C . ASN B 1 17 ? 19.281 68.188 -13.742 1 57.44 17 ASN B C 1
ATOM 2582 O O . ASN B 1 17 ? 19.125 67 -14.023 1 57.44 17 ASN B O 1
ATOM 2586 N N . VAL B 1 18 ? 19.641 69.125 -14.625 1 59.81 18 VAL B N 1
ATOM 2587 C CA . VAL B 1 18 ? 19.812 68.75 -16.031 1 59.81 18 VAL B CA 1
ATOM 2588 C C . VAL B 1 18 ? 21.016 67.812 -16.203 1 59.81 18 VAL B C 1
ATOM 2590 O O . VAL B 1 18 ? 20.984 66.875 -16.953 1 59.81 18 VAL B O 1
ATOM 2593 N N . PHE B 1 19 ? 22.062 68.125 -15.391 1 61.97 19 PHE B N 1
ATOM 2594 C CA . PHE B 1 19 ? 23.281 67.312 -15.445 1 61.97 19 PHE B CA 1
ATOM 2595 C C . PHE B 1 19 ? 22.984 65.875 -14.953 1 61.97 19 PHE B C 1
ATOM 2597 O O . PHE B 1 19 ? 23.422 64.938 -15.57 1 61.97 19 PHE B O 1
ATOM 2604 N N . CYS B 1 20 ? 22.141 65.875 -13.867 1 59.81 20 CYS B N 1
ATOM 2605 C CA . CYS B 1 20 ? 21.812 64.562 -13.312 1 59.81 20 CYS B CA 1
ATOM 2606 C C . CYS B 1 20 ? 20.922 63.75 -14.273 1 59.81 20 CYS B C 1
ATOM 2608 O O . CYS B 1 20 ? 21.109 62.562 -14.453 1 59.81 20 CYS B O 1
ATOM 2610 N N . LEU B 1 21 ? 20.047 64.438 -15.016 1 59.62 21 LEU B N 1
ATOM 2611 C CA . LEU B 1 21 ? 19.156 63.781 -15.969 1 59.62 21 LEU B CA 1
ATOM 2612 C C . LEU B 1 21 ? 19.938 63.25 -17.172 1 59.62 21 LEU B C 1
ATOM 2614 O O . LEU B 1 21 ? 19.688 62.156 -17.656 1 59.62 21 LEU B O 1
ATOM 2618 N N . THR B 1 22 ? 20.953 64 -17.609 1 63.12 22 THR B N 1
ATOM 2619 C CA . THR B 1 22 ? 21.766 63.562 -18.75 1 63.12 22 THR B CA 1
ATOM 2620 C C . THR B 1 22 ? 22.594 62.344 -18.406 1 63.12 22 THR B C 1
ATOM 2622 O O . THR B 1 22 ? 22.75 61.438 -19.219 1 63.12 22 THR B O 1
ATOM 2625 N N . LEU B 1 23 ? 23.078 62.281 -17.125 1 63.31 23 LEU B N 1
ATOM 2626 C CA . LEU B 1 23 ? 23.875 61.125 -16.688 1 63.31 23 LEU B CA 1
ATOM 2627 C C . LEU B 1 23 ? 23.016 59.875 -16.609 1 63.31 23 LEU B C 1
ATOM 2629 O O . LEU B 1 23 ? 23.469 58.812 -17 1 63.31 23 LEU B O 1
ATOM 2633 N N . VAL B 1 24 ? 21.703 60.062 -16.188 1 61.72 24 VAL B N 1
ATOM 2634 C CA . VAL B 1 24 ? 20.797 58.938 -16.078 1 61.72 24 VAL B CA 1
ATOM 2635 C C . VAL B 1 24 ? 20.438 58.438 -17.484 1 61.72 24 VAL B C 1
ATOM 2637 O O . VAL B 1 24 ? 20.422 57.219 -17.719 1 61.72 24 VAL B O 1
ATOM 2640 N N . ILE B 1 25 ? 20.281 59.312 -18.438 1 62.44 25 ILE B N 1
ATOM 2641 C CA . ILE B 1 25 ? 19.938 58.938 -19.797 1 62.44 25 ILE B CA 1
ATOM 2642 C C . ILE B 1 25 ? 21.125 58.25 -20.453 1 62.44 25 ILE B C 1
ATOM 2644 O O . ILE B 1 25 ? 20.953 57.188 -21.094 1 62.44 25 ILE B O 1
ATOM 2648 N N . ALA B 1 26 ? 22.359 58.719 -20.188 1 63.62 26 ALA B N 1
ATOM 2649 C CA . ALA B 1 26 ? 23.547 58.094 -20.734 1 63.62 26 ALA B CA 1
ATOM 2650 C C . ALA B 1 26 ? 23.734 56.656 -20.172 1 63.62 26 ALA B C 1
ATOM 2652 O O . ALA B 1 26 ? 24.078 55.75 -20.922 1 63.62 26 ALA B O 1
ATOM 2653 N N . PHE B 1 27 ? 23.375 56.531 -18.875 1 62.31 27 PHE B N 1
ATOM 2654 C CA . PHE B 1 27 ? 23.469 55.219 -18.234 1 62.31 27 PHE B CA 1
ATOM 2655 C C . PHE B 1 27 ? 22.453 54.25 -18.828 1 62.31 27 PHE B C 1
ATOM 2657 O O . PHE B 1 27 ? 22.797 53.094 -19.125 1 62.31 27 PHE B O 1
ATOM 2664 N N . VAL B 1 28 ? 21.234 54.688 -19.078 1 59.84 28 VAL B N 1
ATOM 2665 C CA . VAL B 1 28 ? 20.188 53.844 -19.641 1 59.84 28 VAL B CA 1
ATOM 2666 C C . VAL B 1 28 ? 20.547 53.438 -21.078 1 59.84 28 VAL B C 1
ATOM 2668 O O . VAL B 1 28 ? 20.391 52.281 -21.469 1 59.84 28 VAL B O 1
ATOM 2671 N N . ILE B 1 29 ? 21.172 54.312 -21.797 1 60.84 29 ILE B N 1
ATOM 2672 C CA . ILE B 1 29 ? 21.547 54.031 -23.188 1 60.84 29 ILE B CA 1
ATOM 2673 C C . ILE B 1 29 ? 22.672 53 -23.219 1 60.84 29 ILE B C 1
ATOM 2675 O O . ILE B 1 29 ? 22.641 52.062 -24 1 60.84 29 ILE B O 1
ATOM 2679 N N . THR B 1 30 ? 23.672 53.125 -22.281 1 58.81 30 THR B N 1
ATOM 2680 C CA . THR B 1 30 ? 24.781 52.156 -22.234 1 58.81 30 THR B CA 1
ATOM 2681 C C . THR B 1 30 ? 24.266 50.781 -21.859 1 58.81 30 THR B C 1
ATOM 2683 O O . THR B 1 30 ? 24.75 49.781 -22.391 1 58.81 30 THR B O 1
ATOM 2686 N N . GLN B 1 31 ? 23.219 50.75 -20.922 1 52.31 31 GLN B N 1
ATOM 2687 C CA . GLN B 1 31 ? 22.641 49.469 -20.547 1 52.31 31 GLN B CA 1
ATOM 2688 C C . GLN B 1 31 ? 21.859 48.844 -21.703 1 52.31 31 GLN B C 1
ATOM 2690 O O . GLN B 1 31 ? 21.938 47.656 -21.938 1 52.31 31 GLN B O 1
ATOM 2695 N N . LEU B 1 32 ? 21.188 49.656 -22.453 1 53.34 32 LEU B N 1
ATOM 2696 C CA . LEU B 1 32 ? 20.438 49.156 -23.609 1 53.34 32 LEU B CA 1
ATOM 2697 C C . LEU B 1 32 ? 21.391 48.688 -24.703 1 53.34 32 LEU B C 1
ATOM 2699 O O . LEU B 1 32 ? 21.156 47.656 -25.344 1 53.34 32 LEU B O 1
ATOM 2703 N N . ILE B 1 33 ? 22.438 49.406 -24.906 1 52.38 33 ILE B N 1
ATOM 2704 C CA . ILE B 1 33 ? 23.406 49 -25.922 1 52.38 33 ILE B CA 1
ATOM 2705 C C . ILE B 1 33 ? 24.062 47.688 -25.5 1 52.38 33 ILE B C 1
ATOM 2707 O O . ILE B 1 33 ? 24.266 46.812 -26.328 1 52.38 33 ILE B O 1
ATOM 2711 N N . SER B 1 34 ? 24.391 47.594 -24.172 1 46.75 34 SER B N 1
ATOM 2712 C CA . SER B 1 34 ? 24.984 46.375 -23.703 1 46.75 34 SER B CA 1
ATOM 2713 C C . SER B 1 34 ? 24.031 45.188 -23.875 1 46.75 34 SER B C 1
ATOM 2715 O O . SER B 1 34 ? 24.453 44.062 -24.172 1 46.75 34 SER B O 1
ATOM 2717 N N . LEU B 1 35 ? 22.719 45.438 -23.703 1 44.97 35 LEU B N 1
ATOM 2718 C CA . LEU B 1 35 ? 21.734 44.375 -23.891 1 44.97 35 LEU B CA 1
ATOM 2719 C C . LEU B 1 35 ? 21.594 44.031 -25.359 1 44.97 35 LEU B C 1
ATOM 2721 O O . LEU B 1 35 ? 21.469 42.844 -25.688 1 44.97 35 LEU B O 1
ATOM 2725 N N . PHE B 1 36 ? 21.625 44.906 -26.234 1 45.72 36 PHE B N 1
ATOM 2726 C CA . PHE B 1 36 ? 21.422 44.625 -27.656 1 45.72 36 PHE B CA 1
ATOM 2727 C C . PHE B 1 36 ? 22.688 44.031 -28.266 1 45.72 36 PHE B C 1
ATOM 2729 O O . PHE B 1 36 ? 22.625 43.406 -29.312 1 45.72 36 PHE B O 1
ATOM 2736 N N . ARG B 1 37 ? 23.859 44.406 -27.766 1 38.75 37 ARG B N 1
ATOM 2737 C CA . ARG B 1 37 ? 25.062 43.812 -28.344 1 38.75 37 ARG B CA 1
ATOM 2738 C C . ARG B 1 37 ? 25.125 42.312 -28.062 1 38.75 37 ARG B C 1
ATOM 2740 O O . ARG B 1 37 ? 25.781 41.562 -28.797 1 38.75 37 ARG B O 1
ATOM 2747 N N . ILE B 1 38 ? 24.562 41.906 -26.938 1 36.75 38 ILE B N 1
ATOM 2748 C CA . ILE B 1 38 ? 24.656 40.5 -26.656 1 36.75 38 ILE B CA 1
ATOM 2749 C C . ILE B 1 38 ? 23.781 39.719 -27.625 1 36.75 38 ILE B C 1
ATOM 2751 O O . ILE B 1 38 ? 24.094 38.562 -27.984 1 36.75 38 ILE B O 1
ATOM 2755 N N . THR B 1 39 ? 22.719 40.375 -28.188 1 36.66 39 THR B N 1
ATOM 2756 C CA . THR B 1 39 ? 21.812 39.562 -28.984 1 36.66 39 THR B CA 1
ATOM 2757 C C . THR B 1 39 ? 22.406 39.281 -30.375 1 36.66 39 THR B C 1
ATOM 2759 O O . THR B 1 39 ? 22.047 38.312 -31.031 1 36.66 39 THR B O 1
ATOM 2762 N N . LYS B 1 40 ? 23.219 40.219 -30.953 1 37.22 40 LYS B N 1
ATOM 2763 C CA . LYS B 1 40 ? 23.609 40.062 -32.344 1 37.22 40 LYS B CA 1
ATOM 2764 C C . LYS B 1 40 ? 24.688 38.969 -32.469 1 37.22 40 LYS B C 1
ATOM 2766 O O . LYS B 1 40 ? 24.844 38.375 -33.531 1 37.22 40 LYS B O 1
ATOM 2771 N N . ALA B 1 41 ? 25.578 38.969 -31.547 1 33.56 41 ALA B N 1
ATOM 2772 C CA . ALA B 1 41 ? 26.719 38.094 -31.859 1 33.56 41 ALA B CA 1
ATOM 2773 C C . ALA B 1 41 ? 26.281 36.625 -31.984 1 33.56 41 ALA B C 1
ATOM 2775 O O . ALA B 1 41 ? 26.984 35.812 -32.594 1 33.56 41 ALA B O 1
ATOM 2776 N N . ARG B 1 42 ? 25.266 36.344 -31.312 1 28.08 42 ARG B N 1
ATOM 2777 C CA . ARG B 1 42 ? 25.094 34.875 -31.25 1 28.08 42 ARG B CA 1
ATOM 2778 C C . ARG B 1 42 ? 24.469 34.344 -32.531 1 28.08 42 ARG B C 1
ATOM 2780 O O . ARG B 1 42 ? 24.297 33.156 -32.688 1 28.08 42 ARG B O 1
ATOM 2787 N N . LYS B 1 43 ? 24.031 35.281 -33.344 1 32.75 43 LYS B N 1
ATOM 2788 C CA . LYS B 1 43 ? 23.312 34.719 -34.469 1 32.75 43 LYS B CA 1
ATOM 2789 C C . LYS B 1 43 ? 24.266 34.125 -35.5 1 32.75 43 LYS B C 1
ATOM 2791 O O . LYS B 1 43 ? 23.875 33.344 -36.375 1 32.75 43 LYS B O 1
ATOM 2796 N N . GLN B 1 44 ? 25.375 34.781 -35.625 1 28.53 44 GLN B N 1
ATOM 2797 C CA . GLN B 1 44 ? 26.047 34.469 -36.875 1 28.53 44 GLN B CA 1
ATOM 2798 C C . GLN B 1 44 ? 26.484 33 -36.906 1 28.53 44 GLN B C 1
ATOM 2800 O O . GLN B 1 44 ? 26.391 32.344 -37.938 1 28.53 44 GLN B O 1
ATOM 2805 N N . ASN B 1 45 ? 27.391 32.719 -36.031 1 28.23 45 ASN B N 1
ATOM 2806 C CA . ASN B 1 45 ? 28.281 31.609 -36.406 1 28.23 45 ASN B CA 1
ATOM 2807 C C . ASN B 1 45 ? 27.547 30.281 -36.375 1 28.23 45 ASN B C 1
ATOM 2809 O O . ASN B 1 45 ? 28.172 29.219 -36.406 1 28.23 45 ASN B O 1
ATOM 2813 N N . MET B 1 46 ? 26.328 30.344 -36.031 1 26.72 46 MET B N 1
ATOM 2814 C CA . MET B 1 46 ? 25.766 29.016 -35.75 1 26.72 46 MET B CA 1
ATOM 2815 C C . MET B 1 46 ? 25.562 28.234 -37.062 1 26.72 46 MET B C 1
ATOM 2817 O O . MET B 1 46 ? 25.016 27.125 -37.031 1 26.72 46 MET B O 1
ATOM 2821 N N . VAL B 1 47 ? 25.844 28.844 -38.156 1 30.11 47 VAL B N 1
ATOM 2822 C CA . VAL B 1 47 ? 25.484 28.094 -39.344 1 30.11 47 VAL B CA 1
ATOM 2823 C C . VAL B 1 47 ? 26.406 26.875 -39.469 1 30.11 47 VAL B C 1
ATOM 2825 O O . VAL B 1 47 ? 26.125 25.953 -40.25 1 30.11 47 VAL B O 1
ATOM 2828 N N . ALA B 1 48 ? 27.656 27.094 -39.156 1 27.67 48 ALA B N 1
ATOM 2829 C CA . ALA B 1 48 ? 28.609 26.281 -39.906 1 27.67 48 ALA B CA 1
ATOM 2830 C C . ALA B 1 48 ? 28.328 24.797 -39.719 1 27.67 48 ALA B C 1
ATOM 2832 O O . ALA B 1 48 ? 28.188 24.047 -40.688 1 27.67 48 ALA B O 1
ATOM 2833 N N . THR B 1 49 ? 29.281 24.109 -38.906 1 26.8 49 THR B N 1
ATOM 2834 C CA . THR B 1 49 ? 29.75 22.734 -39.062 1 26.8 49 THR B CA 1
ATOM 2835 C C . THR B 1 49 ? 28.656 21.75 -38.625 1 26.8 49 THR B C 1
ATOM 2837 O O . THR B 1 49 ? 28.312 21.672 -37.438 1 26.8 49 THR B O 1
ATOM 2840 N N . ILE B 1 50 ? 27.609 21.672 -39.312 1 28.83 50 ILE B N 1
ATOM 2841 C CA . ILE B 1 50 ? 26.641 20.594 -39.156 1 28.83 50 ILE B CA 1
ATOM 2842 C C . ILE B 1 50 ? 27.359 19.25 -39.156 1 28.83 50 ILE B C 1
ATOM 2844 O O . ILE B 1 50 ? 27.734 18.719 -40.219 1 28.83 50 ILE B O 1
ATOM 2848 N N . GLN B 1 51 ? 28.562 19.156 -38.469 1 27.12 51 GLN B N 1
ATOM 2849 C CA . GLN B 1 51 ? 29.188 17.844 -38.531 1 27.12 51 GLN B CA 1
ATOM 2850 C C . GLN B 1 51 ? 28.172 16.734 -38.312 1 27.12 51 GLN B C 1
ATOM 2852 O O . GLN B 1 51 ? 27.266 16.875 -37.5 1 27.12 51 GLN B O 1
ATOM 2857 N N . GLU B 1 52 ? 28.109 15.766 -39.281 1 29.48 52 GLU B N 1
ATOM 2858 C CA . GLU B 1 52 ? 27.438 14.469 -39.312 1 29.48 52 GLU B CA 1
ATOM 2859 C C . GLU B 1 52 ? 27.531 13.773 -37.938 1 29.48 52 GLU B C 1
ATOM 2861 O O . GLU B 1 52 ? 28.625 13.367 -37.531 1 29.48 52 GLU B O 1
ATOM 2866 N N . ARG B 1 53 ? 26.938 14.336 -36.969 1 27.08 53 ARG B N 1
ATOM 2867 C CA . ARG B 1 53 ? 27 13.609 -35.719 1 27.08 53 ARG B CA 1
ATOM 2868 C C . ARG B 1 53 ? 26.781 12.117 -35.906 1 27.08 53 ARG B C 1
ATOM 2870 O O . ARG B 1 53 ? 25.75 11.703 -36.469 1 27.08 53 ARG B O 1
ATOM 2877 N N . LYS B 1 54 ? 27.859 11.453 -36.031 1 28.3 54 LYS B N 1
ATOM 2878 C CA . LYS B 1 54 ? 27.844 10 -35.938 1 28.3 54 LYS B CA 1
ATOM 2879 C C . LYS B 1 54 ? 26.828 9.516 -34.906 1 28.3 54 LYS B C 1
ATOM 2881 O O . LYS B 1 54 ? 26.734 10.078 -33.812 1 28.3 54 LYS B O 1
ATOM 2886 N N . PHE B 1 55 ? 25.688 8.977 -35.312 1 23.38 55 PHE B N 1
ATOM 2887 C CA . PHE B 1 55 ? 24.688 8.219 -34.562 1 23.38 55 PHE B CA 1
ATOM 2888 C C . PHE B 1 55 ? 25.328 7.434 -33.438 1 23.38 55 PHE B C 1
ATOM 2890 O O . PHE B 1 55 ? 26.031 6.449 -33.656 1 23.38 55 PHE B O 1
ATOM 2897 N N . ILE B 1 56 ? 25.953 8.141 -32.5 1 28.28 56 ILE B N 1
ATOM 2898 C CA . ILE B 1 56 ? 26.375 7.203 -31.469 1 28.28 56 ILE B CA 1
ATOM 2899 C C . ILE B 1 56 ? 25.172 6.348 -31.047 1 28.28 56 ILE B C 1
ATOM 2901 O O . ILE B 1 56 ? 24.125 6.879 -30.688 1 28.28 56 ILE B O 1
ATOM 2905 N N . PRO B 1 57 ? 25.141 5.117 -31.281 1 26.45 57 PRO B N 1
ATOM 2906 C CA . PRO B 1 57 ? 24.094 4.18 -30.875 1 26.45 57 PRO B CA 1
ATOM 2907 C C . PRO B 1 57 ? 23.625 4.406 -29.438 1 26.45 57 PRO B C 1
ATOM 2909 O O . PRO B 1 57 ? 24.422 4.777 -28.578 1 26.45 57 PRO B O 1
ATOM 2912 N N . LYS B 1 58 ? 22.406 4.781 -29.281 1 31.25 58 LYS B N 1
ATOM 2913 C CA . LYS B 1 58 ? 21.672 4.875 -28.016 1 31.25 58 LYS B CA 1
ATOM 2914 C C . LYS B 1 58 ? 22.156 3.811 -27.031 1 31.25 58 LYS B C 1
ATOM 2916 O O . LYS B 1 58 ? 22.062 2.613 -27.312 1 31.25 58 LYS B O 1
ATOM 2921 N N . ALA B 1 59 ? 23.062 4.137 -26.266 1 29.83 59 ALA B N 1
ATOM 2922 C CA . ALA B 1 59 ? 23.344 3.152 -25.219 1 29.83 59 ALA B CA 1
ATOM 2923 C C . ALA B 1 59 ? 22.047 2.664 -24.578 1 29.83 59 ALA B C 1
ATOM 2925 O O . ALA B 1 59 ? 21.203 3.469 -24.188 1 29.83 59 ALA B O 1
ATOM 2926 N N . PRO B 1 60 ? 21.5 1.489 -24.891 1 28.55 60 PRO B N 1
ATOM 2927 C CA . PRO B 1 60 ? 20.328 0.852 -24.266 1 28.55 60 PRO B CA 1
ATOM 2928 C C . PRO B 1 60 ? 20.219 1.143 -22.781 1 28.55 60 PRO B C 1
ATOM 2930 O O . PRO B 1 60 ? 21.203 0.97 -22.047 1 28.55 60 PRO B O 1
ATOM 2933 N N . MET B 1 61 ? 19.578 2.074 -22.375 1 29.52 61 MET B N 1
ATOM 2934 C CA . MET B 1 61 ? 19.25 2.381 -20.984 1 29.52 61 MET B CA 1
ATOM 2935 C C . MET B 1 61 ? 19.156 1.104 -20.141 1 29.52 61 MET B C 1
ATOM 2937 O O . MET B 1 61 ? 18.516 0.139 -20.562 1 29.52 61 MET B O 1
ATOM 2941 N N . ILE B 1 62 ? 19.891 0.95 -19.016 1 30.86 62 ILE B N 1
ATOM 2942 C CA . ILE B 1 62 ? 20.297 -0.064 -18.047 1 30.86 62 ILE B CA 1
ATOM 2943 C C . ILE B 1 62 ? 19.062 -0.733 -17.438 1 30.86 62 ILE B C 1
ATOM 2945 O O . ILE B 1 62 ? 18.5 -0.24 -16.453 1 30.86 62 ILE B O 1
ATOM 2949 N N . ASP B 1 63 ? 18.094 -1.004 -18.047 1 33.06 63 ASP B N 1
ATOM 2950 C CA . ASP B 1 63 ? 17.172 -2.01 -17.547 1 33.06 63 ASP B CA 1
ATOM 2951 C C . ASP B 1 63 ? 17.922 -3.18 -16.906 1 33.06 63 ASP B C 1
ATOM 2953 O O . ASP B 1 63 ? 17.359 -3.918 -16.094 1 33.06 63 ASP B O 1
ATOM 2957 N N . LYS B 1 64 ? 19.125 -3.443 -17.359 1 35.56 64 LYS B N 1
ATOM 2958 C CA . LYS B 1 64 ? 20.016 -4.531 -16.953 1 35.56 64 LYS B CA 1
ATOM 2959 C C . LYS B 1 64 ? 20.453 -4.371 -15.5 1 35.56 64 LYS B C 1
ATOM 2961 O O . LYS B 1 64 ? 20.672 -5.363 -14.797 1 35.56 64 LYS B O 1
ATOM 2966 N N . GLN B 1 65 ? 20.578 -3.168 -15.023 1 32.53 65 GLN B N 1
ATOM 2967 C CA . GLN B 1 65 ? 21.172 -2.953 -13.711 1 32.53 65 GLN B CA 1
ATOM 2968 C C . GLN B 1 65 ? 20.188 -3.293 -12.594 1 32.53 65 GLN B C 1
ATOM 2970 O O . GLN B 1 65 ? 20.578 -3.67 -11.492 1 32.53 65 GLN B O 1
ATOM 2975 N N . ILE B 1 66 ? 18.984 -3.15 -12.867 1 34.41 66 ILE B N 1
ATOM 2976 C CA . ILE B 1 66 ? 18.047 -3.445 -11.789 1 34.41 66 ILE B CA 1
ATOM 2977 C C . ILE B 1 66 ? 18 -4.953 -11.555 1 34.41 66 ILE B C 1
ATOM 2979 O O . ILE B 1 66 ? 17.891 -5.406 -10.414 1 34.41 66 ILE B O 1
ATOM 2983 N N . GLY B 1 67 ? 18.141 -5.805 -12.633 1 32.41 67 GLY B N 1
ATOM 2984 C CA . GLY B 1 67 ? 18.078 -7.254 -12.531 1 32.41 67 GLY B CA 1
ATOM 2985 C C . GLY B 1 67 ? 19.203 -7.844 -11.695 1 32.41 67 GLY B C 1
ATOM 2986 O O . GLY B 1 67 ? 18.984 -8.781 -10.93 1 32.41 67 GLY B O 1
ATOM 2987 N N . ASP B 1 68 ? 20.375 -7.406 -11.906 1 35.31 68 ASP B N 1
ATOM 2988 C CA . ASP B 1 68 ? 21.547 -8.008 -11.305 1 35.31 68 ASP B CA 1
ATOM 2989 C C . ASP B 1 68 ? 21.547 -7.836 -9.789 1 35.31 68 ASP B C 1
ATOM 2991 O O . ASP B 1 68 ? 22.078 -8.672 -9.055 1 35.31 68 ASP B O 1
ATOM 2995 N N . VAL B 1 69 ? 20.969 -6.766 -9.273 1 37.19 69 VAL B N 1
ATOM 2996 C CA . VAL B 1 69 ? 21.078 -6.25 -7.918 1 37.19 69 VAL B CA 1
ATOM 2997 C C . VAL B 1 69 ? 19.969 -6.844 -7.047 1 37.19 69 VAL B C 1
ATOM 2999 O O . VAL B 1 69 ? 20.016 -6.723 -5.82 1 37.19 69 VAL B O 1
ATOM 3002 N N . ILE B 1 70 ? 18.953 -7.359 -7.496 1 39.69 70 ILE B N 1
ATOM 3003 C CA . ILE B 1 70 ? 17.828 -7.941 -6.793 1 39.69 70 ILE B CA 1
ATOM 3004 C C . ILE B 1 70 ? 18.297 -9.078 -5.895 1 39.69 70 ILE B C 1
ATOM 3006 O O . ILE B 1 70 ? 17.594 -9.477 -4.961 1 39.69 70 ILE B O 1
ATOM 3010 N N . GLU B 1 71 ? 19.469 -9.594 -6.102 1 37.78 71 GLU B N 1
ATOM 3011 C CA . GLU B 1 71 ? 19.984 -10.922 -5.766 1 37.78 71 GLU B CA 1
ATOM 3012 C C . GLU B 1 71 ? 20.25 -11.047 -4.27 1 37.78 71 GLU B C 1
ATOM 3014 O O . GLU B 1 71 ? 19.984 -12.086 -3.67 1 37.78 71 GLU B O 1
ATOM 3019 N N . SER B 1 72 ? 21.047 -10.109 -3.645 1 38.16 72 SER B N 1
ATOM 3020 C CA . SER B 1 72 ? 21.734 -10.406 -2.393 1 38.16 72 SER B CA 1
ATOM 3021 C C . SER B 1 72 ? 20.781 -10.289 -1.2 1 38.16 72 SER B C 1
ATOM 3023 O O . SER B 1 72 ? 21.156 -10.648 -0.078 1 38.16 72 SER B O 1
ATOM 3025 N N . VAL B 1 73 ? 19.844 -9.547 -1.297 1 41.91 73 VAL B N 1
ATOM 3026 C CA . VAL B 1 73 ? 19.125 -9.273 -0.056 1 41.91 73 VAL B CA 1
ATOM 3027 C C . VAL B 1 73 ? 18.359 -10.516 0.385 1 41.91 73 VAL B C 1
ATOM 3029 O O . VAL B 1 73 ? 17.953 -10.625 1.543 1 41.91 73 VAL B O 1
ATOM 3032 N N . MET B 1 74 ? 17.938 -11.344 -0.562 1 40.88 74 MET B N 1
ATOM 3033 C CA . MET B 1 74 ? 17.266 -12.523 -0.043 1 40.88 74 MET B CA 1
ATOM 3034 C C . MET B 1 74 ? 18.25 -13.523 0.535 1 40.88 74 MET B C 1
ATOM 3036 O O . MET B 1 74 ? 19.094 -14.07 -0.193 1 40.88 74 MET B O 1
ATOM 3040 N N . ASN B 1 75 ? 18.797 -13.172 1.677 1 37.53 75 ASN B N 1
ATOM 3041 C CA . ASN B 1 75 ? 19.5 -14.297 2.275 1 37.53 75 ASN B CA 1
ATOM 3042 C C . ASN B 1 75 ? 18.797 -15.625 1.995 1 37.53 75 ASN B C 1
ATOM 3044 O O . ASN B 1 75 ? 17.938 -16.047 2.775 1 37.53 75 ASN B O 1
ATOM 3048 N N . TYR B 1 76 ? 18.812 -15.945 0.868 1 39.78 76 TYR B N 1
ATOM 3049 C CA . TYR B 1 76 ? 18.266 -17.203 0.364 1 39.78 76 TYR B CA 1
ATOM 3050 C C . TYR B 1 76 ? 18.656 -18.375 1.261 1 39.78 76 TYR B C 1
ATOM 3052 O O . TYR B 1 76 ? 17.953 -19.391 1.299 1 39.78 76 TYR B O 1
ATOM 3060 N N . GLY B 1 77 ? 19.797 -18.234 1.759 1 40.25 77 GLY B N 1
ATOM 3061 C CA . GLY B 1 77 ? 20.141 -19.328 2.646 1 40.25 77 GLY B CA 1
ATOM 3062 C C . GLY B 1 77 ? 19.125 -19.562 3.74 1 40.25 77 GLY B C 1
ATOM 3063 O O . GLY B 1 77 ? 18.875 -20.719 4.117 1 40.25 77 GLY B O 1
ATOM 3064 N N . GLU B 1 78 ? 18.719 -18.469 4.332 1 43.53 78 GLU B N 1
ATOM 3065 C CA . GLU B 1 78 ? 17.781 -18.609 5.449 1 43.53 78 GLU B CA 1
ATOM 3066 C C . GLU B 1 78 ? 16.391 -18.969 4.957 1 43.53 78 GLU B C 1
ATOM 3068 O O . GLU B 1 78 ? 15.539 -19.391 5.742 1 43.53 78 GLU B O 1
ATOM 3073 N N . VAL B 1 79 ? 16.109 -18.797 3.707 1 47.5 79 VAL B N 1
ATOM 3074 C CA . VAL B 1 79 ? 14.789 -19.141 3.184 1 47.5 79 VAL B CA 1
ATOM 3075 C C . VAL B 1 79 ? 14.641 -20.656 3.127 1 47.5 79 VAL B C 1
ATOM 3077 O O . VAL B 1 79 ? 13.555 -21.203 3.363 1 47.5 79 VAL B O 1
ATOM 3080 N N . PHE B 1 80 ? 15.75 -21.359 2.812 1 50.41 80 PHE B N 1
ATOM 3081 C CA . PHE B 1 80 ? 15.672 -22.812 2.646 1 50.41 80 PHE B CA 1
ATOM 3082 C C . PHE B 1 80 ? 15.328 -23.484 3.967 1 50.41 80 PHE B C 1
ATOM 3084 O O . PHE B 1 80 ? 14.836 -24.625 3.98 1 50.41 80 PHE B O 1
ATOM 3091 N N . GLY B 1 81 ? 15.32 -22.688 4.945 1 58.94 81 GLY B N 1
ATOM 3092 C CA . GLY B 1 81 ? 15.203 -23.453 6.172 1 58.94 81 GLY B CA 1
ATOM 3093 C C . GLY B 1 81 ? 14.008 -23.047 7.016 1 58.94 81 GLY B C 1
ATOM 3094 O O . GLY B 1 81 ? 13.93 -23.391 8.195 1 58.94 81 GLY B O 1
ATOM 3095 N N . VAL B 1 82 ? 13.078 -22.375 6.191 1 68.69 82 VAL B N 1
ATOM 3096 C CA . VAL B 1 82 ? 12.023 -21.953 7.113 1 68.69 82 VAL B CA 1
ATOM 3097 C C . VAL B 1 82 ? 10.969 -23.047 7.223 1 68.69 82 VAL B C 1
ATOM 3099 O O . VAL B 1 82 ? 10.539 -23.609 6.215 1 68.69 82 VAL B O 1
ATOM 3102 N N . LYS B 1 83 ? 10.719 -23.453 8.406 1 83.06 83 LYS B N 1
ATOM 3103 C CA . LYS B 1 83 ? 9.68 -24.438 8.695 1 83.06 83 LYS B CA 1
ATOM 3104 C C . LYS B 1 83 ? 8.328 -24 8.133 1 83.06 83 LYS B C 1
ATOM 3106 O O . LYS B 1 83 ? 7.969 -22.828 8.219 1 83.06 83 LYS B O 1
ATOM 3111 N N . LYS B 1 84 ? 7.715 -24.953 7.453 1 89.44 84 LYS B N 1
ATOM 3112 C CA . LYS B 1 84 ? 6.371 -24.703 6.938 1 89.44 84 LYS B CA 1
ATOM 3113 C C . LYS B 1 84 ? 5.309 -25.172 7.918 1 89.44 84 LYS B C 1
ATOM 3115 O O . LYS B 1 84 ? 5.496 -26.188 8.602 1 89.44 84 LYS B O 1
ATOM 3120 N N . VAL B 1 85 ? 4.223 -24.438 8.062 1 92 85 VAL B N 1
ATOM 3121 C CA . VAL B 1 85 ? 3.094 -24.797 8.906 1 92 85 VAL B CA 1
ATOM 3122 C C . VAL B 1 85 ? 1.801 -24.75 8.102 1 92 85 VAL B C 1
ATOM 3124 O O . VAL B 1 85 ? 1.715 -24.047 7.098 1 92 85 VAL B O 1
ATOM 3127 N N . PRO B 1 86 ? 0.845 -25.547 8.492 1 93.56 86 PRO B N 1
ATOM 3128 C CA . PRO B 1 86 ? -0.436 -25.5 7.781 1 93.56 86 PRO B CA 1
ATOM 3129 C C . PRO B 1 86 ? -1.126 -24.141 7.891 1 93.56 86 PRO B C 1
ATOM 3131 O O . PRO B 1 86 ? -1.053 -23.484 8.938 1 93.56 86 PRO B O 1
ATOM 3134 N N . TYR B 1 87 ? -1.698 -23.75 6.793 1 93.62 87 TYR B N 1
ATOM 3135 C CA . TYR B 1 87 ? -2.51 -22.531 6.762 1 93.62 87 TYR B CA 1
ATOM 3136 C C . TYR B 1 87 ? -3.99 -22.859 6.906 1 93.62 87 TYR B C 1
ATOM 3138 O O . TYR B 1 87 ? -4.531 -23.656 6.129 1 93.62 87 TYR B O 1
ATOM 3146 N N . HIS B 1 88 ? -4.629 -22.219 7.965 1 87.69 88 HIS B N 1
ATOM 3147 C CA . HIS B 1 88 ? -6.043 -22.469 8.211 1 87.69 88 HIS B CA 1
ATOM 3148 C C . HIS B 1 88 ? -6.848 -21.172 8.141 1 87.69 88 HIS B C 1
ATOM 3150 O O . HIS B 1 88 ? -6.566 -20.234 8.883 1 87.69 88 HIS B O 1
ATOM 3156 N N . ARG B 1 89 ? -7.707 -21.188 7.191 1 87.75 89 ARG B N 1
ATOM 3157 C CA . ARG B 1 89 ? -8.633 -20.062 7.102 1 87.75 89 ARG B CA 1
ATOM 3158 C C . ARG B 1 89 ? -10.039 -20.547 6.734 1 87.75 89 ARG B C 1
ATOM 3160 O O . ARG B 1 89 ? -10.195 -21.562 6.062 1 87.75 89 ARG B O 1
ATOM 3167 N N . LEU B 1 90 ? -10.984 -19.766 7.215 1 83.12 90 LEU B N 1
ATOM 3168 C CA . LEU B 1 90 ? -12.367 -20.094 6.898 1 83.12 90 LEU B CA 1
ATOM 3169 C C . LEU B 1 90 ? -12.617 -19.984 5.398 1 83.12 90 LEU B C 1
ATOM 3171 O O . LEU B 1 90 ? -12.219 -19 4.762 1 83.12 90 LEU B O 1
ATOM 3175 N N . ARG B 1 91 ? -13.234 -21.078 4.914 1 88.88 91 ARG B N 1
ATOM 3176 C CA . ARG B 1 91 ? -13.609 -21.078 3.502 1 88.88 91 ARG B CA 1
ATOM 3177 C C . ARG B 1 91 ? -14.945 -20.375 3.287 1 88.88 91 ARG B C 1
ATOM 3179 O O . ARG B 1 91 ? -15.953 -20.75 3.885 1 88.88 91 ARG B O 1
ATOM 3186 N N . LEU B 1 92 ? -14.906 -19.375 2.418 1 93.25 92 LEU B N 1
ATOM 3187 C CA . LEU B 1 92 ? -16.141 -18.656 2.123 1 93.25 92 LEU B CA 1
ATOM 3188 C C . LEU B 1 92 ? -16.828 -19.219 0.89 1 93.25 92 LEU B C 1
ATOM 3190 O O . LEU B 1 92 ? -16.172 -19.594 -0.08 1 93.25 92 LEU B O 1
ATOM 3194 N N . HIS B 1 93 ? -18.156 -19.219 0.988 1 93.62 93 HIS B N 1
ATOM 3195 C CA . HIS B 1 93 ? -18.922 -19.5 -0.217 1 93.62 93 HIS B CA 1
ATOM 3196 C C . HIS B 1 93 ? -18.812 -18.375 -1.229 1 93.62 93 HIS B C 1
ATOM 3198 O O . HIS B 1 93 ? -18.547 -17.234 -0.858 1 93.62 93 HIS B O 1
ATOM 3204 N N . ASP B 1 94 ? -19.109 -18.703 -2.457 1 94.5 94 ASP B N 1
ATOM 3205 C CA . ASP B 1 94 ? -18.969 -17.719 -3.537 1 94.5 94 ASP B CA 1
ATOM 3206 C C . ASP B 1 94 ? -19.828 -16.484 -3.281 1 94.5 94 ASP B C 1
ATOM 3208 O O . ASP B 1 94 ? -19.375 -15.359 -3.475 1 94.5 94 ASP B O 1
ATOM 3212 N N . ASP B 1 95 ? -20.984 -16.734 -2.801 1 95.44 95 ASP B N 1
ATOM 3213 C CA . ASP B 1 95 ? -21.906 -15.625 -2.57 1 95.44 95 ASP B CA 1
ATOM 3214 C C . ASP B 1 95 ? -21.406 -14.711 -1.452 1 95.44 95 ASP B C 1
ATOM 3216 O O . ASP B 1 95 ? -21.531 -13.492 -1.538 1 95.44 95 ASP B O 1
ATOM 3220 N N . GLU B 1 96 ? -20.938 -15.367 -0.44 1 96.75 96 GLU B N 1
ATOM 3221 C CA . GLU B 1 96 ? -20.406 -14.594 0.673 1 96.75 96 GLU B CA 1
ATOM 3222 C C . GLU B 1 96 ? -19.156 -13.812 0.253 1 96.75 96 GLU B C 1
ATOM 3224 O O . GLU B 1 96 ? -19 -12.648 0.631 1 96.75 96 GLU B O 1
ATOM 3229 N N . ALA B 1 97 ? -18.312 -14.453 -0.539 1 97.88 97 ALA B N 1
ATOM 3230 C CA . ALA B 1 97 ? -17.109 -13.789 -1.045 1 97.88 97 ALA B CA 1
ATOM 3231 C C . ALA B 1 97 ? -17.469 -12.578 -1.904 1 97.88 97 ALA B C 1
ATOM 3233 O O . ALA B 1 97 ? -16.875 -11.516 -1.771 1 97.88 97 ALA B O 1
AT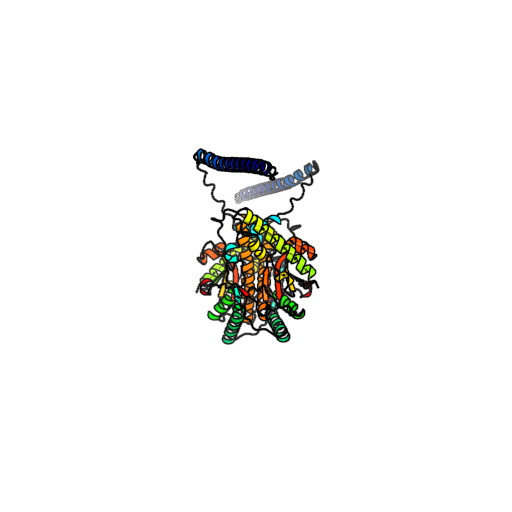OM 3234 N N . LEU B 1 98 ? -18.453 -12.742 -2.734 1 97.88 98 LEU B N 1
ATOM 3235 C CA . LEU B 1 98 ? -18.922 -11.672 -3.604 1 97.88 98 LEU B CA 1
ATOM 3236 C C . LEU B 1 98 ? -19.5 -10.523 -2.785 1 97.88 98 LEU B C 1
ATOM 3238 O O . LEU B 1 98 ? -19.203 -9.352 -3.049 1 97.88 98 LEU B O 1
ATOM 3242 N N . LEU B 1 99 ? -20.312 -10.859 -1.755 1 97.94 99 LEU B N 1
ATOM 3243 C CA . LEU B 1 99 ? -20.922 -9.844 -0.902 1 97.94 99 LEU B CA 1
ATOM 3244 C C . LEU B 1 99 ? -19.859 -9.062 -0.14 1 9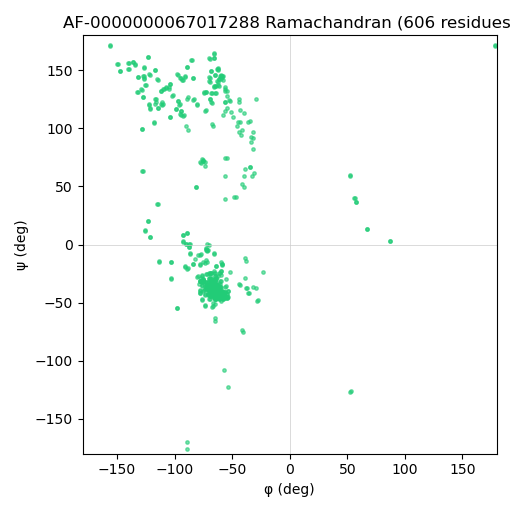7.94 99 LEU B C 1
ATOM 3246 O O . LEU B 1 99 ? -19.906 -7.832 -0.078 1 97.94 99 LEU B O 1
ATOM 3250 N N . ARG B 1 100 ? -18.906 -9.758 0.369 1 98 100 ARG B N 1
ATOM 3251 C CA . ARG B 1 100 ? -17.844 -9.117 1.13 1 98 100 ARG B CA 1
ATOM 3252 C C . ARG B 1 100 ? -17.031 -8.188 0.241 1 98 100 ARG B C 1
ATOM 3254 O O . ARG B 1 100 ? -16.656 -7.086 0.654 1 98 100 ARG B O 1
ATOM 3261 N N . SER B 1 101 ? -16.719 -8.664 -0.986 1 98.44 101 SER B N 1
ATOM 3262 C CA . SER B 1 101 ? -15.961 -7.832 -1.915 1 98.44 101 SER B CA 1
ATOM 3263 C C . SER B 1 101 ? -16.734 -6.562 -2.271 1 98.44 101 SER B C 1
ATOM 3265 O O . SER B 1 101 ? -16.141 -5.484 -2.359 1 98.44 101 SER B O 1
ATOM 3267 N N . GLN B 1 102 ? -18.016 -6.664 -2.436 1 98.31 102 GLN B N 1
ATOM 3268 C CA . GLN B 1 102 ? -18.844 -5.516 -2.76 1 98.31 102 GLN B CA 1
ATOM 3269 C C . GLN B 1 102 ? -18.922 -4.543 -1.585 1 98.31 102 GLN B C 1
ATOM 3271 O O . GLN B 1 102 ? -18.812 -3.328 -1.77 1 98.31 102 GLN B O 1
ATOM 3276 N N . LEU B 1 103 ? -19.109 -5.09 -0.41 1 98.44 103 LEU B N 1
ATOM 3277 C CA . LEU B 1 103 ? -19.203 -4.25 0.779 1 98.44 103 LEU B CA 1
ATOM 3278 C C . LEU B 1 103 ? -17.891 -3.529 1.037 1 98.44 103 LEU B C 1
ATOM 3280 O O . LEU B 1 103 ? -17.875 -2.359 1.425 1 98.44 103 LEU B O 1
ATOM 3284 N N . PHE B 1 104 ? -16.797 -4.25 0.83 1 98.69 104 PHE B N 1
ATOM 3285 C CA . PHE B 1 104 ? -15.492 -3.629 0.977 1 98.69 104 PHE B CA 1
ATOM 3286 C C . PHE B 1 104 ? -15.336 -2.463 0.006 1 98.69 104 PHE B C 1
ATOM 3288 O O . PHE B 1 104 ? -14.883 -1.383 0.393 1 98.69 104 PHE B O 1
ATOM 3295 N N . TYR B 1 105 ? -15.773 -2.652 -1.226 1 98.62 105 TYR B N 1
ATOM 3296 C CA . TYR B 1 105 ? -15.688 -1.604 -2.236 1 98.62 105 TYR B CA 1
ATOM 3297 C C . TYR B 1 105 ? -16.562 -0.415 -1.864 1 98.62 105 TYR B C 1
ATOM 3299 O O . TYR B 1 105 ? -16.141 0.737 -1.983 1 98.62 105 TYR B O 1
ATOM 3307 N N . GLU B 1 106 ? -17.734 -0.656 -1.427 1 97.88 106 GLU B N 1
ATOM 3308 C CA . GLU B 1 106 ? -18.641 0.423 -1.06 1 97.88 106 GLU B CA 1
ATOM 3309 C C . GLU B 1 106 ? -18.062 1.282 0.058 1 97.88 106 GLU B C 1
ATOM 3311 O O . GLU B 1 106 ? -18.25 2.5 0.076 1 97.88 106 GLU B O 1
ATOM 3316 N N . ASN B 1 107 ? -17.375 0.637 0.964 1 97.5 107 ASN B N 1
ATOM 3317 C CA . ASN B 1 107 ? -16.703 1.376 2.031 1 97.5 107 ASN B CA 1
ATOM 3318 C C . ASN B 1 107 ? -15.531 2.195 1.502 1 97.5 107 ASN B C 1
ATOM 3320 O O . ASN B 1 107 ? -15.422 3.391 1.788 1 97.5 107 ASN B O 1
ATOM 3324 N N . MET B 1 108 ? -14.703 1.537 0.665 1 98 108 MET B N 1
ATOM 3325 C CA . MET B 1 108 ? -13.5 2.193 0.163 1 98 108 MET B CA 1
ATOM 3326 C C . MET B 1 108 ? -13.852 3.305 -0.819 1 98 108 MET B C 1
ATOM 3328 O O . MET B 1 108 ? -13.133 4.301 -0.924 1 98 108 MET B O 1
ATOM 3332 N N . LYS B 1 109 ? -14.938 3.145 -1.464 1 96.12 109 LYS B N 1
ATOM 3333 C CA . LYS B 1 109 ? -15.398 4.141 -2.426 1 96.12 109 LYS B CA 1
ATOM 3334 C C . LYS B 1 109 ? -15.648 5.484 -1.75 1 96.12 109 LYS B C 1
ATOM 3336 O O . LYS B 1 109 ? -15.547 6.535 -2.389 1 96.12 109 LYS B O 1
ATOM 3341 N N . MET B 1 110 ? -15.914 5.48 -0.499 1 95.25 110 MET B N 1
ATOM 3342 C CA . MET B 1 110 ? -16.188 6.699 0.257 1 95.25 110 MET B CA 1
ATOM 3343 C C . MET B 1 110 ? -14.898 7.336 0.763 1 95.25 110 MET B C 1
ATOM 3345 O O . MET B 1 110 ? -14.914 8.445 1.293 1 95.25 110 MET B O 1
ATOM 3349 N N . ARG B 1 111 ? -13.805 6.66 0.598 1 96.31 111 ARG B N 1
ATOM 3350 C CA . ARG B 1 111 ? -12.531 7.199 1.076 1 96.31 111 ARG B CA 1
ATOM 3351 C C . ARG B 1 111 ? -12.117 8.422 0.267 1 96.31 111 ARG B C 1
ATOM 3353 O O . ARG B 1 111 ? -12.109 8.391 -0.965 1 96.31 111 ARG B O 1
ATOM 3360 N N . ARG B 1 112 ? -11.773 9.445 0.957 1 95 112 ARG B N 1
ATOM 3361 C CA . ARG B 1 112 ? -11.219 10.672 0.39 1 95 112 ARG B CA 1
ATOM 3362 C C . ARG B 1 112 ? -10.039 11.164 1.214 1 95 112 ARG B C 1
ATOM 3364 O O . ARG B 1 112 ? -9.852 10.742 2.357 1 95 112 ARG B O 1
ATOM 3371 N N . CYS B 1 113 ? -9.219 11.945 0.529 1 94.75 113 CYS B N 1
ATOM 3372 C CA . CYS B 1 113 ? -8.203 12.656 1.294 1 94.75 113 CYS B CA 1
ATOM 3373 C C . CYS B 1 113 ? -8.812 13.797 2.094 1 94.75 113 CYS B C 1
ATOM 3375 O O . CYS B 1 113 ? -9.305 14.773 1.519 1 94.75 113 CYS B O 1
ATOM 3377 N N . ILE B 1 114 ? -8.742 13.68 3.383 1 95.75 114 ILE B N 1
ATOM 3378 C CA . ILE B 1 114 ? -9.375 14.656 4.258 1 95.75 114 ILE B CA 1
ATOM 3379 C C . ILE B 1 114 ? -8.305 15.492 4.957 1 95.75 114 ILE B C 1
ATOM 3381 O O . ILE B 1 114 ? -7.324 14.953 5.477 1 95.75 114 ILE B O 1
ATOM 3385 N N . GLN B 1 115 ? -8.547 16.828 4.941 1 95.56 115 GLN B N 1
ATOM 3386 C CA . GLN B 1 115 ? -7.594 17.719 5.594 1 95.56 115 GLN B CA 1
ATOM 3387 C C . GLN B 1 115 ? -8.289 18.609 6.613 1 95.56 115 GLN B C 1
ATOM 3389 O O . GLN B 1 115 ? -7.762 19.656 6.996 1 95.56 115 GLN B O 1
ATOM 3394 N N . GLU B 1 116 ? -9.492 18.281 6.902 1 97.12 116 GLU B N 1
ATOM 3395 C CA . GLU B 1 116 ? -10.266 18.906 7.973 1 97.12 116 GLU B CA 1
ATOM 3396 C C . GLU B 1 116 ? -10.727 17.875 8.992 1 97.12 116 GLU B C 1
ATOM 3398 O O . GLU B 1 116 ? -11.555 17 8.68 1 97.12 116 GLU B O 1
ATOM 3403 N N . PHE B 1 117 ? -10.289 18.062 10.258 1 97.56 117 PHE B N 1
ATOM 3404 C CA . PHE B 1 117 ? -10.516 17 11.234 1 97.56 117 PHE B CA 1
ATOM 3405 C C . PHE B 1 117 ? -11.336 17.516 12.414 1 97.56 117 PHE B C 1
ATOM 3407 O O . PHE B 1 117 ? -11.234 18.688 12.781 1 97.56 117 PHE B O 1
ATOM 3414 N N . SER B 1 118 ? -12.133 16.641 12.922 1 96.44 118 SER B N 1
ATOM 3415 C CA . SER B 1 118 ? -12.812 16.875 14.188 1 96.44 118 SER B CA 1
ATOM 3416 C C . SER B 1 118 ? -11.836 16.859 15.359 1 96.44 118 SER B C 1
ATOM 3418 O O . SER B 1 118 ? -10.898 16.078 15.375 1 96.44 118 SER B O 1
ATOM 3420 N N . PRO B 1 119 ? -12.086 17.703 16.312 1 94.62 119 PRO B N 1
ATOM 3421 C CA . PRO B 1 119 ? -11.25 17.641 17.516 1 94.62 119 PRO B CA 1
ATOM 3422 C C . PRO B 1 119 ? -11.547 16.438 18.391 1 94.62 119 PRO B C 1
ATOM 3424 O O . PRO B 1 119 ? -10.867 16.203 19.391 1 94.62 119 PRO B O 1
ATOM 3427 N N . ARG B 1 120 ? -12.523 15.664 18.031 1 95.31 120 ARG B N 1
ATOM 3428 C CA . ARG B 1 120 ? -12.852 14.453 18.781 1 95.31 120 ARG B CA 1
ATOM 3429 C C . ARG B 1 120 ? -11.617 13.578 18.969 1 95.31 120 ARG B C 1
ATOM 3431 O O . ARG B 1 120 ? -10.93 13.25 18 1 95.31 120 ARG B O 1
ATOM 3438 N N . PRO B 1 121 ? -11.32 13.273 20.266 1 95.69 121 PRO B N 1
ATOM 3439 C CA . PRO B 1 121 ? -10.148 12.43 20.5 1 95.69 121 PRO B CA 1
ATOM 3440 C C . PRO B 1 121 ? -10.289 11.039 19.891 1 95.69 121 PRO B C 1
ATOM 3442 O O . PRO B 1 121 ? -11.406 10.547 19.734 1 95.69 121 PRO B O 1
ATOM 3445 N N . VAL B 1 122 ? -9.195 10.484 19.547 1 97.31 122 VAL B N 1
ATOM 3446 C CA . VAL B 1 122 ? -9.125 9.117 19.047 1 97.31 122 VAL B CA 1
ATOM 3447 C C . VAL B 1 122 ? -8.422 8.227 20.062 1 97.31 122 VAL B C 1
ATOM 3449 O O . VAL B 1 122 ? -7.254 8.461 20.391 1 97.31 122 VAL B O 1
ATOM 3452 N N . PRO B 1 123 ? -9.086 7.219 20.484 1 95.12 123 PRO B N 1
ATOM 3453 C CA . PRO B 1 123 ? -8.469 6.336 21.484 1 95.12 123 PRO B CA 1
ATOM 3454 C C . PRO B 1 123 ? -7.172 5.711 20.984 1 95.12 123 PRO B C 1
ATOM 3456 O O . PRO B 1 123 ? -7.082 5.312 19.812 1 95.12 123 PRO B O 1
ATOM 3459 N N . SER B 1 124 ? -6.242 5.605 21.938 1 94.81 124 SER B N 1
ATOM 3460 C CA . SER B 1 124 ? -4.938 5.047 21.594 1 94.81 124 SER B CA 1
ATOM 3461 C C . SER B 1 124 ? -5.062 3.6 21.125 1 94.81 124 SER B C 1
ATOM 3463 O O . SER B 1 124 ? -4.332 3.164 20.234 1 94.81 124 SER B O 1
ATOM 3465 N N . LYS B 1 125 ? -5.938 2.877 21.766 1 97.06 125 LYS B N 1
ATOM 3466 C CA . LYS B 1 125 ? -6.133 1.474 21.406 1 97.06 125 LYS B CA 1
ATOM 3467 C C . LYS B 1 125 ? -6.594 1.332 19.969 1 97.06 125 LYS B C 1
ATOM 3469 O O . LYS B 1 125 ? -6.211 0.383 19.281 1 97.06 125 LYS B O 1
ATOM 3474 N N . LEU B 1 126 ? -7.414 2.262 19.547 1 98 126 LEU B N 1
ATOM 3475 C CA . LEU B 1 126 ? -7.887 2.287 18.156 1 98 126 LEU B CA 1
ATOM 3476 C C . LEU B 1 126 ? -6.719 2.453 17.188 1 98 126 LEU B C 1
ATOM 3478 O O . LEU B 1 126 ? -6.609 1.708 16.219 1 98 126 LEU B O 1
ATOM 3482 N N . ILE B 1 127 ? -5.797 3.35 17.484 1 98.19 127 ILE B N 1
ATOM 3483 C CA . ILE B 1 127 ? -4.621 3.6 16.672 1 98.19 127 ILE B CA 1
ATOM 3484 C C . ILE B 1 127 ? -3.713 2.371 16.672 1 98.19 127 ILE B C 1
ATOM 3486 O O . ILE B 1 127 ? -3.184 1.977 15.633 1 98.19 127 ILE B O 1
ATOM 3490 N N . GLN B 1 128 ? -3.607 1.742 17.766 1 98.25 128 GLN B N 1
ATOM 3491 C CA . GLN B 1 128 ? -2.773 0.55 17.875 1 98.25 128 GLN B CA 1
ATOM 3492 C C . GLN B 1 128 ? -3.314 -0.583 17.016 1 98.25 128 GLN B C 1
ATOM 3494 O O . GLN B 1 128 ? -2.551 -1.259 16.328 1 98.25 128 GLN B O 1
ATOM 3499 N N . ASN B 1 129 ? -4.641 -0.819 17.094 1 98.56 129 ASN B N 1
ATOM 3500 C CA . ASN B 1 129 ? -5.254 -1.844 16.266 1 98.56 129 ASN B CA 1
ATOM 3501 C C . ASN B 1 129 ? -4.98 -1.595 14.781 1 98.56 129 ASN B C 1
ATOM 3503 O O . ASN B 1 129 ? -4.68 -2.527 14.039 1 98.56 129 ASN B O 1
ATOM 3507 N N . ILE B 1 130 ? -5.062 -0.382 14.406 1 98.81 130 ILE B N 1
ATOM 3508 C CA . ILE B 1 130 ? -4.867 0.005 13.008 1 98.81 130 ILE B CA 1
ATOM 3509 C C . ILE B 1 130 ? -3.422 -0.262 12.602 1 98.81 130 ILE B C 1
ATOM 3511 O O . ILE B 1 130 ? -3.168 -0.816 11.531 1 98.81 130 ILE B O 1
ATOM 3515 N N . ILE B 1 131 ? -2.494 0.071 13.445 1 98.75 131 ILE B N 1
ATOM 3516 C CA . ILE B 1 131 ? -1.077 -0.111 13.148 1 98.75 131 ILE B CA 1
ATOM 3517 C C . ILE B 1 131 ? -0.741 -1.601 13.133 1 98.75 131 ILE B C 1
ATOM 3519 O O . ILE B 1 131 ? 0.057 -2.053 12.305 1 98.75 131 ILE B O 1
ATOM 3523 N N . LYS B 1 132 ? -1.34 -2.369 14.031 1 98.56 132 LYS B N 1
ATOM 3524 C CA . LYS B 1 132 ? -1.176 -3.818 13.992 1 98.56 132 LYS B CA 1
ATOM 3525 C C . LYS B 1 132 ? -1.607 -4.383 12.641 1 98.56 132 LYS B C 1
ATOM 3527 O O . LYS B 1 132 ? -0.927 -5.238 12.07 1 98.56 132 LYS B O 1
ATOM 3532 N N . SER B 1 133 ? -2.74 -3.902 12.117 1 98.75 133 SER B N 1
ATOM 3533 C CA . SER B 1 133 ? -3.209 -4.332 10.805 1 98.75 133 SER B CA 1
ATOM 3534 C C . SER B 1 133 ? -2.189 -3.998 9.719 1 98.75 133 SER B C 1
ATOM 3536 O O . SER B 1 133 ? -1.89 -4.836 8.867 1 98.75 133 SER B O 1
ATOM 3538 N N . ALA B 1 134 ? -1.669 -2.768 9.797 1 98.81 134 ALA B N 1
ATOM 3539 C CA . ALA B 1 134 ? -0.667 -2.342 8.82 1 98.81 134 ALA B CA 1
ATOM 3540 C C . ALA B 1 134 ? 0.573 -3.23 8.891 1 98.81 134 ALA B C 1
ATOM 3542 O O . ALA B 1 134 ? 1.171 -3.549 7.859 1 98.81 134 ALA B O 1
ATOM 3543 N N . GLY B 1 135 ? 0.919 -3.709 10.055 1 97.88 135 GLY B N 1
ATOM 3544 C CA . GLY B 1 135 ? 2.098 -4.531 10.281 1 97.88 135 GLY B CA 1
ATOM 3545 C C . GLY B 1 135 ? 1.963 -5.934 9.719 1 97.88 135 GLY B C 1
ATOM 3546 O O . GLY B 1 135 ? 2.92 -6.711 9.734 1 97.88 135 GLY B O 1
ATOM 3547 N N . THR B 1 136 ? 0.799 -6.293 9.18 1 97.69 136 THR B N 1
ATOM 3548 C CA . THR B 1 136 ? 0.607 -7.613 8.586 1 97.69 136 THR B CA 1
ATOM 3549 C C . THR B 1 136 ? 1.028 -7.617 7.121 1 97.69 136 THR B C 1
ATOM 3551 O O . THR B 1 136 ? 0.949 -8.648 6.449 1 97.69 136 THR B O 1
ATOM 3554 N N . ALA B 1 137 ? 1.498 -6.457 6.617 1 98.19 137 ALA B N 1
ATOM 3555 C CA . ALA B 1 137 ? 1.884 -6.316 5.219 1 98.19 137 ALA B CA 1
ATOM 3556 C C . ALA B 1 137 ? 3.002 -7.289 4.855 1 98.19 137 ALA B C 1
ATOM 3558 O O . ALA B 1 137 ? 3.824 -7.645 5.703 1 98.19 137 ALA B O 1
ATOM 3559 N N . PRO B 1 138 ? 2.992 -7.793 3.611 1 96.25 138 PRO B N 1
ATOM 3560 C CA . PRO B 1 138 ? 4.148 -8.562 3.15 1 96.25 138 PRO B CA 1
ATOM 3561 C C . PRO B 1 138 ? 5.398 -7.703 2.975 1 96.25 138 PRO B C 1
ATOM 3563 O O . PRO B 1 138 ? 5.297 -6.496 2.75 1 96.25 138 PRO B O 1
ATOM 3566 N N . SER B 1 139 ? 6.516 -8.297 3.176 1 93.06 139 SER B N 1
ATOM 3567 C CA . SER B 1 139 ? 7.801 -7.652 2.924 1 93.06 139 SER B CA 1
ATOM 3568 C C . SER B 1 139 ? 8.844 -8.664 2.461 1 93.06 139 SER B C 1
ATOM 3570 O O . SER B 1 139 ? 8.742 -9.852 2.77 1 93.06 139 SER B O 1
ATOM 3572 N N . ALA B 1 140 ? 9.719 -8.125 1.651 1 85.62 140 ALA B N 1
ATOM 3573 C CA . ALA B 1 140 ? 10.789 -9 1.187 1 85.62 140 ALA B CA 1
ATOM 3574 C C . ALA B 1 140 ? 11.555 -9.609 2.361 1 85.62 140 ALA B C 1
ATOM 3576 O O . ALA B 1 140 ? 12 -8.891 3.256 1 85.62 140 ALA B O 1
ATOM 3577 N N . GLY B 1 141 ? 11.586 -10.977 2.402 1 82.75 141 GLY B N 1
ATOM 3578 C CA . GLY B 1 141 ? 12.312 -11.664 3.461 1 82.75 141 GLY B CA 1
ATOM 3579 C C . GLY B 1 141 ? 11.688 -11.469 4.832 1 82.75 141 GLY B C 1
ATOM 3580 O O . GLY B 1 141 ? 12.344 -11.68 5.852 1 82.75 141 GLY B O 1
ATOM 3581 N N . ASN B 1 142 ? 10.492 -10.969 4.891 1 89.88 142 ASN B N 1
ATOM 3582 C CA . ASN B 1 142 ? 9.812 -10.648 6.141 1 89.88 142 ASN B CA 1
ATOM 3583 C C . ASN B 1 142 ? 10.609 -9.664 6.98 1 89.88 142 ASN B C 1
ATOM 3585 O O . ASN B 1 142 ? 10.633 -9.75 8.211 1 89.88 142 ASN B O 1
ATOM 3589 N N . LEU B 1 143 ? 11.242 -8.75 6.328 1 89.19 143 LEU B N 1
ATOM 3590 C CA . LEU B 1 143 ? 12.07 -7.762 7.012 1 89.19 143 LEU B CA 1
ATOM 3591 C C . LEU B 1 143 ? 11.211 -6.82 7.848 1 89.19 143 LEU B C 1
ATOM 3593 O O . LEU B 1 143 ? 11.672 -6.277 8.852 1 89.19 143 LEU B O 1
ATOM 3597 N N . GLN B 1 144 ? 10.039 -6.582 7.398 1 94.88 144 GLN B N 1
ATOM 3598 C CA . GLN B 1 144 ? 9.133 -5.68 8.102 1 94.88 144 GLN B CA 1
ATOM 3599 C C . GLN B 1 144 ? 9.797 -4.336 8.383 1 94.88 144 GLN B C 1
ATOM 3601 O O . GLN B 1 144 ? 9.875 -3.898 9.531 1 94.88 144 GLN B O 1
ATOM 3606 N N . PRO B 1 145 ? 10.234 -3.65 7.219 1 95.5 145 PRO B N 1
ATOM 3607 C CA . PRO B 1 145 ? 11.078 -2.461 7.344 1 95.5 145 PRO B CA 1
ATOM 3608 C C . PRO B 1 145 ? 10.281 -1.197 7.652 1 95.5 145 PRO B C 1
ATOM 3610 O O . PRO B 1 145 ? 10.484 -0.161 7.016 1 95.5 145 PRO B O 1
ATOM 3613 N N . TRP B 1 146 ? 9.43 -1.245 8.609 1 97.56 146 TRP B N 1
ATOM 3614 C CA . TRP B 1 146 ? 8.57 -0.097 8.891 1 97.56 146 TRP B CA 1
ATOM 3615 C C . TRP B 1 146 ? 8.578 0.235 10.383 1 97.56 146 TRP B C 1
ATOM 3617 O O . TRP B 1 146 ? 8.68 -0.66 11.219 1 97.56 146 TRP B O 1
ATOM 3627 N N . MET B 1 147 ? 8.516 1.487 10.68 1 98.25 147 MET B N 1
ATOM 3628 C CA . MET B 1 147 ? 8.297 2.064 12 1 98.25 147 MET B CA 1
ATOM 3629 C C . MET B 1 147 ? 7.227 3.148 11.953 1 98.25 147 MET B C 1
ATOM 3631 O O . MET B 1 147 ? 7.246 4.008 11.078 1 98.25 147 MET B O 1
ATOM 3635 N N . PHE B 1 148 ? 6.27 3.062 12.875 1 98.75 148 PHE B N 1
ATOM 3636 C CA . PHE B 1 148 ? 5.191 4.039 12.961 1 98.75 148 PHE B CA 1
ATOM 3637 C C . PHE B 1 148 ? 5.41 4.992 14.125 1 98.75 148 PHE B C 1
ATOM 3639 O O . PHE B 1 148 ? 5.289 4.602 15.289 1 98.75 148 PHE B O 1
ATOM 3646 N N . CYS B 1 149 ? 5.711 6.211 13.82 1 98.81 149 CYS B N 1
ATOM 3647 C CA . CYS B 1 149 ? 5.797 7.238 14.852 1 98.81 149 CYS B CA 1
ATOM 3648 C C . CYS B 1 149 ? 4.461 7.961 15.016 1 98.81 149 CYS B C 1
ATOM 3650 O O . CYS B 1 149 ? 4.047 8.711 14.125 1 98.81 149 CYS B O 1
ATOM 3652 N N . VAL B 1 150 ? 3.824 7.742 16.125 1 98.81 150 VAL B N 1
ATOM 3653 C CA . VAL B 1 150 ? 2.525 8.344 16.391 1 98.81 150 VAL B CA 1
ATOM 3654 C C . VAL B 1 150 ? 2.703 9.578 17.281 1 98.81 150 VAL B C 1
ATOM 3656 O O . VAL B 1 150 ? 3.107 9.453 18.438 1 98.81 150 VAL B O 1
ATOM 3659 N N . ILE B 1 151 ? 2.346 10.734 16.719 1 98.69 151 ILE B N 1
ATOM 3660 C CA . ILE B 1 151 ? 2.562 11.992 17.438 1 98.69 151 ILE B CA 1
ATOM 3661 C C . ILE B 1 151 ? 1.221 12.578 17.859 1 98.69 151 ILE B C 1
ATOM 3663 O O . ILE B 1 151 ? 0.375 12.883 17.016 1 98.69 151 ILE B O 1
ATOM 3667 N N . SER B 1 152 ? 1.036 12.766 19.125 1 97.75 152 SER B N 1
ATOM 3668 C CA . SER B 1 152 ? -0.145 13.43 19.656 1 97.75 152 SER B CA 1
ATOM 3669 C C . SER B 1 152 ? 0.218 14.766 20.312 1 97.75 152 SER B C 1
ATOM 3671 O O . SER B 1 152 ? -0.656 15.594 20.562 1 97.75 152 SER B O 1
ATOM 3673 N N . ASN B 1 153 ? 1.534 14.945 20.547 1 97.62 153 ASN B N 1
ATOM 3674 C CA . ASN B 1 153 ? 2.033 16.188 21.141 1 97.62 153 ASN B CA 1
ATOM 3675 C C . ASN B 1 153 ? 1.885 17.359 20.188 1 97.62 153 ASN B C 1
ATOM 3677 O O . ASN B 1 153 ? 2.457 17.359 19.094 1 97.62 153 ASN B O 1
ATOM 3681 N N . TYR B 1 154 ? 1.168 18.375 20.641 1 97.56 154 TYR B N 1
ATOM 3682 C CA . TYR B 1 154 ? 0.872 19.516 19.797 1 97.56 154 TYR B CA 1
ATOM 3683 C C . TYR B 1 154 ? 2.152 20.219 19.359 1 97.56 154 TYR B C 1
ATOM 3685 O O . TYR B 1 154 ? 2.297 20.609 18.203 1 97.56 154 TYR B O 1
ATOM 3693 N N . GLY B 1 155 ? 3.041 20.453 20.328 1 98.25 155 GLY B N 1
ATOM 3694 C CA . GLY B 1 155 ? 4.281 21.141 20.016 1 98.25 155 GLY B CA 1
ATOM 3695 C C . GLY B 1 155 ? 5.105 20.453 18.953 1 98.25 155 GLY B C 1
ATOM 3696 O O . GLY B 1 155 ? 5.625 21.109 18.031 1 98.25 155 GLY B O 1
ATOM 3697 N N . LEU B 1 156 ? 5.227 19.188 19.047 1 98.44 156 LEU B N 1
ATOM 3698 C CA . LEU B 1 156 ? 5.977 18.422 18.062 1 98.44 156 LEU B CA 1
ATOM 3699 C C . LEU B 1 156 ? 5.289 18.438 16.703 1 98.44 156 LEU B C 1
ATOM 3701 O O . LEU B 1 156 ? 5.945 18.609 15.68 1 98.44 156 LEU B O 1
ATOM 3705 N N . LYS B 1 157 ? 3.973 18.281 16.688 1 98.56 157 LYS B N 1
ATOM 3706 C CA . LYS B 1 157 ? 3.236 18.375 15.43 1 98.56 157 LYS B CA 1
ATOM 3707 C C . LYS B 1 157 ? 3.439 19.734 14.781 1 98.56 157 LYS B C 1
ATOM 3709 O O . LYS B 1 157 ? 3.617 19.828 13.562 1 98.56 157 LYS B O 1
ATOM 3714 N N . ALA B 1 158 ? 3.418 20.766 15.594 1 98.5 158 ALA B N 1
ATOM 3715 C CA . ALA B 1 158 ? 3.607 22.125 15.086 1 98.5 158 ALA B CA 1
ATOM 3716 C C . ALA B 1 158 ? 4.996 22.297 14.477 1 98.5 158 ALA B C 1
ATOM 3718 O O . ALA B 1 158 ? 5.148 22.953 13.445 1 98.5 158 ALA B O 1
ATOM 3719 N N . THR B 1 159 ? 5.969 21.75 15.125 1 98.44 159 THR B N 1
ATOM 3720 C CA . THR B 1 159 ? 7.332 21.781 14.602 1 98.44 159 THR B CA 1
ATOM 3721 C C . THR B 1 159 ? 7.418 21.078 13.25 1 98.44 159 THR B C 1
ATOM 3723 O O . THR B 1 159 ? 8.008 21.609 12.305 1 98.44 159 THR B O 1
ATOM 3726 N N . ILE B 1 160 ? 6.836 19.938 13.156 1 98.44 160 ILE B N 1
ATOM 3727 C CA . ILE B 1 160 ? 6.84 19.172 11.914 1 98.44 160 ILE B CA 1
ATOM 3728 C C . ILE B 1 160 ? 6.105 19.953 10.82 1 98.44 160 ILE B C 1
ATOM 3730 O O . ILE B 1 160 ? 6.582 20.031 9.688 1 98.44 160 ILE B O 1
ATOM 3734 N N . ARG B 1 161 ? 4.965 20.5 11.188 1 97.88 161 ARG B N 1
ATOM 3735 C CA . ARG B 1 161 ? 4.211 21.312 10.234 1 97.88 161 ARG B CA 1
ATOM 3736 C C . ARG B 1 161 ? 5.07 22.453 9.688 1 97.88 161 ARG B C 1
ATOM 3738 O O . ARG B 1 161 ? 5.09 22.688 8.477 1 97.88 161 ARG B O 1
ATOM 3745 N N . LYS B 1 162 ? 5.766 23.109 10.562 1 97.38 162 LYS B N 1
ATOM 3746 C CA . LYS B 1 162 ? 6.629 24.219 10.148 1 97.38 162 LYS B CA 1
ATOM 3747 C C . LYS B 1 162 ? 7.68 23.75 9.148 1 97.38 162 LYS B C 1
ATOM 3749 O O . LYS B 1 162 ? 7.93 24.422 8.141 1 97.38 162 LYS B O 1
ATOM 3754 N N . ILE B 1 163 ? 8.266 22.641 9.438 1 96.94 163 ILE B N 1
ATOM 3755 C CA . ILE B 1 163 ? 9.289 22.094 8.562 1 96.94 163 ILE B CA 1
ATOM 3756 C C . ILE B 1 163 ? 8.695 21.828 7.176 1 96.94 163 ILE B C 1
ATOM 3758 O O . ILE B 1 163 ? 9.281 22.219 6.16 1 96.94 163 ILE B O 1
ATOM 3762 N N . ILE B 1 164 ? 7.543 21.203 7.129 1 95.31 164 ILE B N 1
ATOM 3763 C CA . ILE B 1 164 ? 6.906 20.812 5.871 1 95.31 164 ILE B CA 1
ATOM 3764 C C . ILE B 1 164 ? 6.512 22.062 5.094 1 95.31 164 ILE B C 1
ATOM 3766 O O . ILE B 1 164 ? 6.738 22.156 3.885 1 95.31 164 ILE B O 1
ATOM 3770 N N . GLU B 1 165 ? 5.93 23.031 5.75 1 93.12 165 GLU B N 1
ATOM 3771 C CA . GLU B 1 165 ? 5.492 24.266 5.102 1 93.12 165 GLU B CA 1
ATOM 3772 C C . GLU B 1 165 ? 6.676 25.062 4.566 1 93.12 165 GLU B C 1
ATOM 3774 O O . GLU B 1 165 ? 6.598 25.656 3.49 1 93.12 165 GLU B O 1
ATOM 3779 N N . GLU B 1 166 ? 7.75 25.094 5.262 1 91.75 166 GLU B N 1
ATOM 3780 C CA . GLU B 1 166 ? 8.961 25.766 4.797 1 91.75 166 GLU B CA 1
ATOM 3781 C C . GLU B 1 166 ? 9.523 25.094 3.549 1 91.75 166 GLU B C 1
ATOM 3783 O O . GLU B 1 166 ? 9.945 25.781 2.607 1 91.75 166 GLU B O 1
ATOM 3788 N N . GLU B 1 167 ? 9.539 23.797 3.615 1 86.19 167 GLU B N 1
ATOM 3789 C CA . GLU B 1 167 ? 10.031 23.062 2.459 1 86.19 167 GLU B CA 1
ATOM 3790 C C . GLU B 1 167 ? 9.148 23.297 1.235 1 86.19 167 GLU B C 1
ATOM 3792 O O . GLU B 1 167 ? 9.648 23.406 0.115 1 86.19 167 GLU B O 1
ATOM 3797 N N . GLU B 1 168 ? 7.844 23.281 1.452 1 82.31 168 GLU B N 1
ATOM 3798 C CA . GLU B 1 168 ? 6.914 23.562 0.364 1 82.31 168 GLU B CA 1
ATOM 3799 C C . GLU B 1 168 ? 7.141 24.953 -0.203 1 82.31 168 GLU B C 1
ATOM 3801 O O . GLU B 1 168 ? 7.16 25.141 -1.421 1 82.31 168 GLU B O 1
ATOM 3806 N N . ARG B 1 169 ? 7.312 25.938 0.663 1 82.31 169 ARG B N 1
ATOM 3807 C CA . ARG B 1 169 ? 7.578 27.297 0.245 1 82.31 169 ARG B CA 1
ATOM 3808 C C . ARG B 1 169 ? 8.859 27.391 -0.574 1 82.31 169 ARG B C 1
ATOM 3810 O O . ARG B 1 169 ? 8.891 28.031 -1.627 1 82.31 169 ARG B O 1
ATOM 3817 N N . SER B 1 170 ? 9.836 26.734 -0.133 1 78.81 170 SER B N 1
ATOM 3818 C CA . SER B 1 170 ? 11.125 26.75 -0.81 1 78.81 170 SER B CA 1
ATOM 3819 C C . SER B 1 170 ? 11.047 26.062 -2.172 1 78.81 170 SER B C 1
ATOM 3821 O O . SER B 1 170 ? 11.617 26.547 -3.15 1 78.81 170 SER B O 1
ATOM 3823 N N . THR B 1 171 ? 10.367 24.922 -2.219 1 71.25 171 THR B N 1
ATOM 3824 C CA . THR B 1 171 ? 10.234 24.156 -3.451 1 71.25 171 THR B CA 1
ATOM 3825 C C . THR B 1 171 ? 9.43 24.938 -4.488 1 71.25 171 THR B C 1
ATOM 3827 O O . THR B 1 171 ? 9.789 24.969 -5.664 1 71.25 171 THR B O 1
ATOM 3830 N N . TYR B 1 172 ? 8.383 25.562 -4.004 1 66.81 172 TYR B N 1
ATOM 3831 C CA . TYR B 1 172 ? 7.523 26.312 -4.918 1 66.81 172 TYR B CA 1
ATOM 3832 C C . TYR B 1 172 ? 8.203 27.609 -5.355 1 66.81 172 TYR B C 1
ATOM 3834 O O . TYR B 1 172 ? 8.039 28.047 -6.496 1 66.81 172 TYR B O 1
ATOM 3842 N N . SER B 1 173 ? 8.805 28.281 -4.434 1 68.5 173 SER B N 1
ATOM 3843 C CA . SER B 1 173 ? 9.523 29.5 -4.781 1 68.5 173 SER B CA 1
ATOM 3844 C C . SER B 1 173 ? 10.594 29.234 -5.836 1 68.5 173 SER B C 1
ATOM 3846 O O . SER B 1 173 ? 10.789 30.047 -6.742 1 68.5 173 SER B O 1
ATOM 3848 N N . LYS B 1 174 ? 11.273 28.156 -5.699 1 62.97 174 LYS B N 1
ATOM 3849 C CA . LYS B 1 174 ? 12.289 27.781 -6.672 1 62.97 174 LYS B CA 1
ATOM 3850 C C . LYS B 1 174 ? 11.672 27.484 -8.039 1 62.97 174 LYS B C 1
ATOM 3852 O O . LYS B 1 174 ? 12.25 27.812 -9.07 1 62.97 174 LYS B O 1
ATOM 3857 N N . LYS B 1 175 ? 10.508 26.938 -7.906 1 56.75 175 LYS B N 1
ATOM 3858 C CA . LYS B 1 175 ? 9.812 26.609 -9.148 1 56.75 175 LYS B CA 1
ATOM 3859 C C . LYS B 1 175 ? 9.219 27.859 -9.789 1 56.75 175 LYS B C 1
ATOM 3861 O O . LYS B 1 175 ? 9.242 28.016 -11.016 1 56.75 175 LYS B O 1
ATOM 3866 N N . MET B 1 176 ? 8.539 28.672 -8.93 1 53.12 176 MET B N 1
ATOM 3867 C CA . MET B 1 176 ? 7.922 29.891 -9.422 1 53.12 176 MET B CA 1
ATOM 3868 C C . MET B 1 176 ? 8.984 30.891 -9.883 1 53.12 176 MET B C 1
ATOM 3870 O O . MET B 1 176 ? 8.727 31.719 -10.75 1 53.12 176 MET B O 1
ATOM 3874 N N . GLY B 1 177 ? 10.039 31.188 -9.031 1 49.5 177 GLY B N 1
ATOM 3875 C CA . GLY B 1 177 ? 11.023 32.094 -9.602 1 49.5 177 GLY B CA 1
ATOM 3876 C C . GLY B 1 177 ? 11.281 31.844 -11.078 1 49.5 177 GLY B C 1
ATOM 3877 O O . GLY B 1 177 ? 11.852 32.688 -11.766 1 49.5 177 GLY B O 1
ATOM 3878 N N . ALA B 1 178 ? 11.289 30.547 -11.484 1 44.09 178 ALA B N 1
ATOM 3879 C CA . ALA B 1 178 ? 11.477 30.438 -12.93 1 44.09 178 ALA B CA 1
ATOM 3880 C C . ALA B 1 178 ? 10.273 31 -13.68 1 44.09 178 ALA B C 1
ATOM 3882 O O . ALA B 1 178 ? 10.422 31.578 -14.766 1 44.09 178 ALA B O 1
ATOM 3883 N N . ASP B 1 179 ? 8.938 30.5 -13.344 1 46.38 179 ASP B N 1
ATOM 3884 C CA . ASP B 1 179 ? 7.781 31.078 -14.016 1 46.38 179 ASP B CA 1
ATOM 3885 C C . ASP B 1 179 ? 7.246 32.281 -13.242 1 46.38 179 ASP B C 1
ATOM 3887 O O . ASP B 1 179 ? 7.613 32.5 -12.086 1 46.38 179 ASP B O 1
ATOM 3891 N N . TRP B 1 180 ? 5.816 32.844 -13.742 1 42 180 TRP B N 1
ATOM 3892 C CA . TRP B 1 180 ? 5.027 34.062 -13.539 1 42 180 TRP B CA 1
ATOM 3893 C C . TRP B 1 180 ? 4.68 34.25 -12.07 1 42 180 TRP B C 1
ATOM 3895 O O . TRP B 1 180 ? 4.645 33.281 -11.305 1 42 180 TRP B O 1
ATOM 3905 N N . VAL B 1 181 ? 4.637 35.562 -11.555 1 42.56 181 VAL B N 1
ATOM 3906 C CA . VAL B 1 181 ? 4.258 36.312 -10.352 1 42.56 181 VAL B CA 1
ATOM 3907 C C . VAL B 1 181 ? 2.957 35.719 -9.789 1 42.56 181 VAL B C 1
ATOM 3909 O O . VAL B 1 181 ? 1.877 35.969 -10.328 1 42.56 181 VAL B O 1
ATOM 3912 N N . LEU B 1 182 ? 2.779 34.5 -9.594 1 45.62 182 LEU B N 1
ATOM 3913 C CA . LEU B 1 182 ? 1.512 34.219 -8.938 1 45.62 182 LEU B CA 1
ATOM 3914 C C . LEU B 1 182 ? 1.396 34.969 -7.613 1 45.62 182 LEU B C 1
ATOM 3916 O O . LEU B 1 182 ? 2.408 35.312 -7 1 45.62 182 LEU B O 1
ATOM 3920 N N . ASP B 1 183 ? 0.257 35.594 -7.383 1 46.47 183 ASP B N 1
ATOM 3921 C CA . ASP B 1 183 ? -0.123 36.312 -6.176 1 46.47 183 ASP B CA 1
ATOM 3922 C C . ASP B 1 183 ? 0.273 35.531 -4.922 1 46.47 183 ASP B C 1
ATOM 3924 O O . ASP B 1 183 ? -0.113 34.375 -4.754 1 46.47 183 ASP B O 1
ATOM 3928 N N . ILE B 1 184 ? 1.277 36 -4.324 1 48.19 184 ILE B N 1
ATOM 3929 C CA . ILE B 1 184 ? 1.885 35.531 -3.084 1 48.19 184 ILE B CA 1
ATOM 3930 C C . ILE B 1 184 ? 0.798 35.031 -2.137 1 48.19 184 ILE B C 1
ATOM 3932 O O . ILE B 1 184 ? 0.98 34 -1.453 1 48.19 184 ILE B O 1
ATOM 3936 N N . ALA B 1 185 ? -0.344 35.812 -2.072 1 50.38 185 ALA B N 1
ATOM 3937 C CA . ALA B 1 185 ? -1.422 35.438 -1.164 1 50.38 185 ALA B CA 1
ATOM 3938 C C . ALA B 1 185 ? -1.992 34.062 -1.538 1 50.38 185 ALA B C 1
ATOM 3940 O O . ALA B 1 185 ? -2.322 33.25 -0.662 1 50.38 185 ALA B O 1
ATOM 3941 N N . GLU B 1 186 ? -2.184 33.844 -2.811 1 53.53 186 GLU B N 1
ATOM 3942 C CA . GLU B 1 186 ? -2.719 32.562 -3.293 1 53.53 186 GLU B CA 1
ATOM 3943 C C . GLU B 1 186 ? -1.746 31.422 -3.033 1 53.53 186 GLU B C 1
ATOM 3945 O O . GLU B 1 186 ? -2.162 30.297 -2.73 1 53.53 186 GLU B O 1
ATOM 3950 N N . LEU B 1 187 ? -0.492 31.891 -2.932 1 51.59 187 LEU B N 1
ATOM 3951 C CA . LEU B 1 187 ? 0.546 30.891 -2.688 1 51.59 187 LEU B CA 1
ATOM 3952 C C . LEU B 1 187 ? 0.558 30.469 -1.224 1 51.59 187 LEU B C 1
ATOM 3954 O O . LEU B 1 187 ? 0.818 29.297 -0.914 1 51.59 187 LEU B O 1
ATOM 3958 N N . LYS B 1 188 ? 0.389 31.562 -0.348 1 50.56 188 LYS B N 1
ATOM 3959 C CA . LYS B 1 188 ? 0.395 31.25 1.077 1 50.56 188 LYS B CA 1
ATOM 3960 C C . LYS B 1 188 ? -0.639 30.172 1.409 1 50.56 188 LYS B C 1
ATOM 3962 O O . LYS B 1 188 ? -0.387 29.297 2.236 1 50.56 188 LYS B O 1
ATOM 3967 N N . VAL B 1 189 ? -1.834 30.359 0.852 1 53.91 189 VAL B N 1
ATOM 3968 C CA . VAL B 1 189 ? -2.906 29.406 1.078 1 53.91 189 VAL B CA 1
ATOM 3969 C C . VAL B 1 189 ? -2.471 28.016 0.593 1 53.91 189 VAL B C 1
ATOM 3971 O O . VAL B 1 189 ? -2.846 27 1.181 1 53.91 189 VAL B O 1
ATOM 3974 N N . MET B 1 190 ? -1.421 28.109 -0.227 1 61.34 190 MET B N 1
ATOM 3975 C CA . MET B 1 190 ? -1.079 26.828 -0.854 1 61.34 190 MET B CA 1
ATOM 3976 C C . MET B 1 190 ? -0.105 26.047 0.013 1 61.34 190 MET B C 1
ATOM 3978 O O . MET B 1 190 ? -0.152 24.812 0.043 1 61.34 190 MET B O 1
ATOM 3982 N N . TRP B 1 191 ? 0.578 26.875 0.93 1 76.69 191 TRP B N 1
ATOM 3983 C CA . TRP B 1 191 ? 1.631 26.156 1.63 1 76.69 191 TRP B CA 1
ATOM 3984 C C . TRP B 1 191 ? 1.196 25.797 3.047 1 76.69 191 TRP B C 1
ATOM 3986 O O . TRP B 1 191 ? 1.829 24.969 3.707 1 76.69 191 TRP B O 1
ATOM 3996 N N . SER B 1 192 ? 0.153 26.438 3.434 1 87.69 192 SER B N 1
ATOM 3997 C CA . SER B 1 192 ? -0.31 26.172 4.793 1 87.69 192 SER B CA 1
ATOM 3998 C C . SER B 1 192 ? -0.963 24.797 4.891 1 87.69 192 SER B C 1
ATOM 4000 O O . SER B 1 192 ? -1.774 24.422 4.043 1 87.69 192 SER B O 1
ATOM 4002 N N . LYS B 1 193 ? -0.511 24.031 5.934 1 93.94 193 LYS B N 1
ATOM 4003 C CA . LYS B 1 193 ? -1.026 22.688 6.145 1 93.94 193 LYS B CA 1
ATOM 4004 C C . LYS B 1 193 ? -1.516 22.5 7.578 1 93.94 193 LYS B C 1
ATOM 4006 O O . LYS B 1 193 ? -1.01 21.641 8.305 1 93.94 193 LYS B O 1
ATOM 4011 N N . PRO B 1 194 ? -2.547 23.266 7.965 1 96.12 194 PRO B N 1
ATOM 4012 C CA . PRO B 1 194 ? -3.018 23.219 9.352 1 96.12 194 PRO B CA 1
ATOM 4013 C C . PRO B 1 194 ? -3.479 21.828 9.773 1 96.12 194 PRO B C 1
ATOM 4015 O O . PRO B 1 194 ? -3.48 21.516 10.969 1 96.12 194 PRO B O 1
ATOM 4018 N N . TYR B 1 195 ? -3.838 20.984 8.844 1 96.44 195 TYR B N 1
ATOM 4019 C CA . TYR B 1 195 ? -4.34 19.656 9.172 1 96.44 195 TYR B CA 1
ATOM 4020 C C . TYR B 1 195 ? -3.266 18.812 9.859 1 96.44 195 TYR B C 1
ATOM 4022 O O . TYR B 1 195 ? -3.576 17.844 10.555 1 96.44 195 TYR B O 1
ATOM 4030 N N . LEU B 1 196 ? -2.008 19.172 9.742 1 97.94 196 LEU B N 1
ATOM 4031 C CA . LEU B 1 196 ? -0.922 18.438 10.383 1 97.94 196 LEU B CA 1
ATOM 4032 C C . LEU B 1 196 ? -0.933 18.672 11.891 1 97.94 196 LEU B C 1
ATOM 4034 O O . LEU B 1 196 ? -0.476 17.812 12.656 1 97.94 196 LEU B O 1
ATOM 4038 N N . THR B 1 197 ? -1.482 19.797 12.312 1 97.94 197 THR B N 1
ATOM 4039 C CA . THR B 1 197 ? -1.562 20.078 13.742 1 97.94 197 THR B CA 1
ATOM 4040 C C . THR B 1 197 ? -2.977 19.844 14.266 1 97.94 197 THR B C 1
ATOM 4042 O O . THR B 1 197 ? -3.162 19.484 15.43 1 97.94 197 THR B O 1
ATOM 4045 N N . GLU B 1 198 ? -3.969 20.016 13.43 1 97.44 198 GLU B N 1
ATOM 4046 C CA . GLU B 1 198 ? -5.367 19.938 13.836 1 97.44 198 GLU B CA 1
ATOM 4047 C C . GLU B 1 198 ? -5.801 18.484 14.047 1 97.44 198 GLU B C 1
ATOM 4049 O O . GLU B 1 198 ? -6.656 18.203 14.891 1 97.44 198 GLU B O 1
ATOM 4054 N N . ALA B 1 199 ? -5.242 17.594 13.305 1 98.25 199 ALA B N 1
ATOM 4055 C CA . ALA B 1 199 ? -5.578 16.188 13.5 1 98.25 199 ALA B CA 1
ATOM 4056 C C . ALA B 1 199 ? -5.129 15.703 14.875 1 98.25 199 ALA B C 1
ATOM 4058 O O . ALA B 1 199 ? -4.035 16.047 15.328 1 98.25 199 ALA B O 1
ATOM 4059 N N . PRO B 1 200 ? -5.965 14.953 15.562 1 98.19 200 PRO B N 1
ATOM 4060 C CA . PRO B 1 200 ? -5.598 14.453 16.891 1 98.19 200 PRO B CA 1
ATOM 4061 C C . PRO B 1 200 ? -4.262 13.711 16.891 1 98.19 200 PRO B C 1
ATOM 4063 O O . PRO B 1 200 ? -3.48 13.844 17.844 1 98.19 200 PRO B O 1
ATOM 4066 N N . HIS B 1 201 ? -3.998 12.906 15.867 1 98.5 201 HIS B N 1
ATOM 4067 C CA . HIS B 1 201 ? -2.73 12.195 15.75 1 98.5 201 HIS B CA 1
ATOM 4068 C C . HIS B 1 201 ? -2.084 12.445 14.391 1 98.5 201 HIS B C 1
ATOM 4070 O O . HIS B 1 201 ? -2.779 12.703 13.406 1 98.5 201 HIS B O 1
ATOM 4076 N N . LEU B 1 202 ? -0.81 12.508 14.422 1 98.81 202 LEU B N 1
ATOM 4077 C CA . LEU B 1 202 ? 0 12.469 13.211 1 98.81 202 LEU B CA 1
ATOM 4078 C C . LEU B 1 202 ? 0.861 11.203 13.18 1 98.81 202 LEU B C 1
ATOM 4080 O O . LEU B 1 202 ? 1.663 10.977 14.086 1 98.81 202 LEU B O 1
ATOM 4084 N N . ILE B 1 203 ? 0.631 10.352 12.188 1 98.88 203 ILE B N 1
ATOM 4085 C CA . ILE B 1 203 ? 1.486 9.18 12.008 1 98.88 203 ILE B CA 1
ATOM 4086 C C . ILE B 1 203 ? 2.584 9.5 10.992 1 98.88 203 ILE B C 1
ATOM 4088 O O . ILE B 1 203 ? 2.295 9.82 9.836 1 98.88 203 ILE B O 1
ATOM 4092 N N . VAL B 1 204 ? 3.775 9.492 11.461 1 98.88 204 VAL B N 1
ATOM 4093 C CA . VAL B 1 204 ? 4.93 9.586 10.57 1 98.88 204 VAL B CA 1
ATOM 4094 C C . VAL B 1 204 ? 5.449 8.18 10.258 1 98.88 204 VAL B C 1
ATOM 4096 O O . VAL B 1 204 ? 5.969 7.492 11.141 1 98.88 204 VAL B O 1
ATOM 4099 N N . MET B 1 205 ? 5.297 7.766 8.992 1 98.62 205 MET B N 1
ATOM 4100 C CA . MET B 1 205 ? 5.773 6.465 8.539 1 98.62 205 MET B CA 1
ATOM 4101 C C . MET B 1 205 ? 7.266 6.504 8.242 1 98.62 205 MET B C 1
ATOM 4103 O O . MET B 1 205 ? 7.715 7.273 7.395 1 98.62 205 MET B O 1
ATOM 4107 N N . MET B 1 206 ? 8.023 5.645 8.969 1 98.06 206 MET B N 1
ATOM 4108 C CA . MET B 1 206 ? 9.469 5.555 8.766 1 98.06 206 MET B CA 1
ATOM 4109 C C . MET B 1 206 ? 9.836 4.285 7.996 1 98.06 206 MET B C 1
ATOM 4111 O O . MET B 1 206 ? 9.281 3.217 8.258 1 98.06 206 MET B O 1
ATOM 4115 N N . LYS B 1 207 ? 10.656 4.457 7.062 1 96 207 LYS B N 1
ATOM 4116 C CA . LYS B 1 207 ? 11.219 3.334 6.32 1 96 207 LYS B CA 1
ATOM 4117 C C . LYS B 1 207 ? 12.633 3.016 6.793 1 96 207 LYS B C 1
ATOM 4119 O O . LYS B 1 207 ? 13.484 3.906 6.871 1 96 207 LYS B O 1
ATOM 4124 N N . GLN B 1 208 ? 12.883 1.802 7.113 1 91.56 208 GLN B N 1
ATOM 4125 C CA . GLN B 1 208 ? 14.242 1.377 7.441 1 91.56 208 GLN B CA 1
ATOM 4126 C C . GLN B 1 208 ? 15.102 1.274 6.188 1 91.56 208 GLN B C 1
ATOM 4128 O O . GLN B 1 208 ? 14.648 0.796 5.148 1 91.56 208 GLN B O 1
ATOM 4133 N N . VAL B 1 209 ? 16.25 1.905 6.352 1 84.88 209 VAL B N 1
ATOM 4134 C CA . VAL B 1 209 ? 17.156 1.888 5.211 1 84.88 209 VAL B CA 1
ATOM 4135 C C . VAL B 1 209 ? 18.438 1.14 5.582 1 84.88 209 VAL B C 1
ATOM 4137 O O . VAL B 1 209 ? 18.844 1.13 6.746 1 84.88 209 VAL B O 1
ATOM 4140 N N . GLU B 1 210 ? 18.844 0.101 4.898 1 65.25 210 GLU B N 1
ATOM 4141 C CA . GLU B 1 210 ? 20.109 -0.583 5.184 1 65.25 210 GLU B CA 1
ATOM 4142 C C . GLU B 1 210 ? 21.297 0.302 4.852 1 65.25 210 GLU B C 1
ATOM 4144 O O . GLU B 1 210 ? 21.297 1 3.836 1 65.25 210 GLU B O 1
ATOM 4149 N N . PHE B 1 211 ? 21.969 0.894 5.875 1 49.56 211 PHE B N 1
ATOM 4150 C CA . PHE B 1 211 ? 23.188 1.648 5.641 1 49.56 211 PHE B CA 1
ATOM 4151 C C . PHE B 1 211 ? 24.234 0.79 4.926 1 49.56 211 PHE B C 1
ATOM 4153 O O . PHE B 1 211 ? 24.344 -0.409 5.191 1 49.56 211 PHE B O 1
ATOM 4160 N N . ALA B 1 212 ? 24.562 1.147 3.766 1 42.88 212 ALA B N 1
ATOM 4161 C CA . ALA B 1 212 ? 25.672 0.65 2.959 1 42.88 212 ALA B CA 1
ATOM 4162 C C . ALA B 1 212 ? 26.906 0.399 3.822 1 42.88 212 ALA B C 1
ATOM 4164 O O . ALA B 1 212 ? 28.016 0.225 3.303 1 42.88 212 ALA B O 1
ATOM 4165 N N . ALA B 1 213 ? 27.188 0.725 5.07 1 37.47 213 ALA B N 1
ATOM 4166 C CA . ALA B 1 213 ? 28.609 0.505 5.348 1 37.47 213 ALA B CA 1
ATOM 4167 C C . ALA B 1 213 ? 29.109 -0.788 4.703 1 37.47 213 ALA B C 1
ATOM 4169 O O . ALA B 1 213 ? 30.219 -0.849 4.195 1 37.47 213 ALA B O 1
ATOM 4170 N N . HIS B 1 214 ? 28.797 -1.956 5.238 1 35.56 214 HIS B N 1
ATOM 4171 C CA . HIS B 1 214 ? 29.547 -3.145 4.844 1 35.56 214 HIS B CA 1
ATOM 4172 C C . HIS B 1 214 ? 29.125 -3.625 3.461 1 35.56 214 HIS B C 1
ATOM 4174 O O . HIS B 1 214 ? 29.641 -4.625 2.959 1 35.56 214 HIS B O 1
ATOM 4180 N N . LEU B 1 215 ? 27.953 -3.336 3.098 1 37.25 215 LEU B N 1
ATOM 4181 C CA . LEU B 1 215 ? 27.719 -3.998 1.818 1 37.25 215 LEU B CA 1
ATOM 4182 C C . LEU B 1 215 ? 28.438 -3.264 0.691 1 37.25 215 LEU B C 1
ATOM 4184 O O . LEU B 1 215 ? 28.078 -2.135 0.35 1 37.25 215 LEU B O 1
ATOM 4188 N N . ILE B 1 216 ? 29.641 -3.367 0.665 1 36.69 216 ILE B N 1
ATOM 4189 C CA . ILE B 1 216 ? 30.625 -2.957 -0.337 1 36.69 216 ILE B CA 1
ATOM 4190 C C . ILE B 1 216 ? 29.969 -2.953 -1.72 1 36.69 216 ILE B C 1
ATOM 4192 O O . ILE B 1 216 ? 30.328 -2.143 -2.578 1 36.69 216 ILE B O 1
ATOM 4196 N N . ASN B 1 217 ? 29.234 -3.984 -2.158 1 40.62 217 ASN B N 1
ATOM 4197 C CA . ASN B 1 217 ? 28.891 -3.99 -3.576 1 40.62 217 ASN B CA 1
ATOM 4198 C C . ASN B 1 217 ? 27.594 -3.244 -3.842 1 40.62 217 ASN B C 1
ATOM 4200 O O . ASN B 1 217 ? 26.547 -3.613 -3.309 1 40.62 217 ASN B O 1
ATOM 4204 N N . ASP B 1 218 ? 27.562 -2.012 -4.266 1 47.16 218 ASP B N 1
ATOM 4205 C CA . ASP B 1 218 ? 26.688 -0.909 -4.625 1 47.16 218 ASP B CA 1
ATOM 4206 C C . ASP B 1 218 ? 25.344 -1.427 -5.148 1 47.16 218 ASP B C 1
ATOM 4208 O O . ASP B 1 218 ? 24.297 -0.85 -4.863 1 47.16 218 ASP B O 1
ATOM 4212 N N . SER B 1 219 ? 25.359 -2.52 -5.887 1 47.78 219 SER B N 1
ATOM 4213 C CA . SER B 1 219 ? 24.188 -2.994 -6.613 1 47.78 219 SER B CA 1
ATOM 4214 C C . SER B 1 219 ? 23.172 -3.633 -5.672 1 47.78 219 SER B C 1
ATOM 4216 O O . SER B 1 219 ? 21.969 -3.447 -5.828 1 47.78 219 SER B O 1
ATOM 4218 N N . ASN B 1 220 ? 23.656 -4.277 -4.512 1 50.78 220 ASN B N 1
ATOM 4219 C CA . ASN B 1 220 ? 22.812 -4.98 -3.562 1 50.78 220 ASN B CA 1
ATOM 4220 C C . ASN B 1 220 ? 22.031 -4.012 -2.678 1 50.78 220 ASN B C 1
ATOM 4222 O O . ASN B 1 220 ? 20.875 -4.27 -2.326 1 50.78 220 ASN B O 1
ATOM 4226 N N . GLU B 1 221 ? 22.609 -2.902 -2.451 1 53.25 221 GLU B N 1
ATOM 4227 C CA . GLU B 1 221 ? 21.984 -1.901 -1.59 1 53.25 221 GLU B CA 1
ATOM 4228 C C . GLU B 1 221 ? 20.766 -1.271 -2.262 1 53.25 221 GLU B C 1
ATOM 4230 O O . GLU B 1 221 ? 19.734 -1.074 -1.623 1 53.25 221 GLU B O 1
ATOM 4235 N N . LEU B 1 222 ? 20.969 -0.98 -3.51 1 54.66 222 LEU B N 1
ATOM 4236 C CA . LEU B 1 222 ? 19.891 -0.3 -4.223 1 54.66 222 LEU B CA 1
ATOM 4237 C C . LEU B 1 222 ? 18.656 -1.191 -4.324 1 54.66 222 LEU B C 1
ATOM 4239 O O . LEU B 1 222 ? 17.531 -0.714 -4.184 1 54.66 222 LEU B O 1
ATOM 4243 N N . THR B 1 223 ? 18.953 -2.502 -4.293 1 59.84 223 THR B N 1
ATOM 4244 C CA . THR B 1 223 ? 17.844 -3.434 -4.441 1 59.84 223 THR B CA 1
ATOM 4245 C C . THR B 1 223 ? 17.078 -3.562 -3.135 1 59.84 223 THR B C 1
ATOM 4247 O O . THR B 1 223 ? 15.836 -3.551 -3.135 1 59.84 223 THR B O 1
ATOM 4250 N N . SER B 1 224 ? 17.844 -3.582 -2.068 1 68.06 224 SER B N 1
ATOM 4251 C CA . SER B 1 224 ? 17.172 -3.713 -0.779 1 68.06 224 SER B CA 1
ATOM 4252 C C . SER B 1 224 ? 16.328 -2.49 -0.474 1 68.06 224 SER B C 1
ATOM 4254 O O . SER B 1 224 ? 15.188 -2.619 0.003 1 68.06 224 SER B O 1
ATOM 4256 N N . THR B 1 225 ? 16.844 -1.416 -0.912 1 76.94 225 THR B N 1
ATOM 4257 C CA . THR B 1 225 ? 16.109 -0.175 -0.678 1 76.94 225 THR B CA 1
ATOM 4258 C C . THR B 1 225 ? 14.828 -0.135 -1.508 1 76.94 225 THR B C 1
ATOM 4260 O O . THR B 1 225 ? 13.781 0.312 -1.027 1 76.94 225 THR B O 1
ATOM 4263 N N . HIS B 1 226 ? 14.953 -0.695 -2.678 1 82.75 226 HIS B N 1
ATOM 4264 C CA . HIS B 1 226 ? 13.797 -0.723 -3.572 1 82.75 226 HIS B CA 1
ATOM 4265 C C . HIS B 1 226 ? 12.688 -1.609 -3.016 1 82.75 226 HIS B C 1
ATOM 4267 O O . HIS B 1 226 ? 11.531 -1.197 -2.959 1 82.75 226 HIS B O 1
ATOM 4273 N N . TYR B 1 227 ? 13.008 -2.734 -2.477 1 86.69 227 TYR B N 1
ATOM 4274 C CA . TYR B 1 227 ? 12.031 -3.666 -1.936 1 86.69 227 TYR B CA 1
ATOM 4275 C C . TYR B 1 227 ? 11.422 -3.131 -0.646 1 86.69 227 TYR B C 1
ATOM 4277 O O . TYR B 1 227 ? 10.219 -3.301 -0.399 1 86.69 227 TYR B O 1
ATOM 4285 N N . ASN B 1 228 ? 12.289 -2.484 0.088 1 90.5 228 ASN B N 1
ATOM 4286 C CA . ASN B 1 228 ? 11.766 -1.862 1.3 1 90.5 228 ASN B CA 1
ATOM 4287 C C . ASN B 1 228 ? 10.734 -0.785 0.979 1 90.5 228 ASN B C 1
ATOM 4289 O O . ASN B 1 228 ? 9.719 -0.668 1.665 1 90.5 228 ASN B O 1
ATOM 4293 N N . GLN B 1 229 ? 11.016 -0.095 -0.078 1 91.69 229 GLN B N 1
ATOM 4294 C CA . GLN B 1 229 ? 10.086 0.954 -0.478 1 91.69 229 GLN B CA 1
ATOM 4295 C C . GLN B 1 229 ? 8.742 0.364 -0.902 1 91.69 229 GLN B C 1
ATOM 4297 O O . GLN B 1 229 ? 7.688 0.896 -0.552 1 91.69 229 GLN B O 1
ATOM 4302 N N . ILE B 1 230 ? 8.797 -0.697 -1.642 1 94.56 230 ILE B N 1
ATOM 4303 C CA . ILE B 1 230 ? 7.562 -1.362 -2.059 1 94.56 230 ILE B CA 1
ATOM 4304 C C . ILE B 1 230 ? 6.801 -1.856 -0.832 1 94.56 230 ILE B C 1
ATOM 4306 O O . ILE B 1 230 ? 5.598 -1.616 -0.703 1 94.56 230 ILE B O 1
ATOM 4310 N N . SER B 1 231 ? 7.52 -2.465 0.116 1 96.12 231 SER B N 1
ATOM 4311 C CA . SER B 1 231 ? 6.906 -3.02 1.317 1 96.12 231 SER B CA 1
ATOM 4312 C C . SER B 1 231 ? 6.23 -1.932 2.146 1 96.12 231 SER B C 1
ATOM 4314 O O . SER B 1 231 ? 5.125 -2.125 2.652 1 96.12 231 SER B O 1
ATOM 4316 N N . ILE B 1 232 ? 6.875 -0.818 2.25 1 97 232 ILE B N 1
ATOM 4317 C CA . ILE B 1 232 ? 6.316 0.258 3.061 1 97 232 ILE B CA 1
ATOM 4318 C C . ILE B 1 232 ? 5.082 0.837 2.371 1 97 232 ILE B C 1
ATOM 4320 O O . ILE B 1 232 ? 4.105 1.193 3.033 1 97 232 ILE B O 1
ATOM 4324 N N . GLY B 1 233 ? 5.117 0.983 1.018 1 97.81 233 GLY B N 1
ATOM 4325 C CA . GLY B 1 233 ? 3.928 1.407 0.296 1 97.81 233 GLY B CA 1
ATOM 4326 C C . GLY B 1 233 ? 2.732 0.504 0.535 1 97.81 233 GLY B C 1
ATOM 4327 O O . GLY B 1 233 ? 1.627 0.984 0.793 1 97.81 233 GLY B O 1
ATOM 4328 N N . ILE B 1 234 ? 2.971 -0.767 0.479 1 98.56 234 ILE B N 1
ATOM 4329 C CA . ILE B 1 234 ? 1.922 -1.754 0.715 1 98.56 234 ILE B CA 1
ATOM 4330 C C . ILE B 1 234 ? 1.375 -1.596 2.131 1 98.56 234 ILE B C 1
ATOM 4332 O O . ILE B 1 234 ? 0.159 -1.603 2.338 1 98.56 234 ILE B O 1
ATOM 4336 N N . THR B 1 235 ? 2.287 -1.393 3.062 1 98.69 235 THR B N 1
ATOM 4337 C CA . THR B 1 235 ? 1.911 -1.23 4.465 1 98.69 235 THR B CA 1
ATOM 4338 C C . THR B 1 235 ? 1.008 -0.014 4.645 1 98.69 235 THR B C 1
ATOM 4340 O O . THR B 1 235 ? 0.024 -0.07 5.383 1 98.69 235 THR B O 1
ATOM 4343 N N . VAL B 1 236 ? 1.283 1.023 3.971 1 98.81 236 VAL B N 1
ATOM 4344 C CA . VAL B 1 236 ? 0.479 2.238 4.059 1 98.81 236 VAL B CA 1
ATOM 4345 C C . VAL B 1 236 ? -0.91 1.98 3.479 1 98.81 236 VAL B C 1
ATOM 4347 O O . VAL B 1 236 ? -1.908 2.49 3.992 1 98.81 236 VAL B O 1
ATOM 4350 N N . GLY B 1 237 ? -0.979 1.212 2.395 1 98.88 237 GLY B N 1
ATOM 4351 C CA . GLY B 1 237 ? -2.279 0.864 1.843 1 98.88 237 GLY B CA 1
ATOM 4352 C C . GLY B 1 237 ? -3.166 0.123 2.826 1 98.88 237 GLY B C 1
ATOM 4353 O O . GLY B 1 237 ? -4.352 0.429 2.951 1 98.88 237 GLY B O 1
ATOM 4354 N N . ILE B 1 238 ? -2.609 -0.828 3.529 1 98.94 238 ILE B N 1
ATOM 4355 C CA . ILE B 1 238 ? -3.361 -1.573 4.535 1 98.94 238 ILE B CA 1
ATOM 4356 C C . ILE B 1 238 ? -3.756 -0.643 5.68 1 98.94 238 ILE B C 1
ATOM 4358 O O . ILE B 1 238 ? -4.871 -0.724 6.195 1 98.94 238 ILE B O 1
ATOM 4362 N N . LEU B 1 239 ? -2.85 0.257 6.027 1 98.94 239 LEU B N 1
ATOM 4363 C CA . LEU B 1 239 ? -3.127 1.253 7.059 1 98.94 239 LEU B CA 1
ATOM 4364 C C . LEU B 1 239 ? -4.34 2.096 6.684 1 98.94 239 LEU B C 1
ATOM 4366 O O . LEU B 1 239 ? -5.25 2.283 7.496 1 98.94 239 LEU B O 1
ATOM 4370 N N . ILE B 1 240 ? -4.379 2.543 5.465 1 98.88 240 ILE B N 1
ATOM 4371 C CA . ILE B 1 240 ? -5.449 3.412 4.98 1 98.88 240 ILE B CA 1
ATOM 4372 C C . ILE B 1 240 ? -6.773 2.65 4.98 1 98.88 240 ILE B C 1
ATOM 4374 O O . ILE B 1 240 ? -7.805 3.189 5.387 1 98.88 240 ILE B O 1
ATOM 4378 N N . ALA B 1 241 ? -6.719 1.402 4.559 1 98.88 241 ALA B N 1
ATOM 4379 C CA . ALA B 1 241 ? -7.934 0.59 4.566 1 98.88 241 ALA B CA 1
ATOM 4380 C C . ALA B 1 241 ? -8.453 0.396 5.988 1 98.88 241 ALA B C 1
ATOM 4382 O O . ALA B 1 241 ? -9.664 0.466 6.227 1 98.88 241 ALA B O 1
ATOM 4383 N N . ALA B 1 242 ? -7.539 0.157 6.895 1 98.88 242 ALA B N 1
ATOM 4384 C CA . ALA B 1 242 ? -7.918 -0.024 8.289 1 98.88 242 ALA B CA 1
ATOM 4385 C C . ALA B 1 242 ? -8.508 1.26 8.875 1 98.88 242 ALA B C 1
ATOM 4387 O O . ALA B 1 242 ? -9.508 1.222 9.594 1 98.88 242 ALA B O 1
ATOM 4388 N N . LEU B 1 243 ? -7.883 2.404 8.586 1 98.75 243 LEU B N 1
ATOM 4389 C CA . LEU B 1 243 ? -8.398 3.697 9.023 1 98.75 243 LEU B CA 1
ATOM 4390 C C . LEU B 1 243 ? -9.812 3.924 8.5 1 98.75 243 LEU B C 1
ATOM 4392 O O . LEU B 1 243 ? -10.711 4.289 9.258 1 98.75 243 LEU B O 1
ATOM 4396 N N . GLN B 1 244 ? -9.969 3.645 7.238 1 98.38 244 GLN B N 1
ATOM 4397 C CA . GLN B 1 244 ? -11.266 3.84 6.59 1 98.38 244 GLN B CA 1
ATOM 4398 C C . GLN B 1 244 ? -12.336 2.965 7.23 1 98.38 244 GLN B C 1
ATOM 4400 O O . GLN B 1 244 ? -13.461 3.422 7.469 1 98.38 244 GLN B O 1
ATOM 4405 N N . ASP B 1 245 ? -11.977 1.751 7.516 1 98.25 245 ASP B N 1
ATOM 4406 C CA . ASP B 1 245 ? -12.93 0.819 8.102 1 98.25 245 ASP B CA 1
ATOM 4407 C C . ASP B 1 245 ? -13.367 1.282 9.492 1 98.25 245 ASP B C 1
ATOM 4409 O O . ASP B 1 245 ? -14.516 1.072 9.891 1 98.25 245 ASP B O 1
ATOM 4413 N N . ALA B 1 246 ? -12.539 1.952 10.195 1 98.19 246 ALA B N 1
ATOM 4414 C CA . ALA B 1 246 ? -12.797 2.379 11.57 1 98.19 246 ALA B CA 1
ATOM 4415 C C . ALA B 1 246 ? -13.469 3.748 11.602 1 98.19 246 ALA B C 1
ATOM 4417 O O . ALA B 1 246 ? -13.727 4.301 12.672 1 98.19 246 ALA B O 1
ATOM 4418 N N . GLY B 1 247 ? -13.719 4.328 10.469 1 97.31 247 GLY B N 1
ATOM 4419 C CA . GLY B 1 247 ? -14.406 5.609 10.391 1 97.31 247 GLY B CA 1
ATOM 4420 C C . GLY B 1 247 ? -13.461 6.793 10.508 1 97.31 247 GLY B C 1
ATOM 4421 O O . GLY B 1 247 ? -13.906 7.941 10.57 1 97.31 247 GLY B O 1
ATOM 4422 N N . LEU B 1 248 ? -12.18 6.523 10.594 1 98.25 248 LEU B N 1
ATOM 4423 C CA . LEU B 1 248 ? -11.172 7.582 10.633 1 98.25 248 LEU B CA 1
ATOM 4424 C C . LEU B 1 248 ? -10.797 8.016 9.219 1 98.25 248 LEU B C 1
ATOM 4426 O O . LEU B 1 248 ? -11.117 7.336 8.242 1 98.25 248 LEU B O 1
ATOM 4430 N N . ALA B 1 249 ? -10.273 9.195 9.133 1 97.44 249 ALA B N 1
ATOM 4431 C CA . ALA B 1 249 ? -9.812 9.75 7.867 1 97.44 249 ALA B CA 1
ATOM 4432 C C . ALA B 1 249 ? -8.344 10.156 7.941 1 97.44 249 ALA B C 1
ATOM 4434 O O . ALA B 1 249 ? -7.773 10.258 9.031 1 97.44 249 ALA B O 1
ATOM 4435 N N . THR B 1 250 ? -7.758 10.297 6.758 1 98.25 250 THR B N 1
ATOM 4436 C CA . THR B 1 250 ? -6.367 10.719 6.652 1 98.25 250 THR B CA 1
ATOM 4437 C C . THR B 1 250 ? -6.102 11.367 5.297 1 98.25 250 THR B C 1
ATOM 4439 O O . THR B 1 250 ? -7.008 11.484 4.469 1 98.25 250 THR B O 1
ATOM 4442 N N . SER B 1 251 ? -4.969 11.93 5.156 1 96.88 251 SER B N 1
ATOM 4443 C CA . SER B 1 251 ? -4.398 12.438 3.91 1 96.88 251 SER B CA 1
ATOM 4444 C C . SER B 1 251 ? -2.906 12.125 3.822 1 96.88 251 SER B C 1
ATOM 4446 O O . SER B 1 251 ? -2.277 11.781 4.824 1 96.88 251 SER B O 1
ATOM 4448 N N . ILE B 1 252 ? -2.408 12.086 2.592 1 96.31 252 ILE B N 1
ATOM 4449 C CA . ILE B 1 252 ? -0.998 11.781 2.381 1 96.31 252 ILE B CA 1
ATOM 4450 C C . ILE B 1 252 ? -0.203 13.07 2.23 1 96.31 252 ILE B C 1
ATOM 4452 O O . ILE B 1 252 ? -0.533 13.922 1.396 1 96.31 252 ILE B O 1
ATOM 4456 N N . THR B 1 253 ? 0.734 13.289 3.08 1 94.62 253 THR B N 1
ATOM 4457 C CA . THR B 1 253 ? 1.669 14.398 2.963 1 94.62 253 THR B CA 1
ATOM 4458 C C . THR B 1 253 ? 3.094 13.891 2.766 1 94.62 253 THR B C 1
ATOM 4460 O O . THR B 1 253 ? 3.57 13.055 3.531 1 94.62 253 THR B O 1
ATOM 4463 N N . TYR B 1 254 ? 3.695 14.344 1.746 1 90.94 254 TYR B N 1
ATOM 4464 C CA . TYR B 1 254 ? 5.082 13.984 1.468 1 90.94 254 TYR B CA 1
ATOM 4465 C C . TYR B 1 254 ? 6.043 14.883 2.24 1 90.94 254 TYR B C 1
ATOM 4467 O O . TYR B 1 254 ? 5.809 16.078 2.371 1 90.94 254 TYR B O 1
ATOM 4475 N N . PRO B 1 255 ? 7.129 14.312 2.703 1 92.69 255 PRO B N 1
ATOM 4476 C CA . PRO B 1 255 ? 8.07 15.102 3.498 1 92.69 255 PRO B CA 1
ATOM 4477 C C . PRO B 1 255 ? 8.945 16.016 2.641 1 92.69 255 PRO B C 1
ATOM 4479 O O . PRO B 1 255 ? 9.57 16.938 3.16 1 92.69 255 PRO B O 1
ATOM 4482 N N . LEU B 1 256 ? 9 15.742 1.413 1 82.88 256 LEU B N 1
ATOM 4483 C CA . LEU B 1 256 ? 9.898 16.484 0.535 1 82.88 256 LEU B CA 1
ATOM 4484 C C . LEU B 1 256 ? 11.32 16.469 1.085 1 82.88 256 LEU B C 1
ATOM 4486 O O . LEU B 1 256 ? 11.906 15.414 1.291 1 82.88 256 LEU B O 1
ATOM 4490 N N . TYR B 1 257 ? 11.977 17.641 1.268 1 84.69 257 TYR B N 1
ATOM 4491 C CA . TYR B 1 257 ? 13.352 17.688 1.758 1 84.69 257 TYR B CA 1
ATOM 4492 C C . TYR B 1 257 ? 13.383 17.828 3.273 1 84.69 257 TYR B C 1
ATOM 4494 O O . TYR B 1 257 ? 14.453 17.969 3.867 1 84.69 257 TYR B O 1
ATOM 4502 N N . GLY B 1 258 ? 12.297 17.719 3.852 1 93.62 258 GLY B N 1
ATOM 4503 C CA . GLY B 1 258 ? 12.219 17.922 5.289 1 93.62 258 GLY B CA 1
ATOM 4504 C C . GLY B 1 258 ? 12.359 16.625 6.078 1 93.62 258 GLY B C 1
ATOM 4505 O O . GLY B 1 258 ? 12.312 16.641 7.309 1 93.62 258 GLY B O 1
ATOM 4506 N N . GLY B 1 259 ? 12.578 15.516 5.418 1 95.94 259 GLY B N 1
ATOM 4507 C CA . GLY B 1 259 ? 12.609 14.219 6.066 1 95.94 259 GLY B CA 1
ATOM 4508 C C . GLY B 1 259 ? 13.695 14.094 7.117 1 95.94 259 GLY B C 1
ATOM 4509 O O . GLY B 1 259 ? 13.445 13.609 8.219 1 95.94 259 GLY B O 1
ATOM 4510 N N . GLU B 1 260 ? 14.812 14.523 6.797 1 95.69 260 GLU B N 1
ATOM 4511 C CA . GLU B 1 260 ? 15.93 14.414 7.727 1 95.69 260 GLU B CA 1
ATOM 4512 C C . GLU B 1 260 ? 15.688 15.25 8.984 1 95.69 260 GLU B C 1
ATOM 4514 O O . GLU B 1 260 ? 15.938 14.781 10.094 1 95.69 260 GLU B O 1
ATOM 4519 N N . LYS B 1 261 ? 15.25 16.5 8.758 1 97.56 261 LYS B N 1
ATOM 4520 C CA . LYS B 1 261 ? 14.953 17.359 9.898 1 97.56 261 LYS B CA 1
ATOM 4521 C C . LYS B 1 261 ? 13.898 16.734 10.805 1 97.56 261 LYS B C 1
ATOM 4523 O O . LYS B 1 261 ? 14.047 16.75 12.031 1 97.56 261 LYS B O 1
ATOM 4528 N N . ILE B 1 262 ? 12.883 16.172 10.211 1 98.56 262 ILE B N 1
ATOM 4529 C CA . ILE B 1 262 ? 11.805 15.555 10.977 1 98.56 262 ILE B CA 1
ATOM 4530 C C . ILE B 1 262 ? 12.352 14.352 11.75 1 98.56 262 ILE B C 1
ATOM 4532 O O . ILE B 1 262 ? 12.055 14.188 12.93 1 98.56 262 ILE B O 1
ATOM 4536 N N . ARG B 1 263 ? 13.133 13.508 11.078 1 98.38 263 ARG B N 1
ATOM 4537 C CA . ARG B 1 263 ? 13.734 12.344 11.727 1 98.38 263 ARG B CA 1
ATOM 4538 C C . ARG B 1 263 ? 14.523 12.75 12.961 1 98.38 263 ARG B C 1
ATOM 4540 O O . ARG B 1 263 ? 14.414 12.109 14.016 1 98.38 263 ARG B O 1
ATOM 4547 N N . LYS B 1 264 ? 15.266 13.797 12.844 1 97.94 264 LYS B N 1
ATOM 4548 C CA . LYS B 1 264 ? 16.094 14.273 13.945 1 97.94 264 LYS B CA 1
ATOM 4549 C C . LYS B 1 264 ? 15.242 14.781 15.102 1 97.94 264 LYS B C 1
ATOM 4551 O O . LYS B 1 264 ? 15.531 14.508 16.266 1 97.94 264 LYS B O 1
ATOM 4556 N N . HIS B 1 265 ? 14.188 15.5 14.789 1 97.75 265 HIS B N 1
ATOM 4557 C CA . HIS B 1 265 ? 13.297 16 15.828 1 97.75 265 HIS B CA 1
ATOM 4558 C C . HIS B 1 265 ? 12.609 14.859 16.562 1 97.75 265 HIS B C 1
ATOM 4560 O O . HIS B 1 265 ? 12.32 14.969 17.766 1 97.75 265 HIS B O 1
ATOM 4566 N N . LEU B 1 266 ? 12.43 13.742 15.836 1 98.38 266 LEU B N 1
ATOM 4567 C CA . LEU B 1 266 ? 11.797 12.57 16.438 1 98.38 266 LEU B CA 1
ATOM 4568 C C . LEU B 1 266 ? 12.836 11.688 17.125 1 98.38 266 LEU B C 1
ATOM 4570 O O . LEU B 1 266 ? 12.484 10.664 17.719 1 98.38 266 LEU B O 1
ATOM 4574 N N . LYS B 1 267 ? 14.086 12.07 17.031 1 98 267 LYS B N 1
ATOM 4575 C CA . LYS B 1 267 ? 15.188 11.336 17.641 1 98 267 LYS B CA 1
ATOM 4576 C C . LYS B 1 267 ? 15.211 9.883 17.156 1 98 267 LYS B C 1
ATOM 4578 O O . LYS B 1 267 ? 15.367 8.961 17.969 1 98 267 LYS B O 1
ATOM 4583 N N . ARG B 1 268 ? 14.945 9.734 15.914 1 97.75 268 ARG B N 1
ATOM 4584 C CA . ARG B 1 268 ? 15.008 8.406 15.305 1 97.75 268 ARG B CA 1
ATOM 4585 C C . ARG B 1 268 ? 16.406 8.117 14.781 1 97.75 268 ARG B C 1
ATOM 4587 O O . ARG B 1 268 ? 17.156 9.047 14.422 1 97.75 268 ARG B O 1
ATOM 4594 N N . PRO B 1 269 ? 16.812 6.852 14.703 1 96 269 PRO B N 1
ATOM 4595 C CA . PRO B 1 269 ? 18.156 6.504 14.242 1 96 269 PRO B CA 1
ATOM 4596 C C . PRO B 1 269 ? 18.391 6.855 12.773 1 96 269 PRO B C 1
ATOM 4598 O O . PRO B 1 269 ? 17.438 7.059 12.023 1 96 269 PRO B O 1
ATOM 4601 N N . PRO B 1 270 ? 19.656 6.879 12.328 1 93.69 270 PRO B N 1
ATOM 4602 C CA . PRO B 1 270 ? 19.984 7.312 10.969 1 93.69 270 PRO B CA 1
ATOM 4603 C C . PRO B 1 270 ? 19.594 6.289 9.906 1 93.69 270 PRO B C 1
ATOM 4605 O O . PRO B 1 270 ? 19.531 6.617 8.719 1 93.69 270 PRO B O 1
ATOM 4608 N N . ASP B 1 271 ? 19.281 5.074 10.312 1 92.12 271 ASP B N 1
ATOM 4609 C CA . ASP B 1 271 ? 18.922 4.047 9.336 1 92.12 271 ASP B CA 1
ATOM 4610 C C . ASP B 1 271 ? 17.422 4.055 9.062 1 92.12 271 ASP B C 1
ATOM 4612 O O . ASP B 1 271 ? 16.891 3.111 8.469 1 92.12 271 ASP B O 1
ATOM 4616 N N . GLU B 1 272 ? 16.781 5.066 9.57 1 95.44 272 GLU B N 1
ATOM 4617 C CA . GLU B 1 272 ? 15.383 5.285 9.25 1 95.44 272 GLU B CA 1
ATOM 4618 C C . GLU B 1 272 ? 15.188 6.574 8.453 1 95.44 272 GLU B C 1
ATOM 4620 O O . GLU B 1 272 ? 15.867 7.574 8.711 1 95.44 272 GLU B O 1
ATOM 4625 N N . GLU B 1 273 ? 14.297 6.473 7.539 1 95.62 273 GLU B N 1
ATOM 4626 C CA . GLU B 1 273 ? 13.922 7.637 6.738 1 95.62 273 GLU B CA 1
ATOM 4627 C C . GLU B 1 273 ? 12.414 7.867 6.762 1 95.62 273 GLU B C 1
ATOM 4629 O O . GLU B 1 273 ? 11.633 6.918 6.703 1 95.62 273 GLU B O 1
ATOM 4634 N N . VAL B 1 274 ? 12.07 9.203 6.785 1 97.75 274 VAL B N 1
ATOM 4635 C CA . VAL B 1 274 ? 10.656 9.531 6.727 1 97.75 274 VAL B CA 1
ATOM 4636 C C . VAL B 1 274 ? 10.102 9.188 5.348 1 97.75 274 VAL B C 1
ATOM 4638 O O . VAL B 1 274 ? 10.641 9.625 4.328 1 97.75 274 VAL B O 1
ATOM 4641 N N . PHE B 1 275 ? 9.102 8.43 5.32 1 97.12 275 PHE B N 1
ATOM 4642 C CA . PHE B 1 275 ? 8.484 8 4.074 1 97.12 275 PHE B CA 1
ATOM 4643 C C . PHE B 1 275 ? 7.266 8.852 3.752 1 97.12 275 PHE B C 1
ATOM 4645 O O . PHE B 1 275 ? 7.188 9.461 2.68 1 97.12 275 PHE B O 1
ATOM 4652 N N . LEU B 1 276 ? 6.301 8.961 4.68 1 98.25 276 LEU B N 1
ATOM 4653 C CA . LEU B 1 276 ? 5.07 9.727 4.531 1 98.25 276 LEU B CA 1
ATOM 4654 C C . LEU B 1 276 ? 4.594 10.258 5.879 1 98.25 276 LEU B C 1
ATOM 4656 O O . LEU B 1 276 ? 4.953 9.719 6.926 1 98.25 276 LEU B O 1
ATOM 4660 N N . LEU B 1 277 ? 3.834 11.328 5.82 1 98.62 277 LEU B N 1
ATOM 4661 C CA . LEU B 1 277 ? 3.098 11.828 6.977 1 98.62 277 LEU B CA 1
ATOM 4662 C C . LEU B 1 277 ? 1.595 11.656 6.777 1 98.62 277 LEU B C 1
ATOM 4664 O O . LEU B 1 277 ? 1.056 12.031 5.734 1 98.62 277 LEU B O 1
ATOM 4668 N N . LEU B 1 278 ? 0.93 11.102 7.812 1 98.75 278 LEU B N 1
ATOM 4669 C CA . LEU B 1 278 ? -0.503 10.836 7.75 1 98.75 278 LEU B CA 1
ATOM 4670 C C . LEU B 1 278 ? -1.221 11.43 8.953 1 98.75 278 LEU B C 1
ATOM 4672 O O . LEU B 1 278 ? -1.195 10.852 10.047 1 98.75 278 LEU B O 1
ATOM 4676 N N . PRO B 1 279 ? -1.846 12.625 8.766 1 98.81 279 PRO B N 1
ATOM 4677 C CA . PRO B 1 279 ? -2.742 13.078 9.828 1 98.81 279 PRO B CA 1
ATOM 4678 C C . PRO B 1 279 ? -3.965 12.18 9.992 1 98.81 279 PRO B C 1
ATOM 4680 O O . PRO B 1 279 ? -4.562 11.758 9 1 98.81 279 PRO B O 1
ATOM 4683 N N . VAL B 1 280 ? -4.293 11.859 11.242 1 98.69 280 VAL B N 1
ATOM 4684 C CA . VAL B 1 280 ? -5.359 10.898 11.484 1 98.69 280 VAL B CA 1
ATOM 4685 C C . VAL B 1 280 ? -6.367 11.477 12.469 1 98.69 280 VAL B C 1
ATOM 4687 O O . VAL B 1 280 ? -5.984 12 13.523 1 98.69 280 VAL B O 1
ATOM 4690 N N . GLY B 1 281 ? -7.59 11.359 12.164 1 98.31 281 GLY B N 1
ATOM 4691 C CA . GLY B 1 281 ? -8.703 11.773 13 1 98.31 281 GLY B CA 1
ATOM 4692 C C . GLY B 1 281 ? -10.055 11.547 12.344 1 98.31 281 GLY B C 1
ATOM 4693 O O . GLY B 1 281 ? -10.133 11.148 11.18 1 98.31 281 GLY B O 1
ATOM 4694 N N . PHE B 1 282 ? -11.07 11.742 13.133 1 98 282 PHE B N 1
ATOM 4695 C CA . PHE B 1 282 ? -12.406 11.742 12.539 1 98 282 PHE B CA 1
ATOM 4696 C C . PHE B 1 282 ? -12.617 12.984 11.68 1 98 282 PHE B C 1
ATOM 4698 O O . PHE B 1 282 ? -12.133 14.07 12.016 1 98 282 PHE B O 1
ATOM 4705 N N . PRO B 1 283 ? -13.305 12.797 10.508 1 97.19 283 PRO B N 1
ATOM 4706 C CA . PRO B 1 283 ? -13.57 13.977 9.68 1 97.19 283 PRO B CA 1
ATOM 4707 C C . PRO B 1 283 ? -14.375 15.047 10.414 1 97.19 283 PRO B C 1
ATOM 4709 O O . PRO B 1 283 ? -15.242 14.711 11.227 1 97.19 283 PRO B O 1
ATOM 4712 N N . ALA B 1 284 ? -14.047 16.281 10.109 1 96.62 284 ALA B N 1
ATOM 4713 C CA . ALA B 1 284 ? -14.867 17.375 10.625 1 96.62 284 ALA B CA 1
ATOM 4714 C C . ALA B 1 284 ? -16.297 17.281 10.094 1 96.62 284 ALA B C 1
ATOM 4716 O O . ALA B 1 284 ? -16.531 16.75 9.008 1 96.62 284 ALA B O 1
ATOM 4717 N N . LYS B 1 285 ? -17.312 17.734 10.82 1 91.12 285 LYS B N 1
ATOM 4718 C CA . LYS B 1 285 ? -18.719 17.688 10.43 1 91.12 285 LYS B CA 1
ATOM 4719 C C . LYS B 1 285 ? -18.938 18.375 9.078 1 91.12 285 LYS B C 1
ATOM 4721 O O . LYS B 1 285 ? -19.734 17.906 8.266 1 91.12 285 LYS B O 1
ATOM 4726 N N . ASN B 1 286 ? -18.25 19.438 8.742 1 90.75 286 ASN B N 1
ATOM 4727 C CA . ASN B 1 286 ? -18.406 20.188 7.496 1 90.75 286 ASN B CA 1
ATOM 4728 C C . ASN B 1 286 ? -17.156 20.109 6.629 1 90.75 286 ASN B C 1
ATOM 4730 O O . ASN B 1 286 ? -16.797 21.078 5.965 1 90.75 286 ASN B O 1
ATOM 4734 N N . ALA B 1 287 ? -16.594 18.906 6.754 1 94.75 287 ALA B N 1
ATOM 4735 C CA . ALA B 1 287 ? -15.367 18.766 5.965 1 94.75 287 ALA B CA 1
ATOM 4736 C C . ALA B 1 287 ? -15.672 18.844 4.469 1 94.75 287 ALA B C 1
ATOM 4738 O O . ALA B 1 287 ? -16.734 18.422 4.023 1 94.75 287 ALA B O 1
ATOM 4739 N N . THR B 1 288 ? -14.773 19.406 3.711 1 93.44 288 THR B N 1
ATOM 4740 C CA . THR B 1 288 ? -14.867 19.484 2.256 1 93.44 288 THR B CA 1
ATOM 4741 C C . THR B 1 288 ? -13.719 18.719 1.605 1 93.44 288 THR B C 1
ATOM 4743 O O . THR B 1 288 ? -12.664 18.531 2.219 1 93.44 288 THR B O 1
ATOM 4746 N N . VAL B 1 289 ? -13.992 18.203 0.433 1 91.69 289 VAL B N 1
ATOM 4747 C CA . VAL B 1 289 ? -12.969 17.469 -0.316 1 91.69 289 VAL B CA 1
ATOM 4748 C C . VAL B 1 289 ? -12.984 17.922 -1.776 1 91.69 289 VAL B C 1
ATOM 4750 O O . VAL B 1 289 ? -13.992 18.453 -2.26 1 91.69 289 VAL B O 1
ATOM 4753 N N . SER B 1 290 ? -11.859 17.75 -2.412 1 87.94 290 SER B N 1
ATOM 4754 C CA . SER B 1 290 ? -11.797 18.062 -3.838 1 87.94 290 SER B CA 1
ATOM 4755 C C . SER B 1 290 ? -12.734 17.172 -4.637 1 87.94 290 SER B C 1
ATOM 4757 O O . SER B 1 290 ? -12.844 15.969 -4.359 1 87.94 290 SER B O 1
ATOM 4759 N N . ASP B 1 291 ? -13.43 17.766 -5.566 1 87 291 ASP B N 1
ATOM 4760 C CA . ASP B 1 291 ? -14.312 17 -6.441 1 87 291 ASP B CA 1
ATOM 4761 C C . ASP B 1 291 ? -13.531 16.266 -7.527 1 87 291 ASP B C 1
ATOM 4763 O O . ASP B 1 291 ? -13.609 16.625 -8.703 1 87 291 ASP B O 1
ATOM 4767 N N . LEU B 1 292 ? -12.852 15.336 -7.152 1 83.88 292 LEU B N 1
ATOM 4768 C CA . LEU B 1 292 ? -12.031 14.562 -8.078 1 83.88 292 LEU B CA 1
ATOM 4769 C C . LEU B 1 292 ? -12.75 13.289 -8.516 1 83.88 292 LEU B C 1
ATOM 4771 O O . LEU B 1 292 ? -13.562 12.742 -7.758 1 83.88 292 LEU B O 1
ATOM 4775 N N . LYS B 1 293 ? -12.469 12.961 -9.742 1 87.69 293 LYS B N 1
ATOM 4776 C CA . LYS B 1 293 ? -13.078 11.758 -10.289 1 87.69 293 LYS B CA 1
ATOM 4777 C C . LYS B 1 293 ? -12.078 10.609 -10.352 1 87.69 293 LYS B C 1
ATOM 4779 O O . LYS B 1 293 ? -10.906 10.82 -10.68 1 87.69 293 LYS B O 1
ATOM 4784 N N . ARG B 1 294 ? -12.547 9.484 -9.992 1 92.88 294 ARG B N 1
ATOM 4785 C CA . ARG B 1 294 ? -11.742 8.273 -10.133 1 92.88 294 ARG B CA 1
ATOM 4786 C C . ARG B 1 294 ? -11.992 7.602 -11.477 1 92.88 294 ARG B C 1
ATOM 4788 O O . ARG B 1 294 ? -13.117 7.629 -11.992 1 92.88 294 ARG B O 1
ATOM 4795 N N . LYS B 1 295 ? -10.938 7.051 -11.992 1 94.5 295 LYS B N 1
ATOM 4796 C CA . LYS B 1 295 ? -11.07 6.305 -13.242 1 94.5 295 LYS B CA 1
ATOM 4797 C C . LYS B 1 295 ? -12.023 5.121 -13.07 1 94.5 295 LYS B C 1
ATOM 4799 O O . LYS B 1 295 ? -12.039 4.477 -12.016 1 94.5 295 LYS B O 1
ATOM 4804 N N . SER B 1 296 ? -12.812 4.855 -14.117 1 95.06 296 SER B N 1
ATOM 4805 C CA . SER B 1 296 ? -13.688 3.691 -14.109 1 95.06 296 SER B CA 1
ATOM 4806 C C . SER B 1 296 ? -12.891 2.393 -14.109 1 95.06 296 SER B C 1
ATOM 4808 O O . SER B 1 296 ? -11.703 2.391 -14.43 1 95.06 296 SER B O 1
ATOM 4810 N N . VAL B 1 297 ? -13.547 1.354 -13.719 1 95.75 297 VAL B N 1
ATOM 4811 C CA . VAL B 1 297 ? -12.875 0.058 -13.664 1 95.75 297 VAL B CA 1
ATOM 4812 C C . VAL B 1 297 ? -12.383 -0.331 -15.055 1 95.75 297 VAL B C 1
ATOM 4814 O O . VAL B 1 297 ? -11.328 -0.952 -15.195 1 95.75 297 VAL B O 1
ATOM 4817 N N . GLU B 1 298 ? -13.078 0.082 -16.125 1 95.56 298 GLU B N 1
ATOM 4818 C CA . GLU B 1 298 ? -12.711 -0.237 -17.5 1 95.56 298 GLU B CA 1
ATOM 4819 C C . GLU B 1 298 ? -11.422 0.473 -17.891 1 95.56 298 GLU B C 1
ATOM 4821 O O . GLU B 1 298 ? -10.688 -0.007 -18.766 1 95.56 298 GLU B O 1
ATOM 4826 N N . GLU B 1 299 ? -11.156 1.555 -17.219 1 96.62 299 GLU B N 1
ATOM 4827 C CA . GLU B 1 299 ? -9.977 2.348 -17.547 1 96.62 299 GLU B CA 1
ATOM 4828 C C . GLU B 1 299 ? -8.727 1.799 -16.859 1 96.62 299 GLU B C 1
ATOM 4830 O O . GLU B 1 299 ? -7.605 2.131 -17.234 1 96.62 299 GLU B O 1
ATOM 4835 N N . ILE B 1 300 ? -8.992 0.965 -15.836 1 97.69 300 ILE B N 1
ATOM 4836 C CA . ILE B 1 300 ? -7.816 0.597 -15.055 1 97.69 300 ILE B CA 1
ATOM 4837 C C . ILE B 1 300 ? -7.637 -0.919 -15.07 1 97.69 300 ILE B C 1
ATOM 4839 O O . ILE B 1 300 ? -6.73 -1.451 -14.43 1 97.69 300 ILE B O 1
ATOM 4843 N N . ILE B 1 301 ? -8.445 -1.655 -15.852 1 98.25 301 ILE B N 1
ATOM 4844 C CA . ILE B 1 301 ? -8.352 -3.111 -15.898 1 98.25 301 ILE B CA 1
ATOM 4845 C C . ILE B 1 301 ? -8.164 -3.57 -17.344 1 98.25 301 ILE B C 1
ATOM 4847 O O . ILE B 1 301 ? -8.758 -3.006 -18.266 1 98.25 301 ILE B O 1
ATOM 4851 N N . ARG B 1 302 ? -7.262 -4.531 -17.547 1 98 302 ARG B N 1
ATOM 4852 C CA . ARG B 1 302 ? -7.148 -5.289 -18.797 1 98 302 ARG B CA 1
ATOM 4853 C C . ARG B 1 302 ? -7.184 -6.789 -18.516 1 98 302 ARG B C 1
ATOM 4855 O O . ARG B 1 302 ? -6.383 -7.305 -17.734 1 98 302 ARG B O 1
ATOM 4862 N N . CYS B 1 303 ? -8.094 -7.492 -19.219 1 97.88 303 CYS B N 1
ATOM 4863 C CA . CYS B 1 303 ? -8.289 -8.914 -18.969 1 97.88 303 CYS B CA 1
ATOM 4864 C C . CYS B 1 303 ? -7.723 -9.75 -20.109 1 97.88 303 CYS B C 1
ATOM 4866 O O . CYS B 1 303 ? -7.891 -9.406 -21.281 1 97.88 303 CYS B O 1
ATOM 4868 N N . TYR B 1 304 ? -7.035 -10.766 -19.75 1 97.81 304 TYR B N 1
ATOM 4869 C CA . TYR B 1 304 ? -6.484 -11.734 -20.688 1 97.81 304 TYR B CA 1
ATOM 4870 C C . TYR B 1 304 ? -7.07 -13.125 -20.438 1 97.81 304 TYR B C 1
ATOM 4872 O O . TYR B 1 304 ? -6.684 -13.805 -19.5 1 97.81 304 TYR B O 1
ATOM 4880 N N . VAL B 1 305 ? -7.973 -13.555 -21.312 1 94.44 305 VAL B N 1
ATOM 4881 C CA . VAL B 1 305 ? -8.703 -14.797 -21.094 1 94.44 305 VAL B CA 1
ATOM 4882 C C . VAL B 1 305 ? -8.258 -15.844 -22.109 1 94.44 305 VAL B C 1
ATOM 4884 O O . VAL B 1 305 ? -7.938 -15.508 -23.25 1 94.44 305 VAL B O 1
#

pLDDT: mean 76.07, std 25.59, range [23.33, 98.94]

Secondary structure (DSSP, 8-state):
----THHHHHHHHHHHHHHHHHHHHHHHHHHHHHHHHHHHHHHHGGGS--------------THHHHHHTTTTS-HHHHTTPPEEE---PPPPHHHHHHHHHHHHHHHTT--B---B------HHHHHHHHHHHTT---GGG---EEEEEE--HHHHHHHHHHHHHHHHHHHHHHHTTS----HHHHHHHH--THHHHSSEEEEEEEE---SSS--SHHHHHHHHHHHHHHHHHHHHHHHHHHHHTT-EE--B--GGGHHHHHHHTT--TTEEEEEEEEEEPBPTT-EEE---PPPHHHHEEEE-/----TTHHHHHHHHHHHHHHHHHHHHHHHHHHHHHHHHHHHHHHGGGS--------------SHHHHHHTTTTS-HHHHTTPPEEE---PPPPHHHHHHHHHHHHHHHTT--B---B------HHHHHHHHHHHTT---GGG---EEEEEE--HHHHHHHHHHHHHHHHHHHHHHHTTS----HHHHHHHH--THHHHSSEEEEEEEE----SS---HHHHHHHHHHHHHHHHHHHHHHHHHHHHTT-EE--B--GGGHHHHHHHTT--TTEEEEEEEEEEPBPTT-EEE---PPPHHHHEEEE-